Protein AF-A0AA96UI87-F1 (afdb_monomer_lite)

Structure (mmCIF, N/CA/C/O backbone):
data_AF-A0AA96UI87-F1
#
_entry.id   AF-A0AA96UI87-F1
#
loop_
_atom_site.group_PDB
_atom_site.id
_atom_site.type_symbol
_atom_site.label_atom_id
_atom_site.label_alt_id
_atom_site.label_comp_id
_atom_site.label_asym_id
_atom_site.label_entity_id
_atom_site.label_seq_id
_atom_site.pdbx_PDB_ins_code
_atom_site.Cartn_x
_atom_site.Cartn_y
_atom_site.Cartn_z
_atom_site.occupancy
_atom_site.B_iso_or_equiv
_atom_site.auth_seq_id
_atom_site.auth_comp_id
_atom_site.auth_asym_id
_atom_site.auth_atom_id
_atom_site.pdbx_PDB_model_num
ATOM 1 N N . MET A 1 1 ? 32.321 -10.790 7.203 1.00 23.91 1 MET A N 1
ATOM 2 C CA . MET A 1 1 ? 31.437 -10.685 6.022 1.00 23.91 1 MET A CA 1
ATOM 3 C C . MET A 1 1 ? 30.172 -11.480 6.293 1.00 23.91 1 MET A C 1
ATOM 5 O O . MET A 1 1 ? 30.280 -12.698 6.397 1.00 23.91 1 MET A O 1
ATOM 9 N N . PRO A 1 2 ? 29.010 -10.848 6.521 1.00 27.31 2 PRO A N 1
ATOM 10 C CA . PRO A 1 2 ? 27.795 -11.604 6.776 1.00 27.31 2 PRO A CA 1
ATOM 11 C C . PRO A 1 2 ? 27.245 -12.146 5.451 1.00 27.31 2 PRO A C 1
ATOM 13 O O . PRO A 1 2 ? 27.063 -11.407 4.487 1.00 27.31 2 PRO A O 1
ATOM 16 N N . ARG A 1 3 ? 27.039 -13.466 5.411 1.00 24.09 3 ARG A N 1
ATOM 17 C CA . ARG A 1 3 ? 26.393 -14.199 4.317 1.00 24.09 3 ARG A CA 1
ATOM 18 C C . ARG A 1 3 ? 24.946 -13.723 4.177 1.00 24.09 3 ARG A C 1
ATOM 20 O O . ARG A 1 3 ? 24.194 -13.781 5.147 1.00 24.09 3 ARG A O 1
ATOM 27 N N . ALA A 1 4 ? 24.567 -13.296 2.974 1.00 26.12 4 ALA A N 1
ATOM 28 C CA . ALA A 1 4 ? 23.176 -13.095 2.597 1.00 26.12 4 ALA A CA 1
ATOM 29 C C . ALA A 1 4 ? 22.425 -14.429 2.744 1.00 26.12 4 ALA A C 1
ATOM 31 O O . ALA A 1 4 ? 22.773 -15.420 2.102 1.00 26.12 4 ALA A O 1
ATOM 32 N N . LEU A 1 5 ? 21.436 -14.472 3.634 1.00 24.70 5 LEU A N 1
ATOM 33 C CA . LEU A 1 5 ? 20.500 -15.589 3.717 1.00 24.70 5 LEU A CA 1
ATOM 34 C C . LEU A 1 5 ? 19.452 -15.409 2.607 1.00 24.70 5 LEU A C 1
ATOM 36 O O . LEU A 1 5 ? 18.863 -14.329 2.526 1.00 24.70 5 LEU A O 1
ATOM 40 N N . PRO A 1 6 ? 19.191 -16.421 1.762 1.00 29.48 6 PRO A N 1
ATOM 41 C CA . PRO A 1 6 ? 18.153 -16.328 0.748 1.00 29.48 6 PRO A CA 1
ATOM 42 C C . PRO A 1 6 ? 16.788 -16.435 1.432 1.00 29.48 6 PRO A C 1
ATOM 44 O O . PRO A 1 6 ? 16.379 -17.504 1.888 1.00 29.48 6 PRO A O 1
ATOM 47 N N . VAL A 1 7 ? 16.080 -15.311 1.529 1.00 29.64 7 VAL A N 1
ATOM 48 C CA . VAL A 1 7 ? 14.666 -15.304 1.910 1.00 29.64 7 VAL A CA 1
ATOM 49 C C . VAL A 1 7 ? 13.889 -15.908 0.742 1.00 29.64 7 VAL A C 1
ATOM 51 O O . VAL A 1 7 ? 13.881 -15.362 -0.358 1.00 29.64 7 VAL A O 1
ATOM 54 N N . THR A 1 8 ? 13.281 -17.072 0.957 1.00 25.58 8 THR A N 1
ATOM 55 C CA . THR A 1 8 ? 12.430 -17.735 -0.036 1.00 25.58 8 THR A CA 1
ATOM 56 C C . THR A 1 8 ? 11.001 -17.212 0.088 1.00 25.58 8 THR A C 1
ATOM 58 O O . THR A 1 8 ? 10.407 -17.219 1.165 1.00 25.58 8 THR A O 1
ATOM 61 N N . PHE A 1 9 ? 10.474 -16.708 -1.027 1.00 36.41 9 PHE A N 1
ATOM 62 C CA . PHE A 1 9 ? 9.150 -16.103 -1.142 1.00 36.41 9 PHE A CA 1
ATOM 63 C C . PHE A 1 9 ? 8.089 -17.181 -1.418 1.00 36.41 9 PHE A C 1
ATOM 65 O O . PHE A 1 9 ? 8.254 -17.984 -2.334 1.00 36.41 9 PHE A O 1
ATOM 72 N N . ASP A 1 10 ? 6.997 -17.198 -0.646 1.00 28.45 10 ASP A N 1
ATOM 73 C CA . ASP A 1 10 ? 5.873 -18.121 -0.854 1.00 28.45 10 ASP A CA 1
ATOM 74 C C . ASP A 1 10 ? 4.875 -17.520 -1.867 1.00 28.45 10 ASP A C 1
ATOM 76 O O . ASP A 1 10 ? 4.228 -16.499 -1.621 1.00 28.45 10 ASP A O 1
ATOM 80 N N . VAL A 1 11 ? 4.816 -18.126 -3.055 1.00 40.47 11 VAL A N 1
ATOM 81 C CA . VAL A 1 11 ? 4.140 -17.622 -4.259 1.00 40.47 11 VAL A CA 1
ATOM 82 C C . VAL A 1 11 ? 2.703 -18.131 -4.308 1.00 40.47 11 VAL A C 1
ATOM 84 O O . VAL A 1 11 ? 2.423 -19.141 -4.950 1.00 40.47 11 VAL A O 1
ATOM 87 N N . ARG A 1 12 ? 1.766 -17.425 -3.664 1.00 33.50 12 ARG A N 1
ATOM 88 C CA . ARG A 1 12 ? 0.319 -17.558 -3.938 1.00 33.50 12 ARG A CA 1
ATOM 89 C C . ARG A 1 12 ? -0.427 -16.234 -3.750 1.00 33.50 12 ARG A C 1
ATOM 91 O O . ARG A 1 12 ? -1.179 -16.096 -2.796 1.00 33.50 12 ARG A O 1
ATOM 98 N N . VAL A 1 13 ? -0.179 -15.290 -4.662 1.00 39.56 13 VAL A N 1
ATOM 99 C CA . VAL A 1 13 ? -1.075 -14.315 -5.338 1.00 39.56 13 VAL A CA 1
ATOM 100 C C . VAL A 1 13 ? -0.132 -13.320 -6.034 1.00 39.56 13 VAL A C 1
ATOM 102 O O . VAL A 1 13 ? 0.731 -12.747 -5.378 1.00 39.56 13 VAL A O 1
ATOM 105 N N . ASP A 1 14 ? -0.254 -13.175 -7.355 1.00 44.38 14 ASP A N 1
ATOM 106 C CA . ASP A 1 14 ? 0.589 -12.335 -8.219 1.00 44.38 14 ASP A CA 1
ATOM 107 C C . ASP A 1 14 ? 0.829 -10.930 -7.654 1.00 44.38 14 ASP A C 1
ATOM 109 O O . ASP A 1 14 ? -0.074 -10.100 -7.701 1.00 44.38 14 ASP A O 1
ATOM 113 N N . LEU A 1 15 ? 2.043 -10.674 -7.156 1.00 58.41 15 LEU A N 1
ATOM 114 C CA . LEU A 1 15 ? 2.830 -9.441 -7.312 1.00 58.41 15 LEU A CA 1
ATOM 115 C C . LEU A 1 15 ? 4.145 -9.641 -6.544 1.00 58.41 15 LEU A C 1
ATOM 117 O O . LEU A 1 15 ? 4.267 -9.273 -5.379 1.00 58.41 15 LEU A O 1
ATOM 121 N N . ASP A 1 16 ? 5.137 -10.235 -7.211 1.00 76.75 16 ASP A N 1
ATOM 122 C CA . ASP A 1 16 ? 6.521 -10.123 -6.751 1.00 76.75 16 ASP A CA 1
ATOM 123 C C . ASP A 1 16 ? 6.948 -8.643 -6.701 1.00 76.75 16 ASP A C 1
ATOM 125 O O . ASP A 1 16 ? 6.297 -7.743 -7.253 1.00 76.75 16 ASP A O 1
ATOM 129 N N . LEU A 1 17 ? 8.052 -8.366 -6.012 1.00 82.69 17 LEU A N 1
ATOM 130 C CA . LEU A 1 17 ? 8.495 -6.996 -5.804 1.00 82.69 17 LEU A CA 1
ATOM 131 C C . LEU A 1 17 ? 8.812 -6.268 -7.123 1.00 82.69 17 LEU A C 1
ATOM 133 O O . LEU A 1 17 ? 8.459 -5.097 -7.287 1.00 82.69 17 LEU A O 1
ATOM 137 N N . GLY A 1 18 ? 9.364 -6.986 -8.102 1.00 85.00 18 GLY A N 1
ATOM 138 C CA . GLY A 1 18 ? 9.563 -6.483 -9.459 1.00 85.00 18 GLY A CA 1
ATOM 139 C C . GLY A 1 18 ? 8.263 -6.024 -10.134 1.00 85.00 18 GLY A C 1
ATOM 140 O O . GLY A 1 18 ? 8.229 -4.960 -10.753 1.00 85.00 18 GLY A O 1
ATOM 141 N N . SER A 1 19 ? 7.158 -6.758 -9.983 1.00 85.50 19 SER A N 1
ATOM 142 C CA . SER A 1 19 ? 5.845 -6.376 -10.526 1.00 85.50 19 SER A CA 1
ATOM 143 C C . SER A 1 19 ? 5.280 -5.130 -9.841 1.00 85.50 19 SER A C 1
ATOM 145 O O . SER A 1 19 ? 4.718 -4.249 -10.503 1.00 85.50 19 SER A O 1
ATOM 147 N N . PHE A 1 20 ? 5.472 -5.014 -8.525 1.00 87.25 20 PHE A N 1
ATOM 148 C CA . PHE A 1 20 ? 5.115 -3.817 -7.766 1.00 87.25 20 PHE A CA 1
ATOM 149 C C . PHE A 1 20 ? 5.892 -2.582 -8.252 1.00 87.25 20 PHE A C 1
ATOM 151 O O . PHE A 1 20 ? 5.288 -1.556 -8.584 1.00 87.25 20 PHE A O 1
ATOM 158 N N . LEU A 1 21 ? 7.222 -2.680 -8.348 1.00 90.00 21 LEU A N 1
ATOM 159 C CA . LEU A 1 21 ? 8.089 -1.578 -8.777 1.00 90.00 21 LEU A CA 1
ATOM 160 C C . LEU A 1 21 ? 7.835 -1.187 -10.238 1.00 90.00 21 LEU A C 1
ATOM 162 O O . LEU A 1 21 ? 7.800 0.004 -10.563 1.00 90.00 21 LEU A O 1
ATOM 166 N N . LEU A 1 22 ? 7.555 -2.158 -11.106 1.00 90.81 22 LEU A N 1
ATOM 167 C CA . LEU A 1 22 ? 7.146 -1.908 -12.484 1.00 90.81 22 LEU A CA 1
ATOM 168 C C . LEU A 1 22 ? 5.840 -1.108 -12.547 1.00 90.81 22 LEU A C 1
ATOM 170 O O . LEU A 1 22 ? 5.764 -0.106 -13.259 1.00 90.81 22 LEU A O 1
ATOM 174 N N . ARG A 1 23 ? 4.811 -1.509 -11.790 1.00 87.88 23 ARG A N 1
ATOM 175 C CA . ARG A 1 23 ? 3.525 -0.796 -11.760 1.00 87.88 23 ARG A CA 1
ATOM 176 C C . ARG A 1 23 ? 3.680 0.623 -11.224 1.00 87.88 23 ARG A C 1
ATOM 178 O O . ARG A 1 23 ? 3.113 1.558 -11.788 1.00 87.88 23 ARG A O 1
ATOM 185 N N . ARG A 1 24 ? 4.409 0.769 -10.117 1.00 87.62 24 ARG A N 1
ATOM 186 C CA . ARG A 1 24 ? 4.426 1.993 -9.311 1.00 87.62 24 ARG A CA 1
ATOM 187 C C . ARG A 1 24 ? 5.468 3.008 -9.764 1.00 87.62 24 ARG A C 1
ATOM 189 O O . ARG A 1 24 ? 5.181 4.201 -9.799 1.00 87.62 24 ARG A O 1
ATOM 196 N N . ARG A 1 25 ? 6.665 2.543 -10.124 1.00 90.19 25 ARG A N 1
ATOM 197 C CA . ARG A 1 25 ? 7.797 3.385 -10.544 1.00 90.19 25 ARG A CA 1
ATOM 198 C C . ARG A 1 25 ? 8.120 3.283 -12.027 1.00 90.19 25 ARG A C 1
ATOM 200 O O . ARG A 1 25 ? 8.968 4.042 -12.495 1.00 90.19 25 ARG A O 1
ATOM 207 N N . THR A 1 26 ? 7.481 2.374 -12.773 1.00 92.94 26 THR A N 1
ATOM 208 C CA . THR A 1 26 ? 7.909 2.026 -14.141 1.00 92.94 26 THR A CA 1
ATOM 209 C C . THR A 1 26 ? 9.401 1.692 -14.179 1.00 92.94 26 THR A C 1
ATOM 211 O O . THR A 1 26 ? 10.123 2.137 -15.066 1.00 92.94 26 THR A O 1
ATOM 214 N N . ALA A 1 27 ? 9.875 0.968 -13.162 1.00 94.19 27 ALA A N 1
ATOM 215 C CA . ALA A 1 27 ? 11.282 0.643 -12.970 1.00 94.19 27 ALA A CA 1
ATOM 216 C C . ALA A 1 27 ? 11.524 -0.864 -13.094 1.00 94.19 27 ALA A C 1
ATOM 218 O O . ALA A 1 27 ? 10.647 -1.663 -12.766 1.00 94.19 27 ALA A O 1
ATOM 219 N N . VAL A 1 28 ? 12.711 -1.227 -13.571 1.00 94.94 28 VAL A N 1
ATOM 220 C CA . VAL A 1 28 ? 13.164 -2.606 -13.763 1.00 94.94 28 VAL A CA 1
ATOM 221 C C . VAL A 1 28 ? 14.518 -2.762 -13.082 1.00 94.94 28 VAL A C 1
ATOM 223 O O . VAL A 1 28 ? 15.426 -1.967 -13.336 1.00 94.94 28 VAL A O 1
ATOM 226 N N . ALA A 1 29 ? 14.646 -3.765 -12.217 1.00 92.69 29 ALA A N 1
ATOM 227 C CA . ALA A 1 29 ? 15.921 -4.121 -11.615 1.00 92.69 29 ALA A CA 1
ATOM 228 C C . ALA A 1 29 ? 16.750 -4.978 -12.573 1.00 92.69 29 ALA A C 1
ATOM 230 O O . ALA A 1 29 ? 16.223 -5.842 -13.276 1.00 92.69 29 ALA A O 1
ATOM 231 N N . VAL A 1 30 ? 18.052 -4.721 -12.587 1.00 92.75 30 VAL A N 1
ATOM 232 C CA . VAL A 1 30 ? 19.050 -5.529 -13.285 1.00 92.75 30 VAL A CA 1
ATOM 233 C C . VAL A 1 30 ? 20.178 -5.754 -12.293 1.00 92.75 30 VAL A C 1
ATOM 235 O O . VAL A 1 30 ? 20.719 -4.778 -11.772 1.00 92.75 30 VAL A O 1
ATOM 238 N N . ASP A 1 31 ? 20.503 -7.013 -12.006 1.00 89.81 31 ASP A N 1
ATOM 239 C CA . ASP A 1 31 ? 21.565 -7.341 -11.057 1.00 89.81 31 ASP A CA 1
ATOM 240 C C . ASP A 1 31 ? 22.926 -6.924 -11.645 1.00 89.81 31 ASP A C 1
ATOM 242 O O . ASP A 1 31 ? 23.291 -7.401 -12.725 1.00 89.81 31 ASP A O 1
ATOM 246 N N . PRO A 1 32 ? 23.697 -6.044 -10.976 1.00 88.88 32 PRO A N 1
ATOM 247 C CA . PRO A 1 32 ? 25.034 -5.679 -11.428 1.00 88.88 32 PRO A CA 1
ATOM 248 C C . PRO A 1 32 ? 25.979 -6.876 -11.591 1.00 88.88 32 PRO A C 1
ATOM 250 O O . PRO A 1 32 ? 26.889 -6.803 -12.415 1.00 88.88 32 PRO A O 1
ATOM 253 N N . ALA A 1 33 ? 25.770 -7.965 -10.841 1.00 89.88 33 ALA A N 1
ATOM 254 C CA . ALA A 1 33 ? 26.562 -9.189 -10.943 1.00 89.88 33 ALA A CA 1
ATOM 255 C C . ALA A 1 33 ? 26.333 -9.947 -12.263 1.00 89.88 33 ALA A C 1
ATOM 257 O O . ALA A 1 33 ? 27.226 -10.664 -12.712 1.00 89.88 33 ALA A O 1
ATOM 258 N N . ASP A 1 34 ? 25.181 -9.746 -12.912 1.00 90.56 34 ASP A N 1
ATOM 259 C CA . ASP A 1 34 ? 24.847 -10.356 -14.206 1.00 90.56 34 ASP A CA 1
ATOM 260 C C . ASP A 1 34 ? 25.412 -9.556 -15.403 1.00 90.56 34 ASP A C 1
ATOM 262 O O . ASP A 1 34 ? 25.307 -9.994 -16.555 1.00 90.56 34 ASP A O 1
ATOM 266 N N . LEU A 1 35 ? 25.991 -8.369 -15.167 1.00 93.00 35 LEU A N 1
ATOM 267 C CA . LEU A 1 35 ? 26.463 -7.476 -16.226 1.00 93.00 35 LEU A CA 1
ATOM 268 C C . LEU A 1 35 ? 27.864 -7.852 -16.724 1.00 93.00 35 LEU A C 1
ATOM 270 O O . LEU A 1 35 ? 28.856 -7.779 -16.001 1.00 93.00 35 LEU A O 1
ATOM 274 N N . LEU A 1 36 ? 27.970 -8.112 -18.024 1.00 92.38 36 LEU A N 1
ATOM 275 C CA . LEU A 1 36 ? 29.235 -8.242 -18.737 1.00 92.38 36 LEU A CA 1
ATOM 276 C C . LEU A 1 36 ? 30.005 -6.901 -18.765 1.00 92.38 36 LEU A C 1
ATOM 278 O O . LEU A 1 36 ? 29.400 -5.820 -18.667 1.00 92.38 36 LEU A O 1
ATOM 282 N N . PRO A 1 37 ? 31.343 -6.925 -18.941 1.00 91.69 37 PRO A N 1
ATOM 283 C CA . PRO A 1 37 ? 32.154 -5.707 -19.047 1.00 91.69 37 PRO A CA 1
ATOM 284 C C . PRO A 1 37 ? 31.770 -4.817 -20.236 1.00 91.69 37 PRO A C 1
ATOM 286 O O . PRO A 1 37 ? 31.834 -3.594 -20.142 1.00 91.69 37 PRO A O 1
ATOM 289 N N . ALA A 1 38 ? 31.339 -5.429 -21.340 1.00 88.94 38 ALA A N 1
ATOM 290 C CA . ALA A 1 38 ? 30.923 -4.756 -22.564 1.00 88.94 38 ALA A CA 1
ATOM 291 C C . ALA A 1 38 ? 29.639 -5.389 -23.118 1.00 88.94 38 ALA A C 1
ATOM 293 O O . ALA A 1 38 ? 29.251 -6.485 -22.715 1.00 88.94 38 ALA A O 1
ATOM 294 N N . ALA A 1 39 ? 28.971 -4.680 -24.029 1.00 86.81 39 ALA A N 1
ATOM 295 C CA . ALA A 1 39 ? 27.780 -5.197 -24.691 1.00 86.81 39 ALA A CA 1
ATOM 296 C C . ALA A 1 39 ? 28.128 -6.365 -25.626 1.00 86.81 39 ALA A C 1
ATOM 298 O O . ALA A 1 39 ? 29.098 -6.292 -26.382 1.00 86.81 39 ALA A O 1
ATOM 299 N N . ASP A 1 40 ? 27.304 -7.410 -25.603 1.00 80.94 40 ASP A N 1
ATOM 300 C CA . ASP A 1 40 ? 27.443 -8.565 -26.488 1.00 80.94 40 ASP A CA 1
ATOM 301 C C . ASP A 1 40 ? 26.656 -8.349 -27.806 1.00 80.94 40 ASP A C 1
ATOM 303 O O . ASP A 1 40 ? 25.483 -7.958 -27.763 1.00 80.94 40 ASP A O 1
ATOM 307 N N . PRO A 1 41 ? 27.246 -8.590 -28.996 1.00 82.25 41 PRO A N 1
ATOM 308 C CA . PRO A 1 41 ? 26.561 -8.384 -30.275 1.00 82.25 41 PRO A CA 1
ATOM 309 C C . PRO A 1 41 ? 25.268 -9.193 -30.458 1.00 82.25 41 PRO A C 1
ATOM 311 O O . PRO A 1 41 ? 24.341 -8.716 -31.122 1.00 82.25 41 PRO A O 1
ATOM 314 N N . TRP A 1 42 ? 25.177 -10.399 -29.886 1.00 80.00 42 TRP A N 1
ATOM 315 C CA . TRP A 1 42 ? 23.963 -11.214 -29.948 1.00 80.00 42 TRP A CA 1
ATOM 316 C C . TRP A 1 42 ? 22.879 -10.643 -29.028 1.00 80.00 42 TRP A C 1
ATOM 318 O O . TRP A 1 42 ? 21.734 -10.461 -29.458 1.00 80.00 42 TRP A O 1
ATOM 328 N N . SER A 1 43 ? 23.257 -10.231 -27.814 1.00 84.88 43 SER A N 1
ATOM 329 C CA . SER A 1 43 ? 22.382 -9.491 -26.897 1.00 84.88 43 SER A CA 1
ATOM 330 C C . SER A 1 43 ? 21.852 -8.195 -27.511 1.00 84.88 43 SER A C 1
ATOM 332 O O . SER A 1 43 ? 20.681 -7.873 -27.326 1.00 84.88 43 SER A O 1
ATOM 334 N N . LEU A 1 44 ? 22.641 -7.473 -28.315 1.00 85.31 44 LEU A N 1
ATOM 335 C CA . LEU A 1 44 ? 22.170 -6.268 -29.012 1.00 85.31 44 LEU A CA 1
ATOM 336 C C . LEU A 1 44 ? 21.049 -6.559 -30.022 1.00 85.31 44 LEU A C 1
ATOM 338 O O . LEU A 1 44 ? 20.082 -5.795 -30.084 1.00 85.31 44 LEU A O 1
ATOM 342 N N . ARG A 1 45 ? 21.134 -7.666 -30.779 1.00 81.94 45 ARG A N 1
ATOM 343 C CA . ARG A 1 45 ? 20.052 -8.094 -31.690 1.00 81.94 45 ARG A CA 1
ATOM 344 C C . ARG A 1 45 ? 18.798 -8.480 -30.911 1.00 81.94 45 ARG A C 1
ATOM 346 O O . ARG A 1 45 ? 17.699 -8.052 -31.268 1.00 81.94 45 ARG A O 1
ATOM 353 N N . GLY A 1 46 ? 18.967 -9.237 -29.828 1.00 86.25 46 GLY A N 1
ATOM 354 C CA . GLY A 1 46 ? 17.882 -9.571 -28.908 1.00 86.25 46 GLY A CA 1
ATOM 355 C C . GLY A 1 46 ? 17.209 -8.331 -28.320 1.00 86.25 46 GLY A C 1
ATOM 356 O O . GLY A 1 46 ? 15.985 -8.214 -28.310 1.00 86.25 46 GLY A O 1
ATOM 357 N N . LEU A 1 47 ? 17.996 -7.346 -27.912 1.00 90.19 47 LEU A N 1
ATOM 358 C CA . LEU A 1 47 ? 17.483 -6.131 -27.304 1.00 90.19 47 LEU A CA 1
ATOM 359 C C . LEU A 1 47 ? 16.629 -5.305 -28.274 1.00 90.19 47 LEU A C 1
ATOM 361 O O . LEU A 1 47 ? 15.599 -4.787 -27.866 1.00 90.19 47 LEU A O 1
ATOM 365 N N . THR A 1 48 ? 16.968 -5.256 -29.566 1.00 89.12 48 THR A N 1
ATOM 366 C CA . THR A 1 48 ? 16.105 -4.626 -30.583 1.00 89.12 48 THR A CA 1
ATOM 367 C C . THR A 1 48 ? 14.750 -5.332 -30.723 1.00 89.12 48 THR A C 1
ATOM 369 O O . THR A 1 48 ? 13.725 -4.676 -30.927 1.00 89.12 48 THR A O 1
ATOM 372 N N . ALA A 1 49 ? 14.711 -6.664 -30.612 1.00 88.25 49 ALA A N 1
ATOM 373 C CA . ALA A 1 49 ? 13.452 -7.408 -30.586 1.00 88.25 49 ALA A CA 1
ATOM 374 C C . ALA A 1 49 ? 12.629 -7.078 -29.332 1.00 88.25 49 ALA A C 1
ATOM 376 O O . ALA A 1 49 ? 11.442 -6.762 -29.446 1.00 88.25 49 ALA A O 1
ATOM 377 N N . LEU A 1 50 ? 13.275 -7.051 -28.163 1.00 90.81 50 LEU A N 1
ATOM 378 C CA . LEU A 1 50 ? 12.645 -6.648 -26.907 1.00 90.81 50 LEU A CA 1
ATOM 379 C C . LEU A 1 50 ? 12.117 -5.204 -26.969 1.00 90.81 50 LEU A C 1
ATOM 381 O O . LEU A 1 50 ? 10.984 -4.955 -26.563 1.00 90.81 50 LEU A O 1
ATOM 385 N N . ASP A 1 51 ? 12.870 -4.264 -27.550 1.00 92.38 51 ASP A N 1
ATOM 386 C CA . ASP A 1 51 ? 12.440 -2.876 -27.766 1.00 92.38 51 ASP A CA 1
ATOM 387 C C . ASP A 1 51 ? 11.141 -2.815 -28.589 1.00 92.38 51 ASP A C 1
ATOM 389 O O . ASP A 1 51 ? 10.243 -2.017 -28.305 1.00 92.38 51 ASP A O 1
ATOM 393 N N . ALA A 1 52 ? 11.013 -3.655 -29.622 1.00 88.12 52 ALA A N 1
ATOM 394 C CA . ALA A 1 52 ? 9.801 -3.743 -30.434 1.00 88.12 52 ALA A CA 1
ATOM 395 C C . ALA A 1 52 ? 8.610 -4.326 -29.648 1.00 88.12 52 ALA A C 1
ATOM 397 O O . ALA A 1 52 ? 7.489 -3.820 -29.763 1.00 88.12 52 ALA A O 1
ATOM 398 N N . ASP A 1 53 ? 8.841 -5.350 -28.826 1.00 89.44 53 ASP A N 1
ATOM 399 C CA . ASP A 1 53 ? 7.812 -5.965 -27.984 1.00 89.44 53 ASP A CA 1
ATOM 400 C C . ASP A 1 53 ? 7.323 -5.034 -26.864 1.00 89.44 53 ASP A C 1
ATOM 402 O O . ASP A 1 53 ? 6.111 -4.933 -26.626 1.00 89.44 53 ASP A O 1
ATOM 406 N N . LEU A 1 54 ? 8.234 -4.299 -26.221 1.00 91.44 54 LEU A N 1
ATOM 407 C CA . LEU A 1 54 ? 7.919 -3.267 -25.229 1.00 91.44 54 LEU A CA 1
ATOM 408 C C . LEU A 1 54 ? 7.130 -2.121 -25.865 1.00 91.44 54 LEU A C 1
ATOM 410 O O . LEU A 1 54 ? 6.092 -1.704 -25.343 1.00 91.44 54 LEU A O 1
ATOM 414 N N . ALA A 1 55 ? 7.551 -1.670 -27.046 1.00 89.38 55 ALA A N 1
ATOM 415 C CA . ALA A 1 55 ? 6.832 -0.667 -27.813 1.00 89.38 55 ALA A CA 1
ATOM 416 C C . ALA A 1 55 ? 5.408 -1.109 -28.164 1.00 89.38 55 ALA A C 1
ATOM 418 O O . ALA A 1 55 ? 4.465 -0.322 -28.074 1.00 89.38 55 ALA A O 1
ATOM 419 N N . ASN A 1 56 ? 5.207 -2.370 -28.549 1.00 85.31 56 ASN A N 1
ATOM 420 C CA . ASN A 1 56 ? 3.870 -2.902 -28.815 1.00 85.31 56 ASN A CA 1
ATOM 421 C C . ASN A 1 56 ? 2.954 -2.810 -27.590 1.00 85.31 56 ASN A C 1
ATOM 423 O O . ASN A 1 56 ? 1.779 -2.470 -27.751 1.00 85.31 56 ASN A O 1
ATOM 427 N N . ARG A 1 57 ? 3.518 -2.985 -26.392 1.00 87.06 57 ARG A N 1
ATOM 428 C CA . ARG A 1 57 ? 2.847 -2.840 -25.090 1.00 87.06 57 ARG A CA 1
ATOM 429 C C . ARG A 1 57 ? 2.757 -1.395 -24.584 1.00 87.06 57 ARG A C 1
ATOM 431 O O . ARG A 1 57 ? 2.141 -1.142 -23.555 1.00 87.06 57 ARG A O 1
ATOM 438 N N . GLY A 1 58 ? 3.312 -0.430 -25.318 1.00 89.38 58 GLY A N 1
ATOM 439 C CA . GLY A 1 58 ? 3.248 0.990 -24.970 1.00 89.38 58 GLY A CA 1
ATOM 440 C C . GLY A 1 58 ? 4.343 1.454 -24.006 1.00 89.38 58 GLY A C 1
ATOM 441 O O . GLY A 1 58 ? 4.163 2.469 -23.335 1.00 89.38 58 GLY A O 1
ATOM 442 N N . TYR A 1 59 ? 5.464 0.739 -23.936 1.00 92.44 59 TYR A N 1
ATOM 443 C CA . TYR A 1 59 ? 6.608 1.061 -23.087 1.00 92.44 59 TYR A CA 1
ATOM 444 C C . TYR A 1 59 ? 7.848 1.416 -23.916 1.00 92.44 59 TYR A C 1
ATOM 446 O O . TYR A 1 59 ? 7.984 1.000 -25.065 1.00 92.44 59 TYR A O 1
ATOM 454 N N . LEU A 1 60 ? 8.742 2.213 -23.330 1.00 94.25 60 LEU A N 1
ATOM 455 C CA . LEU A 1 60 ? 9.997 2.664 -23.935 1.00 94.25 60 LEU A CA 1
ATOM 456 C C . LEU A 1 60 ? 11.124 2.531 -22.903 1.00 94.25 60 LEU A C 1
ATOM 458 O O . LEU A 1 60 ? 11.075 3.255 -21.913 1.00 94.25 60 LEU A O 1
ATOM 462 N N . PRO A 1 61 ? 12.135 1.670 -23.084 1.00 95.50 61 PRO A N 1
ATOM 463 C CA . PRO A 1 61 ? 13.274 1.641 -22.171 1.00 95.50 61 PRO A CA 1
ATOM 464 C C . PRO A 1 61 ? 14.056 2.957 -22.224 1.00 95.50 61 PRO A C 1
ATOM 466 O O . PRO A 1 61 ? 14.268 3.520 -23.302 1.00 95.50 61 PRO A O 1
ATOM 469 N N . THR A 1 62 ? 14.465 3.468 -21.060 1.00 96.00 62 THR A N 1
ATOM 470 C CA . THR A 1 62 ? 15.381 4.610 -21.006 1.00 96.00 62 THR A CA 1
ATOM 471 C C . THR A 1 62 ? 16.787 4.196 -21.415 1.00 96.00 62 THR A C 1
ATOM 473 O O . THR A 1 62 ? 17.119 3.009 -21.436 1.00 96.00 62 THR A O 1
ATOM 476 N N . VAL A 1 63 ? 17.622 5.186 -21.731 1.00 95.06 63 VAL A N 1
ATOM 477 C CA . VAL A 1 63 ? 19.026 4.973 -22.109 1.00 95.06 63 VAL A CA 1
ATOM 478 C C . VAL A 1 63 ? 19.765 4.126 -21.069 1.00 95.06 63 VAL A C 1
ATOM 480 O O . VAL A 1 63 ? 20.462 3.185 -21.434 1.00 95.06 63 VAL A O 1
ATOM 483 N N . GLU A 1 64 ? 19.571 4.407 -19.783 1.00 95.00 64 GLU A N 1
ATOM 484 C CA . GLU A 1 64 ? 20.251 3.720 -18.682 1.00 95.00 64 GLU A CA 1
ATOM 485 C C . GLU A 1 64 ? 19.812 2.256 -18.576 1.00 95.00 64 GLU A C 1
ATOM 487 O O . GLU A 1 64 ? 20.651 1.361 -18.481 1.00 95.00 64 GLU A O 1
ATOM 492 N N . LEU A 1 65 ? 18.500 1.998 -18.656 1.00 95.56 65 LEU A N 1
ATOM 493 C CA . LEU A 1 65 ? 17.973 0.633 -18.639 1.00 95.56 65 LEU A CA 1
ATOM 494 C C . LEU A 1 65 ? 18.478 -0.147 -19.845 1.00 95.56 65 LEU A C 1
ATOM 496 O O . LEU A 1 65 ? 18.955 -1.269 -19.709 1.00 95.56 65 LEU A O 1
ATOM 500 N N . ARG A 1 66 ? 18.400 0.455 -21.031 1.00 94.25 66 ARG A N 1
ATOM 501 C CA . ARG A 1 66 ? 18.817 -0.206 -22.260 1.00 94.25 66 ARG A CA 1
ATOM 502 C C . ARG A 1 66 ? 20.314 -0.520 -22.252 1.00 94.25 66 ARG A C 1
ATOM 504 O O . ARG A 1 66 ? 20.699 -1.603 -22.681 1.00 94.25 66 ARG A O 1
ATOM 511 N N . ALA A 1 67 ? 21.145 0.381 -21.730 1.00 92.81 67 ALA A N 1
ATOM 512 C CA . ALA A 1 67 ? 22.578 0.150 -21.569 1.00 92.81 67 ALA A CA 1
ATOM 513 C C . ALA A 1 67 ? 22.878 -1.010 -20.602 1.00 92.81 67 ALA A C 1
ATOM 515 O O . ALA A 1 67 ? 23.754 -1.825 -20.890 1.00 92.81 67 ALA A O 1
ATOM 516 N N . ALA A 1 68 ? 22.134 -1.126 -19.496 1.00 94.25 68 ALA A N 1
ATOM 517 C CA . ALA A 1 68 ? 22.251 -2.264 -18.584 1.00 94.25 68 ALA A CA 1
ATOM 518 C C . ALA A 1 68 ? 21.838 -3.580 -19.268 1.00 94.25 68 ALA A C 1
ATOM 520 O O . ALA A 1 68 ? 22.594 -4.547 -19.248 1.00 94.25 68 ALA A O 1
ATOM 521 N N . LEU A 1 69 ? 20.694 -3.599 -19.961 1.00 94.25 69 LEU A N 1
ATOM 522 C CA . LEU A 1 69 ? 20.212 -4.785 -20.681 1.00 94.25 69 LEU A CA 1
ATOM 523 C C . LEU A 1 69 ? 21.166 -5.233 -21.798 1.00 94.25 69 LEU A C 1
ATOM 525 O O . LEU A 1 69 ? 21.339 -6.429 -22.013 1.00 94.25 69 LEU A O 1
ATOM 529 N N . ALA A 1 70 ? 21.816 -4.292 -22.488 1.00 93.06 70 ALA A N 1
ATOM 530 C CA . ALA A 1 70 ? 22.779 -4.592 -23.551 1.00 93.06 70 ALA A CA 1
ATOM 531 C C . ALA A 1 70 ? 24.016 -5.357 -23.052 1.00 93.06 70 ALA A C 1
ATOM 533 O O . ALA A 1 70 ? 24.691 -6.012 -23.844 1.00 93.06 70 ALA A O 1
ATOM 534 N N . ARG A 1 71 ? 24.313 -5.263 -21.752 1.00 94.00 71 ARG A N 1
ATOM 535 C CA . ARG A 1 71 ? 25.443 -5.923 -21.093 1.00 94.00 71 ARG A CA 1
ATOM 536 C C . ARG A 1 71 ? 25.061 -7.253 -20.446 1.00 94.00 71 ARG A C 1
ATOM 538 O O . ARG A 1 71 ? 25.915 -7.877 -19.837 1.00 94.00 71 ARG A O 1
ATOM 545 N N . LEU A 1 72 ? 23.818 -7.713 -20.559 1.00 93.88 72 LEU A N 1
ATOM 546 C CA . LEU A 1 72 ? 23.449 -9.049 -20.093 1.00 93.88 72 LEU A CA 1
ATOM 547 C C . LEU A 1 72 ? 23.897 -10.113 -21.097 1.00 93.88 72 LEU A C 1
ATOM 549 O O . LEU A 1 72 ? 23.848 -9.901 -22.311 1.00 93.88 72 LEU A O 1
ATOM 553 N N . ALA A 1 73 ? 24.274 -11.288 -20.593 1.00 91.81 73 ALA A N 1
ATOM 554 C CA . ALA A 1 73 ? 24.454 -12.465 -21.436 1.00 91.81 73 ALA A CA 1
ATOM 555 C C . ALA A 1 73 ? 23.120 -12.855 -22.118 1.00 91.81 73 ALA A C 1
ATOM 557 O O . ALA A 1 73 ? 22.059 -12.665 -21.513 1.00 91.81 73 ALA A O 1
ATOM 558 N N . PRO A 1 74 ? 23.136 -13.447 -23.329 1.00 89.19 74 PRO A N 1
ATOM 559 C CA . PRO A 1 74 ? 21.925 -13.739 -24.103 1.00 89.19 74 PRO A CA 1
ATOM 560 C C . PRO A 1 74 ? 20.804 -14.462 -23.348 1.00 89.19 74 PRO A C 1
ATOM 562 O O . PRO A 1 74 ? 19.642 -14.066 -23.440 1.00 89.19 74 PRO A O 1
ATOM 565 N N . LEU A 1 75 ? 21.148 -15.494 -22.568 1.00 88.56 75 LEU A N 1
ATOM 566 C CA . LEU A 1 75 ? 20.178 -16.258 -21.778 1.00 88.56 75 LEU A CA 1
ATOM 567 C C . LEU A 1 75 ? 19.548 -15.400 -20.672 1.00 88.56 75 LEU A C 1
ATOM 569 O O . LEU A 1 75 ? 18.329 -15.374 -20.531 1.00 88.56 75 LEU A O 1
ATOM 573 N N . ARG A 1 76 ? 20.360 -14.620 -19.948 1.00 91.88 76 ARG A N 1
ATOM 574 C CA . ARG A 1 76 ? 19.884 -13.720 -18.883 1.00 91.88 76 ARG A CA 1
ATOM 575 C C . ARG A 1 76 ? 19.017 -12.590 -19.430 1.00 91.88 76 ARG A C 1
ATOM 577 O O . ARG A 1 76 ? 17.996 -12.258 -18.831 1.00 91.88 76 ARG A O 1
ATOM 584 N N . LEU A 1 77 ? 19.373 -12.038 -20.594 1.00 92.38 77 LEU A N 1
ATOM 585 C CA . LEU A 1 77 ? 18.543 -11.058 -21.298 1.00 92.38 77 LEU A CA 1
ATOM 586 C C . LEU A 1 77 ? 17.174 -11.647 -21.659 1.00 92.38 77 LEU A C 1
ATOM 588 O O . LEU A 1 77 ? 16.160 -10.963 -21.524 1.00 92.38 77 LEU A O 1
ATOM 592 N N . ALA A 1 78 ? 17.131 -12.900 -22.108 1.00 88.25 78 ALA A N 1
ATOM 593 C CA . ALA A 1 78 ? 15.878 -13.556 -22.449 1.00 88.25 78 ALA A CA 1
ATOM 594 C C . ALA A 1 78 ? 14.999 -13.860 -21.242 1.00 88.25 78 ALA A C 1
ATOM 596 O O . ALA A 1 78 ? 13.798 -13.608 -21.296 1.00 88.25 78 ALA A O 1
ATOM 597 N N . GLU A 1 79 ? 15.587 -14.350 -20.154 1.00 90.12 79 GLU A N 1
ATOM 598 C CA . GLU A 1 79 ? 14.876 -14.604 -18.903 1.00 90.12 79 GLU A CA 1
ATOM 599 C C . GLU A 1 79 ? 14.279 -13.312 -18.335 1.00 90.12 79 GLU A C 1
ATOM 601 O O . GLU A 1 79 ? 13.072 -13.239 -18.090 1.00 90.12 79 GLU A O 1
ATOM 606 N N . LEU A 1 80 ? 15.095 -12.261 -18.200 1.00 91.38 80 LEU A N 1
ATOM 607 C CA . LEU A 1 80 ? 14.642 -10.969 -17.686 1.00 91.38 80 LEU A CA 1
ATOM 608 C C . LEU A 1 80 ? 13.636 -10.313 -18.636 1.00 91.38 80 LEU A C 1
ATOM 610 O O . LEU A 1 80 ? 12.590 -9.840 -18.193 1.00 91.38 80 LEU A O 1
ATOM 614 N N . GLY A 1 81 ? 13.918 -10.307 -19.941 1.00 91.00 81 GLY A N 1
ATOM 615 C CA . GLY A 1 81 ? 13.030 -9.758 -20.964 1.00 91.00 81 GLY A CA 1
ATOM 616 C C . GLY A 1 81 ? 11.678 -10.472 -21.000 1.00 91.00 81 GLY A C 1
ATOM 617 O O . GLY A 1 81 ? 10.640 -9.815 -20.989 1.00 91.00 81 GLY A O 1
ATOM 618 N N . GLY A 1 82 ? 11.672 -11.806 -20.968 1.00 88.50 82 GLY A N 1
ATOM 619 C CA . GLY A 1 82 ? 10.458 -12.618 -20.913 1.00 88.50 82 GLY A CA 1
ATOM 620 C C . GLY A 1 82 ? 9.640 -12.361 -19.648 1.00 88.50 82 GLY A C 1
ATOM 621 O O . GLY A 1 82 ? 8.437 -12.112 -19.738 1.00 88.50 82 GLY A O 1
ATOM 622 N N . ALA A 1 83 ? 10.292 -12.325 -18.481 1.00 88.38 83 ALA A N 1
ATOM 623 C CA . ALA A 1 83 ? 9.640 -11.992 -17.216 1.00 88.38 83 ALA A CA 1
ATOM 624 C C . ALA A 1 83 ? 9.056 -10.570 -17.228 1.00 88.38 83 ALA A C 1
ATOM 626 O O . ALA A 1 83 ? 7.915 -10.362 -16.817 1.00 88.38 83 ALA A O 1
ATOM 627 N N . LEU A 1 84 ? 9.796 -9.586 -17.748 1.00 91.81 84 LEU A N 1
ATOM 628 C CA . LEU A 1 84 ? 9.327 -8.207 -17.885 1.00 91.81 84 LEU A CA 1
ATOM 629 C C . LEU A 1 84 ? 8.081 -8.119 -18.775 1.00 91.81 84 LEU A C 1
ATOM 631 O O . LEU A 1 84 ? 7.108 -7.470 -18.394 1.00 91.81 84 LEU A O 1
ATOM 635 N N . LEU A 1 85 ? 8.087 -8.779 -19.936 1.00 88.94 85 LEU A N 1
ATOM 636 C CA . LEU A 1 85 ? 6.932 -8.803 -20.834 1.00 88.94 85 LEU A CA 1
ATOM 637 C C . LEU A 1 85 ? 5.720 -9.461 -20.167 1.00 88.94 85 LEU A C 1
ATOM 639 O O . LEU A 1 85 ? 4.635 -8.886 -20.218 1.00 88.94 85 LEU A O 1
ATOM 643 N N . ALA A 1 86 ? 5.909 -10.587 -19.473 1.00 85.56 86 ALA A N 1
ATOM 644 C CA . ALA A 1 86 ? 4.840 -11.263 -18.739 1.00 85.56 86 ALA A CA 1
ATOM 645 C C . ALA A 1 86 ? 4.236 -10.375 -17.635 1.00 85.56 86 ALA A C 1
ATOM 647 O O . ALA A 1 86 ? 3.014 -10.276 -17.516 1.00 85.56 86 ALA A O 1
ATOM 648 N N . ARG A 1 87 ? 5.076 -9.663 -16.868 1.00 87.00 87 ARG A N 1
ATOM 649 C CA . ARG A 1 87 ? 4.618 -8.700 -15.852 1.00 87.00 87 ARG A CA 1
ATOM 650 C C . ARG A 1 87 ? 3.843 -7.541 -16.481 1.00 87.00 87 ARG A C 1
ATOM 652 O O . ARG A 1 87 ? 2.801 -7.148 -15.963 1.00 87.00 87 ARG A O 1
ATOM 659 N N . ILE A 1 88 ? 4.316 -6.996 -17.605 1.00 87.50 88 ILE A N 1
ATOM 660 C CA . ILE A 1 88 ? 3.601 -5.939 -18.337 1.00 87.50 88 ILE A CA 1
ATOM 661 C C . ILE A 1 88 ? 2.248 -6.448 -18.847 1.00 87.50 88 ILE A C 1
ATOM 663 O O . ILE A 1 88 ? 1.252 -5.741 -18.710 1.00 87.50 88 ILE A O 1
ATOM 667 N N . ASP A 1 89 ? 2.194 -7.659 -19.399 1.00 83.31 89 ASP A N 1
ATOM 668 C CA . ASP A 1 89 ? 0.958 -8.255 -19.910 1.00 83.31 89 ASP A CA 1
ATOM 669 C C . ASP A 1 89 ? -0.062 -8.460 -18.783 1.00 83.31 89 ASP A C 1
ATOM 671 O O . ASP A 1 89 ? -1.230 -8.098 -18.933 1.00 83.31 89 ASP A O 1
ATOM 675 N N . HIS A 1 90 ? 0.390 -8.911 -17.610 1.00 81.44 90 HIS A N 1
ATOM 676 C CA . HIS A 1 90 ? -0.446 -8.972 -16.412 1.00 81.44 90 HIS A CA 1
ATOM 677 C C . HIS A 1 90 ? -0.991 -7.584 -16.017 1.00 81.44 90 HIS A C 1
ATOM 679 O O . HIS A 1 90 ? -2.182 -7.442 -15.740 1.00 81.44 90 HIS A O 1
ATOM 685 N N . LEU A 1 91 ? -0.159 -6.532 -16.057 1.00 81.50 91 LEU A N 1
ATOM 686 C CA . LEU A 1 91 ? -0.578 -5.157 -15.737 1.00 81.50 91 LEU A CA 1
ATOM 687 C C . LEU A 1 91 ? -1.553 -4.547 -16.755 1.00 81.50 91 LEU A C 1
ATOM 689 O O . LEU A 1 91 ? -2.360 -3.691 -16.388 1.00 81.50 91 LEU A O 1
ATOM 693 N N . LEU A 1 92 ? -1.468 -4.934 -18.029 1.00 80.25 92 LEU A N 1
ATOM 694 C CA . LEU A 1 92 ? -2.377 -4.469 -19.082 1.00 80.25 92 LEU A CA 1
ATOM 695 C C . LEU A 1 92 ? -3.739 -5.185 -19.057 1.00 80.25 92 LEU A C 1
ATOM 697 O O . LEU A 1 92 ? -4.672 -4.715 -19.715 1.00 80.25 92 LEU A O 1
ATOM 701 N N . GLY A 1 93 ? -3.862 -6.252 -18.261 1.00 67.81 93 GLY A N 1
ATOM 702 C CA . GLY A 1 93 ? -5.047 -7.091 -18.136 1.00 67.81 93 GLY A CA 1
ATOM 703 C C . GLY A 1 93 ? -4.997 -8.289 -19.085 1.00 67.81 93 GLY A C 1
ATOM 704 O O . GLY A 1 93 ? -4.666 -8.159 -20.263 1.00 67.81 93 GLY A O 1
ATOM 705 N N . THR A 1 94 ? -5.392 -9.458 -18.576 1.00 52.41 94 THR A N 1
ATOM 706 C CA . THR A 1 94 ? -5.415 -10.750 -19.289 1.00 52.41 94 THR A CA 1
ATOM 707 C C . THR A 1 94 ? -6.389 -10.811 -20.476 1.00 52.41 94 THR A C 1
ATOM 709 O O . THR A 1 94 ? -6.453 -11.825 -21.163 1.00 52.41 94 THR A O 1
ATOM 712 N N . ASP A 1 95 ? -7.118 -9.729 -20.763 1.00 48.25 95 ASP A N 1
ATOM 713 C CA . ASP A 1 95 ? -8.081 -9.631 -21.868 1.00 48.25 95 ASP A CA 1
ATOM 714 C C . ASP A 1 95 ? -7.424 -9.427 -23.246 1.00 48.25 95 ASP A C 1
ATOM 716 O O . ASP A 1 95 ? -8.113 -9.319 -24.265 1.00 48.25 95 ASP A O 1
ATOM 720 N N . ARG A 1 96 ? -6.090 -9.339 -23.308 1.00 53.84 96 ARG A N 1
ATOM 721 C CA . ARG A 1 96 ? -5.338 -9.256 -24.563 1.00 53.84 96 ARG A CA 1
ATOM 722 C C . ARG A 1 96 ? -4.364 -10.417 -24.669 1.00 53.84 96 ARG A C 1
ATOM 724 O O . ARG A 1 96 ? -3.393 -10.500 -23.927 1.00 53.84 96 ARG A O 1
ATOM 731 N N . GLU A 1 97 ? -4.605 -11.287 -25.643 1.00 52.47 97 GLU A N 1
ATOM 732 C CA . GLU A 1 97 ? -3.652 -12.323 -26.026 1.00 52.47 97 GLU A CA 1
ATOM 733 C C . GLU A 1 97 ? -2.442 -11.652 -26.699 1.00 52.47 97 GLU A C 1
ATOM 735 O O . GLU A 1 97 ? -2.464 -11.275 -27.873 1.00 52.47 97 GLU A O 1
ATOM 740 N N . HIS A 1 98 ? -1.390 -11.418 -25.917 1.00 60.75 98 HIS A N 1
ATOM 741 C CA . HIS A 1 98 ? -0.160 -10.796 -26.384 1.00 60.75 98 HIS A CA 1
ATOM 742 C C . HIS A 1 98 ? 0.801 -11.873 -26.899 1.00 60.75 98 HIS A C 1
ATOM 744 O O . HIS A 1 98 ? 1.579 -12.453 -26.151 1.00 60.75 98 HIS A O 1
ATOM 750 N N . THR A 1 99 ? 0.761 -12.147 -28.205 1.00 59.56 99 THR A N 1
ATOM 751 C CA . THR A 1 99 ? 1.771 -13.009 -28.839 1.00 59.56 99 THR A CA 1
ATOM 752 C C . THR A 1 99 ? 3.086 -12.229 -28.976 1.00 59.56 99 THR A C 1
ATOM 754 O O . THR A 1 99 ? 3.055 -11.127 -29.536 1.00 59.56 99 THR A O 1
ATOM 757 N N . PRO A 1 100 ? 4.231 -12.748 -28.487 1.00 63.78 100 PRO A N 1
ATOM 758 C CA . PRO A 1 100 ? 5.528 -12.106 -28.688 1.00 63.78 100 PRO A CA 1
ATOM 759 C C . PRO A 1 100 ? 5.804 -11.935 -30.181 1.00 63.78 100 PRO A C 1
ATOM 761 O O . PRO A 1 100 ? 5.454 -12.800 -30.991 1.00 63.78 100 PRO A O 1
ATOM 764 N N . LEU A 1 101 ? 6.437 -10.821 -30.551 1.00 69.19 101 LEU A N 1
ATOM 765 C CA . LEU A 1 101 ? 6.670 -10.483 -31.953 1.00 69.19 101 LEU A CA 1
ATOM 766 C C . LEU A 1 101 ? 7.524 -11.547 -32.665 1.00 69.19 101 LEU A C 1
ATOM 768 O O . LEU A 1 101 ? 7.327 -11.796 -33.856 1.00 69.19 101 LEU A O 1
ATOM 772 N N . PHE A 1 102 ? 8.419 -12.219 -31.930 1.00 76.50 102 PHE A N 1
ATOM 773 C CA . PHE A 1 102 ? 9.270 -13.296 -32.439 1.00 76.50 102 PHE A CA 1
ATOM 774 C C . PHE A 1 102 ? 9.190 -14.545 -31.553 1.00 76.50 102 PHE A C 1
ATOM 776 O O . PHE A 1 102 ? 9.604 -14.536 -30.398 1.00 76.50 102 PHE A O 1
ATOM 783 N N . ARG A 1 103 ? 8.695 -15.657 -32.116 1.00 67.12 103 ARG A N 1
ATOM 784 C CA . ARG A 1 103 ? 8.421 -16.910 -31.377 1.00 67.12 103 ARG A CA 1
ATOM 785 C C . ARG A 1 103 ? 9.647 -17.603 -30.767 1.00 67.12 103 ARG A C 1
ATOM 787 O O . ARG A 1 103 ? 9.470 -18.392 -29.853 1.00 67.12 103 ARG A O 1
ATOM 794 N N . ARG A 1 104 ? 10.850 -17.373 -31.304 1.00 68.88 104 ARG A N 1
ATOM 795 C CA . ARG A 1 104 ? 12.105 -18.036 -30.891 1.00 68.88 104 ARG A CA 1
ATOM 796 C C . ARG A 1 104 ? 13.099 -17.060 -30.258 1.00 68.88 104 ARG A C 1
ATOM 798 O O . ARG A 1 104 ? 14.296 -17.250 -30.372 1.00 68.88 104 ARG A O 1
ATOM 805 N N . PHE A 1 105 ? 12.634 -15.974 -29.655 1.00 64.06 105 PHE A N 1
ATOM 806 C CA . PHE A 1 105 ? 13.515 -15.092 -28.890 1.00 64.06 105 PHE A CA 1
ATOM 807 C C . PHE A 1 105 ? 14.068 -15.837 -27.651 1.00 64.06 105 PHE A C 1
ATOM 809 O O . PHE A 1 105 ? 13.256 -16.441 -26.951 1.00 64.06 105 PHE A O 1
ATOM 816 N N . PRO A 1 106 ? 15.386 -15.815 -27.354 1.00 61.28 106 PRO A N 1
ATOM 817 C CA . PRO A 1 106 ? 16.484 -15.098 -28.021 1.00 61.28 106 PRO A CA 1
ATOM 818 C C . PRO A 1 106 ? 17.194 -15.920 -29.117 1.00 61.28 106 PRO A C 1
ATOM 820 O O . PRO A 1 106 ? 18.029 -15.378 -29.838 1.00 61.28 106 PRO A O 1
ATOM 823 N N . ASP A 1 107 ? 16.883 -17.210 -29.235 1.00 64.44 107 ASP A N 1
ATOM 824 C CA . ASP A 1 107 ? 17.604 -18.205 -30.043 1.00 64.44 107 ASP A CA 1
ATOM 825 C C . ASP A 1 107 ? 17.534 -17.955 -31.560 1.00 64.44 107 ASP A C 1
ATOM 827 O O . ASP A 1 107 ? 18.398 -18.394 -32.317 1.00 64.44 107 ASP A O 1
ATOM 831 N N . ALA A 1 108 ? 16.511 -17.240 -32.032 1.00 71.38 108 ALA A N 1
ATOM 832 C CA . ALA A 1 108 ? 16.382 -16.796 -33.413 1.00 71.38 108 ALA A CA 1
ATOM 833 C C . ALA A 1 108 ? 15.638 -15.455 -33.497 1.00 71.38 108 ALA A C 1
ATOM 835 O O . ALA A 1 108 ? 14.402 -15.400 -33.496 1.00 71.38 108 ALA A O 1
ATOM 836 N N . VAL A 1 109 ? 16.405 -14.369 -33.630 1.00 75.69 109 VAL A N 1
ATOM 837 C CA . VAL A 1 109 ? 15.897 -13.016 -33.895 1.00 75.69 109 VAL A CA 1
ATOM 838 C C . VAL A 1 109 ? 16.071 -12.681 -35.380 1.00 75.69 109 VAL A C 1
ATOM 840 O O . VAL A 1 109 ? 17.205 -12.573 -35.848 1.00 75.69 109 VAL A O 1
ATOM 843 N N . PRO A 1 110 ? 14.977 -12.510 -36.145 1.00 75.62 110 PRO A N 1
ATOM 844 C CA . PRO A 1 110 ? 15.060 -12.161 -37.560 1.00 75.62 110 PRO A CA 1
ATOM 845 C C . PRO A 1 110 ? 15.701 -10.787 -37.797 1.00 75.62 110 PRO A C 1
ATOM 847 O O . PRO A 1 110 ? 15.482 -9.850 -37.028 1.00 75.62 110 PRO A O 1
ATOM 850 N N . GLU A 1 111 ? 16.376 -10.612 -38.936 1.00 76.12 111 GLU A N 1
ATOM 851 C CA . GLU A 1 111 ? 16.967 -9.320 -39.337 1.00 76.12 111 GLU A CA 1
ATOM 852 C C . GLU A 1 111 ? 15.927 -8.192 -39.478 1.00 76.12 111 GLU A C 1
ATOM 854 O O . GLU A 1 111 ? 16.241 -7.008 -39.358 1.00 76.12 111 GLU A O 1
ATOM 859 N N . VAL A 1 112 ? 14.650 -8.548 -39.651 1.00 81.44 112 VAL A N 1
ATOM 860 C CA . VAL A 1 112 ? 13.537 -7.594 -39.740 1.00 81.44 112 VAL A CA 1
ATOM 861 C C . VAL A 1 112 ? 13.149 -6.952 -38.400 1.00 81.44 112 VAL A C 1
ATOM 863 O O . VAL A 1 112 ? 12.318 -6.042 -38.396 1.00 81.44 112 VAL A O 1
ATOM 866 N N . ALA A 1 113 ? 13.730 -7.360 -37.263 1.00 83.00 113 ALA A N 1
ATOM 867 C CA . ALA A 1 113 ? 13.416 -6.782 -35.950 1.00 83.00 113 ALA A CA 1
ATOM 868 C C . ALA A 1 113 ? 13.567 -5.251 -35.925 1.00 83.00 113 ALA A C 1
ATOM 870 O O . ALA A 1 113 ? 12.657 -4.539 -35.488 1.00 83.00 113 ALA A O 1
ATOM 871 N N . GLN A 1 114 ? 14.647 -4.735 -36.520 1.00 86.62 114 GLN A N 1
ATOM 872 C CA . GLN A 1 114 ? 14.892 -3.295 -36.636 1.00 86.62 114 GLN A CA 1
ATOM 873 C C . GLN A 1 114 ? 13.809 -2.578 -37.455 1.00 86.62 114 GLN A C 1
ATOM 875 O O . GLN A 1 114 ? 13.387 -1.468 -37.115 1.00 86.62 114 GLN A O 1
ATOM 880 N N . LEU A 1 115 ? 13.316 -3.210 -38.523 1.00 87.75 115 LEU A N 1
ATOM 881 C CA . LEU A 1 115 ? 12.243 -2.662 -39.350 1.00 87.75 115 LEU A CA 1
ATOM 882 C C . LEU A 1 115 ? 10.927 -2.576 -38.567 1.00 87.75 115 LEU A C 1
ATOM 884 O O . LEU A 1 115 ? 10.235 -1.556 -38.642 1.00 87.75 115 LEU A O 1
ATOM 888 N N . HIS A 1 116 ? 10.584 -3.615 -37.803 1.00 84.56 116 HIS A N 1
ATOM 889 C CA . HIS A 1 116 ? 9.387 -3.615 -36.960 1.00 84.56 116 HIS A CA 1
ATOM 890 C C . HIS A 1 116 ? 9.450 -2.535 -35.880 1.00 84.56 116 HIS A C 1
ATOM 892 O O . HIS A 1 116 ? 8.500 -1.755 -35.754 1.00 84.56 116 HIS A O 1
ATOM 898 N N . HIS A 1 117 ? 10.576 -2.436 -35.168 1.00 86.88 117 HIS A N 1
ATOM 899 C CA . HIS A 1 117 ? 10.808 -1.388 -34.176 1.00 86.88 117 HIS A CA 1
ATOM 900 C C . HIS A 1 117 ? 10.640 0.008 -34.798 1.00 86.88 117 HIS A C 1
ATOM 902 O O . HIS A 1 117 ? 9.829 0.815 -34.337 1.00 86.88 117 HIS A O 1
ATOM 908 N N . SER A 1 118 ? 11.308 0.253 -35.930 1.00 90.19 118 SER A N 1
ATOM 909 C CA . SER A 1 118 ? 11.273 1.539 -36.637 1.00 90.19 118 SER A CA 1
ATOM 910 C C . SER A 1 118 ? 9.864 1.923 -37.098 1.00 90.19 118 SER A C 1
ATOM 912 O O . SER A 1 118 ? 9.421 3.060 -36.906 1.00 90.19 118 SER A O 1
ATOM 914 N N . ARG A 1 119 ? 9.113 0.974 -37.678 1.00 88.94 119 ARG A N 1
ATOM 915 C CA . ARG A 1 119 ? 7.715 1.188 -38.091 1.00 88.94 119 ARG A CA 1
ATOM 916 C C . ARG A 1 119 ? 6.831 1.532 -36.896 1.00 88.94 119 ARG A C 1
ATOM 918 O O . ARG A 1 119 ? 6.009 2.446 -36.994 1.00 88.94 119 ARG A O 1
ATOM 925 N N . ARG A 1 120 ? 7.009 0.830 -35.774 1.00 88.31 120 ARG A N 1
ATOM 926 C CA . ARG A 1 120 ? 6.216 1.031 -34.560 1.00 88.31 120 ARG A CA 1
ATOM 927 C C . ARG A 1 120 ? 6.507 2.384 -33.913 1.00 88.31 120 ARG A C 1
ATOM 929 O O . ARG A 1 120 ? 5.565 3.140 -33.681 1.00 88.31 120 ARG A O 1
ATOM 936 N N . MET A 1 121 ? 7.777 2.736 -33.703 1.00 90.50 121 MET A N 1
ATOM 937 C CA . MET A 1 121 ? 8.174 4.046 -33.165 1.00 90.50 121 MET A CA 1
ATOM 938 C C . MET A 1 121 ? 7.687 5.197 -34.052 1.00 90.50 121 MET A C 1
ATOM 940 O O . MET A 1 121 ? 7.131 6.179 -33.555 1.00 90.50 121 MET A O 1
ATOM 944 N N . ARG A 1 122 ? 7.794 5.054 -35.382 1.00 89.62 122 ARG A N 1
ATOM 945 C CA . ARG A 1 122 ? 7.254 6.038 -36.330 1.00 89.62 122 ARG A CA 1
ATOM 946 C C . ARG A 1 122 ? 5.743 6.194 -36.197 1.00 89.62 122 ARG A C 1
ATOM 948 O O . ARG A 1 122 ? 5.251 7.319 -36.239 1.00 89.62 122 ARG A O 1
ATOM 955 N N . ALA A 1 123 ? 5.004 5.097 -36.035 1.00 86.88 123 ALA A N 1
ATOM 956 C CA . ALA A 1 123 ? 3.560 5.149 -35.821 1.00 86.88 123 ALA A CA 1
ATOM 957 C C . ALA A 1 123 ? 3.209 5.902 -34.528 1.00 86.88 123 ALA A C 1
ATOM 959 O O . ALA A 1 123 ? 2.363 6.795 -34.563 1.00 86.88 123 ALA A O 1
ATOM 960 N N . PHE A 1 124 ? 3.906 5.617 -33.422 1.00 88.00 124 PHE A N 1
ATOM 961 C CA . PHE A 1 124 ? 3.727 6.332 -32.157 1.00 88.00 124 PHE A CA 1
ATOM 962 C C . PHE A 1 124 ? 3.988 7.829 -32.292 1.00 88.00 124 PHE A C 1
ATOM 964 O O . PHE A 1 124 ? 3.104 8.613 -31.950 1.00 88.00 124 PHE A O 1
ATOM 971 N N . LEU A 1 125 ? 5.139 8.234 -32.841 1.00 86.56 125 LEU A N 1
ATOM 972 C CA . LEU A 1 125 ? 5.482 9.655 -32.961 1.00 86.56 125 LEU A CA 1
ATOM 973 C C . LEU A 1 125 ? 4.553 10.402 -33.931 1.00 86.56 125 LEU A C 1
ATOM 975 O O . LEU A 1 125 ? 4.239 11.567 -33.708 1.00 86.56 125 LEU A O 1
ATOM 979 N N . ARG A 1 126 ? 4.058 9.737 -34.986 1.00 85.81 126 ARG A N 1
ATOM 980 C CA . ARG A 1 126 ? 3.043 10.315 -35.888 1.00 85.81 126 ARG A CA 1
ATOM 981 C C . ARG A 1 126 ? 1.682 10.464 -35.220 1.00 85.81 126 ARG A C 1
ATOM 983 O O . ARG A 1 126 ? 1.015 11.468 -35.441 1.00 85.81 126 ARG A O 1
ATOM 990 N N . SER A 1 127 ? 1.259 9.456 -34.458 1.00 83.06 127 SER A N 1
ATOM 991 C CA . SER A 1 127 ? -0.038 9.464 -33.773 1.00 83.06 127 SER A CA 1
ATOM 992 C C . SER A 1 127 ? -0.070 10.447 -32.607 1.00 83.06 127 SER A C 1
ATOM 994 O O . SER A 1 127 ? -1.109 11.042 -32.333 1.00 83.06 127 SER A O 1
ATOM 996 N N . GLN A 1 128 ? 1.074 10.624 -31.944 1.00 84.31 128 GLN A N 1
ATOM 997 C CA . GLN A 1 128 ? 1.228 11.504 -30.808 1.00 84.31 128 GLN A CA 1
ATOM 998 C C . GLN A 1 128 ? 2.633 12.129 -30.816 1.00 84.31 128 GLN A C 1
ATOM 1000 O O . GLN A 1 128 ? 3.594 11.446 -30.466 1.00 84.31 128 GLN A O 1
ATOM 1005 N N . PRO A 1 129 ? 2.784 13.410 -31.199 1.00 81.25 129 PRO A N 1
ATOM 1006 C CA . PRO A 1 129 ? 4.096 14.029 -31.415 1.00 81.25 129 PRO A CA 1
ATOM 1007 C C . PRO A 1 129 ? 4.871 14.338 -30.124 1.00 81.25 129 PRO A C 1
ATOM 1009 O O . PRO A 1 129 ? 6.065 14.608 -30.183 1.00 81.25 129 PRO A O 1
ATOM 1012 N N . HIS A 1 130 ? 4.225 14.283 -28.957 1.00 85.38 130 HIS A N 1
ATOM 1013 C CA . HIS A 1 130 ? 4.851 14.536 -27.655 1.00 85.38 130 HIS A CA 1
ATOM 1014 C C . HIS A 1 130 ? 5.288 13.244 -26.943 1.00 85.38 130 HIS A C 1
ATOM 1016 O O . HIS A 1 130 ? 5.109 13.106 -25.734 1.00 85.38 130 HIS A O 1
ATOM 1022 N N . GLN A 1 131 ? 5.843 12.279 -27.681 1.00 91.12 131 GLN A N 1
ATOM 1023 C CA . GLN A 1 131 ? 6.449 11.095 -27.056 1.00 91.12 131 GLN A CA 1
ATOM 1024 C C . GLN A 1 131 ? 7.565 11.495 -26.074 1.00 91.12 131 GLN A C 1
ATOM 1026 O O . GLN A 1 131 ? 8.144 12.567 -26.226 1.00 91.12 131 GLN A O 1
ATOM 1031 N N . PRO A 1 132 ? 7.889 10.682 -25.058 1.00 93.19 132 PRO A N 1
ATOM 1032 C CA . PRO A 1 132 ? 8.996 10.993 -24.159 1.00 93.19 132 PRO A CA 1
ATOM 1033 C C . PRO A 1 132 ? 10.359 10.824 -24.847 1.00 93.19 132 PRO A C 1
ATOM 1035 O O . PRO A 1 132 ? 10.553 9.936 -25.677 1.00 93.19 132 PRO A O 1
ATOM 1038 N N . CYS A 1 133 ? 11.330 11.646 -24.450 1.00 93.75 133 CYS A N 1
ATOM 1039 C CA . CYS A 1 133 ? 12.743 11.426 -24.755 1.00 93.75 133 CYS A CA 1
ATOM 1040 C C . CYS A 1 133 ? 13.258 10.210 -23.969 1.00 93.75 133 CYS A C 1
ATOM 1042 O O . CYS A 1 133 ? 13.102 10.177 -22.748 1.00 93.75 133 CYS A O 1
ATOM 1044 N N . ALA A 1 134 ? 13.921 9.254 -24.629 1.00 93.88 134 ALA A N 1
ATOM 1045 C CA . ALA A 1 134 ? 14.461 8.060 -23.969 1.00 93.88 134 ALA A CA 1
ATOM 1046 C C . ALA A 1 134 ? 15.576 8.371 -22.949 1.00 93.88 134 ALA A C 1
ATOM 1048 O O . ALA A 1 134 ? 15.844 7.554 -22.076 1.00 93.88 134 ALA A O 1
ATOM 1049 N N . ARG A 1 135 ? 16.220 9.546 -23.039 1.00 93.62 135 ARG A N 1
ATOM 1050 C CA . ARG A 1 135 ? 17.288 9.974 -22.119 1.00 93.62 135 ARG A CA 1
ATOM 1051 C C . ARG A 1 135 ? 16.751 10.817 -20.961 1.00 93.62 135 ARG A C 1
ATOM 1053 O O . ARG A 1 135 ? 16.795 10.406 -19.815 1.00 93.62 135 ARG A O 1
ATOM 1060 N N . CYS A 1 136 ? 16.204 12.001 -21.244 1.00 91.88 136 CYS A N 1
ATOM 1061 C CA . CYS A 1 136 ? 15.782 12.931 -20.187 1.00 91.88 136 CYS A CA 1
ATOM 1062 C C . CYS A 1 136 ? 14.321 12.774 -19.740 1.00 91.88 136 CYS A C 1
ATOM 1064 O O . CYS A 1 136 ? 13.882 13.474 -18.830 1.00 91.88 136 CYS A O 1
ATOM 1066 N N . GLY A 1 137 ? 13.521 11.940 -20.413 1.00 90.38 137 GLY A N 1
ATOM 1067 C CA . GLY A 1 137 ? 12.098 11.760 -20.112 1.00 90.38 137 GLY A CA 1
ATOM 1068 C C . GLY A 1 137 ? 11.200 12.968 -20.415 1.00 90.38 137 GLY A C 1
ATOM 1069 O O . GLY A 1 137 ? 9.981 12.854 -20.271 1.00 90.38 137 GLY A O 1
ATOM 1070 N N . ARG A 1 138 ? 11.757 14.114 -20.848 1.00 90.00 138 ARG A N 1
ATOM 1071 C CA . ARG A 1 138 ? 10.971 15.292 -21.249 1.00 90.00 138 ARG A CA 1
ATOM 1072 C C . ARG A 1 138 ? 10.048 14.947 -22.419 1.00 90.00 138 ARG A C 1
ATOM 1074 O O . ARG A 1 138 ? 10.395 14.143 -23.284 1.00 90.00 138 ARG A O 1
ATOM 1081 N N . ARG A 1 139 ? 8.882 15.588 -22.440 1.00 88.06 139 ARG A N 1
ATOM 1082 C CA . ARG A 1 139 ? 7.832 15.457 -23.458 1.00 88.06 139 ARG A CA 1
ATOM 1083 C C . ARG A 1 139 ? 7.234 16.832 -23.740 1.00 88.06 139 ARG A C 1
ATOM 1085 O O . ARG A 1 139 ? 7.334 17.702 -22.885 1.00 88.06 139 ARG A O 1
ATOM 1092 N N . GLY A 1 140 ? 6.586 16.991 -24.887 1.00 78.88 140 GLY A N 1
ATOM 1093 C CA . GLY A 1 140 ? 5.966 18.253 -25.298 1.00 78.88 140 GLY A CA 1
ATOM 1094 C C . GLY A 1 140 ? 6.352 18.636 -26.722 1.00 78.88 140 GLY A C 1
ATOM 1095 O O . GLY A 1 140 ? 7.297 18.087 -27.292 1.00 78.88 140 GLY A O 1
ATOM 1096 N N . ALA A 1 141 ? 5.601 19.558 -27.319 1.00 76.00 141 ALA A N 1
ATOM 1097 C CA . ALA A 1 141 ? 5.871 20.027 -28.680 1.00 76.00 141 ALA A CA 1
ATOM 1098 C C . ALA A 1 141 ? 7.125 20.920 -28.738 1.00 76.00 141 ALA A C 1
ATOM 1100 O O . ALA A 1 141 ? 7.849 20.929 -29.731 1.00 76.00 141 ALA A O 1
ATOM 1101 N N . GLU A 1 142 ? 7.391 21.635 -27.651 1.00 79.12 142 GLU A N 1
ATOM 1102 C CA . GLU A 1 142 ? 8.540 22.503 -27.413 1.00 79.12 142 GLU A CA 1
ATOM 1103 C C . GLU A 1 142 ? 9.859 21.731 -27.290 1.00 79.12 142 GLU A C 1
ATOM 1105 O O . GLU A 1 142 ? 10.912 22.243 -27.660 1.00 79.12 142 GLU A O 1
ATOM 1110 N N . VAL A 1 143 ? 9.799 20.474 -26.840 1.00 86.25 143 VAL A N 1
ATOM 1111 C CA . VAL A 1 143 ? 10.977 19.606 -26.688 1.00 86.25 143 VAL A CA 1
ATOM 1112 C C . VAL A 1 143 ? 11.474 19.090 -28.046 1.00 86.25 143 VAL A C 1
ATOM 1114 O O . VAL A 1 143 ? 12.650 18.767 -28.187 1.00 86.25 143 VAL A O 1
ATOM 1117 N N . GLY A 1 144 ? 10.600 19.028 -29.059 1.00 87.50 144 GLY A N 1
ATOM 1118 C CA . GLY A 1 144 ? 10.978 18.679 -30.433 1.00 87.50 144 GLY A CA 1
ATOM 1119 C C . GLY A 1 144 ? 11.456 17.235 -30.606 1.00 87.50 144 GLY A C 1
ATOM 1120 O O . GLY A 1 144 ? 12.460 16.998 -31.263 1.00 87.50 144 GLY A O 1
ATOM 1121 N N . ILE A 1 145 ? 10.762 16.266 -30.010 1.00 92.38 145 ILE A N 1
ATOM 1122 C CA . ILE A 1 145 ? 11.166 14.850 -29.991 1.00 92.38 145 ILE A CA 1
ATOM 1123 C C . ILE A 1 145 ? 11.269 14.283 -31.412 1.00 92.38 145 ILE A C 1
ATOM 1125 O O . ILE A 1 145 ? 10.414 14.540 -32.264 1.00 92.38 145 ILE A O 1
ATOM 1129 N N . GLY A 1 146 ? 12.325 13.515 -31.677 1.00 92.50 146 GLY A N 1
ATOM 1130 C CA . GLY A 1 146 ? 12.586 12.913 -32.980 1.00 92.50 146 GLY A CA 1
ATOM 1131 C C . GLY A 1 146 ? 13.022 11.454 -32.906 1.00 92.50 146 GLY A C 1
ATOM 1132 O O . GLY A 1 146 ? 13.509 10.979 -31.885 1.00 92.50 146 GLY A O 1
ATOM 1133 N N . LEU A 1 147 ? 12.826 10.755 -34.021 1.00 93.81 147 LEU A N 1
ATOM 1134 C CA . LEU A 1 147 ? 13.295 9.399 -34.296 1.00 93.81 147 LEU A CA 1
ATOM 1135 C C . LEU A 1 147 ? 14.689 9.454 -34.906 1.00 93.81 147 LEU A C 1
ATOM 1137 O O . LEU A 1 147 ? 14.838 10.019 -35.987 1.00 93.81 147 LEU A O 1
ATOM 1141 N N . LEU A 1 148 ? 15.678 8.840 -34.268 1.00 93.94 148 LEU A N 1
ATOM 1142 C CA . LEU A 1 148 ? 17.052 8.840 -34.763 1.00 93.94 148 LEU A CA 1
ATOM 1143 C C . LEU A 1 148 ? 17.268 7.904 -35.965 1.00 93.94 148 LEU A C 1
ATOM 1145 O O . LEU A 1 148 ? 16.649 6.848 -36.064 1.00 93.94 148 LEU A O 1
ATOM 1149 N N . ALA A 1 149 ? 18.167 8.273 -36.875 1.00 90.38 149 ALA A N 1
ATOM 1150 C CA . ALA A 1 149 ? 18.581 7.485 -38.033 1.00 90.38 149 ALA A CA 1
ATOM 1151 C C . ALA A 1 149 ? 19.908 6.756 -37.755 1.00 90.38 149 ALA A C 1
ATOM 1153 O O . ALA A 1 149 ? 20.862 7.428 -37.366 1.00 90.38 149 ALA A O 1
ATOM 1154 N N . PRO A 1 150 ? 20.030 5.434 -37.994 1.00 89.50 150 PRO A N 1
ATOM 1155 C CA . PRO A 1 150 ? 19.015 4.494 -38.494 1.00 89.50 150 PRO A CA 1
ATOM 1156 C C . PRO A 1 150 ? 18.244 3.747 -37.386 1.00 89.50 150 PRO A C 1
ATOM 1158 O O . PRO A 1 150 ? 17.345 2.960 -37.679 1.00 89.50 150 PRO A O 1
ATOM 1161 N N . CYS A 1 151 ? 18.603 3.949 -36.116 1.00 91.12 151 CYS A N 1
ATOM 1162 C CA . CYS A 1 151 ? 18.168 3.089 -35.012 1.00 91.12 151 CYS A CA 1
ATOM 1163 C C . CYS A 1 151 ? 16.709 3.292 -34.561 1.00 91.12 151 CYS A C 1
ATOM 1165 O O . CYS A 1 151 ? 16.173 2.434 -33.869 1.00 91.12 151 CYS A O 1
ATOM 1167 N N . ALA A 1 152 ? 16.059 4.385 -34.965 1.00 93.00 152 ALA A N 1
ATOM 1168 C CA . ALA A 1 152 ? 14.689 4.760 -34.608 1.00 93.00 152 ALA A CA 1
ATOM 1169 C C . ALA A 1 152 ? 14.424 4.961 -33.101 1.00 93.00 152 ALA A C 1
ATOM 1171 O O . ALA A 1 152 ? 13.272 4.959 -32.670 1.00 93.00 152 ALA A O 1
ATOM 1172 N N . HIS A 1 153 ? 15.458 5.222 -32.298 1.00 94.31 153 HIS A N 1
ATOM 1173 C CA . HIS A 1 153 ? 15.277 5.633 -30.904 1.00 94.31 153 HIS A CA 1
ATOM 1174 C C . HIS A 1 153 ? 14.734 7.062 -30.793 1.00 94.31 153 HIS A C 1
ATOM 1176 O O . HIS A 1 153 ? 15.062 7.930 -31.604 1.00 94.31 153 HIS A O 1
ATOM 1182 N N . LEU A 1 154 ? 13.922 7.309 -29.761 1.00 94.62 154 LEU A N 1
ATOM 1183 C CA . LEU A 1 154 ? 13.322 8.615 -29.487 1.00 94.62 154 LEU A CA 1
ATOM 1184 C C . LEU A 1 154 ? 14.251 9.490 -28.642 1.00 94.62 154 LEU A C 1
ATOM 1186 O O . LEU A 1 154 ? 14.537 9.169 -27.488 1.00 94.62 154 LEU A O 1
ATOM 1190 N N . LEU A 1 155 ? 14.675 10.628 -29.187 1.00 94.56 155 LEU A N 1
ATOM 1191 C CA . LEU A 1 155 ? 15.553 11.574 -28.499 1.00 94.56 155 LEU A CA 1
ATOM 1192 C C . LEU A 1 155 ? 15.128 13.021 -28.781 1.00 94.56 155 LEU A C 1
ATOM 1194 O O . LEU A 1 155 ? 14.607 13.326 -29.855 1.00 94.56 155 LEU A O 1
ATOM 1198 N N . CYS A 1 156 ? 15.333 13.920 -27.816 1.00 93.50 156 CYS A N 1
ATOM 1199 C CA . CYS A 1 156 ? 15.218 15.357 -28.062 1.00 93.50 156 CYS A CA 1
ATOM 1200 C C . CYS A 1 156 ? 16.544 15.927 -28.596 1.00 93.50 156 CYS A C 1
ATOM 1202 O O . CYS A 1 156 ? 17.600 15.406 -28.229 1.00 93.50 156 CYS A O 1
ATOM 1204 N N . PRO A 1 157 ? 16.511 17.015 -29.389 1.00 91.75 157 PRO A N 1
ATOM 1205 C CA . PRO A 1 157 ? 17.711 17.692 -29.874 1.00 91.75 157 PRO A CA 1
ATOM 1206 C C . PRO A 1 157 ? 18.673 18.067 -28.746 1.00 91.75 157 PRO A C 1
ATOM 1208 O O . PRO A 1 157 ? 19.833 17.711 -28.824 1.00 91.75 157 PRO A O 1
ATOM 1211 N N . ASP A 1 158 ? 18.187 18.621 -27.625 1.00 92.00 158 ASP A N 1
ATOM 1212 C CA . ASP A 1 158 ? 19.071 18.983 -26.498 1.00 92.00 158 ASP A CA 1
ATOM 1213 C C . ASP A 1 158 ? 19.906 17.800 -25.978 1.00 92.00 158 ASP A C 1
ATOM 1215 O O . ASP A 1 158 ? 21.063 17.956 -25.612 1.00 92.00 158 ASP A O 1
ATOM 1219 N N . CYS A 1 159 ? 19.314 16.603 -25.908 1.00 92.50 159 CYS A N 1
ATOM 1220 C CA . CYS A 1 159 ? 20.016 15.411 -25.436 1.00 92.50 159 CYS A CA 1
ATOM 1221 C C . CYS A 1 159 ? 20.950 14.811 -26.488 1.00 92.50 159 CYS A C 1
ATOM 1223 O O . CYS A 1 159 ? 21.836 14.044 -26.106 1.00 92.50 159 CYS A O 1
ATOM 1225 N N . LEU A 1 160 ? 20.708 15.101 -27.770 1.00 91.06 160 LEU A N 1
ATOM 1226 C CA . LEU A 1 160 ? 21.605 14.761 -28.867 1.00 91.06 160 LEU A CA 1
ATOM 1227 C C . LEU A 1 160 ? 22.816 15.697 -28.861 1.00 91.06 160 LEU A C 1
ATOM 1229 O O . LEU A 1 160 ? 23.937 15.205 -28.889 1.00 91.06 160 LEU A O 1
ATOM 1233 N N . ASP A 1 161 ? 22.558 17.003 -28.758 1.00 89.62 161 ASP A N 1
ATOM 1234 C CA . ASP A 1 161 ? 23.539 18.092 -28.807 1.00 89.62 161 ASP A CA 1
ATOM 1235 C C . ASP A 1 161 ? 24.458 18.103 -27.575 1.00 89.62 161 ASP A C 1
ATOM 1237 O O . ASP A 1 161 ? 25.606 18.516 -27.660 1.00 89.62 161 ASP A O 1
ATOM 1241 N N . ALA A 1 162 ? 23.978 17.618 -26.425 1.00 88.31 162 ALA A N 1
ATOM 1242 C CA . ALA A 1 162 ? 24.764 17.501 -25.193 1.00 88.31 162 ALA A CA 1
ATOM 1243 C C . ALA A 1 162 ? 25.765 16.324 -25.187 1.00 88.31 162 ALA A C 1
ATOM 1245 O O . ALA A 1 162 ? 26.231 15.934 -24.118 1.00 88.31 162 ALA A O 1
ATOM 1246 N N . GLN A 1 163 ? 26.015 15.678 -26.327 1.00 83.88 163 GLN A N 1
ATOM 1247 C CA . GLN A 1 163 ? 27.000 14.600 -26.445 1.00 83.88 163 GLN A CA 1
ATOM 1248 C C . GLN A 1 163 ? 28.327 15.150 -26.963 1.00 83.88 163 GLN A C 1
ATOM 1250 O O . GLN A 1 163 ? 28.342 15.958 -27.888 1.00 83.88 163 GLN A O 1
ATOM 1255 N N . ASP A 1 164 ? 29.430 14.662 -26.402 1.00 81.56 164 ASP A N 1
ATOM 1256 C CA . ASP A 1 164 ? 30.768 14.976 -26.892 1.00 81.56 164 ASP A CA 1
ATOM 1257 C C . ASP A 1 164 ? 31.116 14.125 -28.124 1.00 81.56 164 ASP A C 1
ATOM 1259 O O . ASP A 1 164 ? 30.794 12.935 -28.199 1.00 81.56 164 ASP A O 1
ATOM 1263 N N . GLY A 1 165 ? 31.821 14.730 -29.083 1.00 84.69 165 GLY A N 1
ATOM 1264 C CA . GLY A 1 165 ? 32.324 14.046 -30.275 1.00 84.69 165 GLY A CA 1
ATOM 1265 C C . GLY A 1 165 ? 31.278 13.821 -31.380 1.00 84.69 165 GLY A C 1
ATOM 1266 O O . GLY A 1 165 ? 30.265 14.520 -31.446 1.00 84.69 165 GLY A O 1
ATOM 1267 N N . PRO A 1 166 ? 31.538 12.883 -32.312 1.00 86.38 166 PRO A N 1
ATOM 1268 C CA . PRO A 1 166 ? 30.630 12.603 -33.417 1.00 86.38 166 PRO A CA 1
ATOM 1269 C C . PRO A 1 166 ? 29.235 12.158 -32.941 1.00 86.38 166 PRO A C 1
ATOM 1271 O O . PRO A 1 166 ? 29.121 11.396 -31.970 1.00 86.38 166 PRO A O 1
ATOM 1274 N N . PRO A 1 167 ? 28.162 12.576 -33.639 1.00 87.75 167 PRO A N 1
ATOM 1275 C CA . PRO A 1 167 ? 26.797 12.291 -33.222 1.00 87.75 167 PRO A CA 1
ATOM 1276 C C . PRO A 1 167 ? 26.524 10.783 -33.254 1.00 87.75 167 PRO A C 1
ATOM 1278 O O . PRO A 1 167 ? 26.546 10.139 -34.305 1.00 87.75 167 PRO A O 1
ATOM 1281 N N . HIS A 1 168 ? 26.216 10.225 -32.088 1.00 92.56 168 HIS A N 1
ATOM 1282 C CA . HIS A 1 168 ? 25.816 8.834 -31.909 1.00 92.56 168 HIS A CA 1
ATOM 1283 C C . HIS A 1 168 ? 24.507 8.751 -31.115 1.00 92.56 168 HIS A C 1
ATOM 1285 O O . HIS A 1 168 ? 24.061 9.707 -30.473 1.00 92.56 168 HIS A O 1
ATOM 1291 N N . CYS A 1 169 ? 23.836 7.605 -31.200 1.00 91.81 169 CYS A N 1
ATOM 1292 C CA . CYS A 1 169 ? 22.650 7.340 -30.407 1.00 91.81 169 CYS A CA 1
ATOM 1293 C C . CYS A 1 169 ? 23.058 6.976 -28.970 1.00 91.81 169 CYS A C 1
ATOM 1295 O O . CYS A 1 169 ? 23.668 5.925 -28.786 1.00 91.81 169 CYS A O 1
ATOM 1297 N N . PRO A 1 170 ? 22.637 7.723 -27.935 1.00 90.94 170 PRO A N 1
ATOM 1298 C CA . PRO A 1 170 ? 22.998 7.399 -26.554 1.00 90.94 170 PRO A CA 1
ATOM 1299 C C . PRO A 1 170 ? 22.344 6.096 -26.063 1.00 90.94 170 PRO A C 1
ATOM 1301 O O . PRO A 1 170 ? 22.823 5.484 -25.122 1.00 90.94 170 PRO A O 1
ATOM 1304 N N . SER A 1 171 ? 21.262 5.647 -26.711 1.00 89.00 171 SER A N 1
ATOM 1305 C CA . SER A 1 171 ? 20.516 4.431 -26.350 1.00 89.00 171 SER A CA 1
ATOM 1306 C C . SER A 1 171 ? 21.204 3.136 -26.807 1.00 89.00 171 SER A C 1
ATOM 1308 O O . SER A 1 171 ? 21.106 2.099 -26.152 1.00 89.00 171 SER A O 1
ATOM 1310 N N . CYS A 1 172 ? 21.877 3.164 -27.962 1.00 89.44 172 CYS A N 1
ATOM 1311 C CA . CYS A 1 172 ? 22.438 1.958 -28.584 1.00 89.44 172 CYS A CA 1
ATOM 1312 C C . CYS A 1 172 ? 23.853 2.120 -29.152 1.00 89.44 172 CYS A C 1
ATOM 1314 O O . CYS A 1 172 ? 24.356 1.189 -29.770 1.00 89.44 172 CYS A O 1
ATOM 1316 N N . GLY A 1 173 ? 24.481 3.286 -29.000 1.00 89.00 173 GLY A N 1
ATOM 1317 C CA . GLY A 1 173 ? 25.836 3.577 -29.482 1.00 89.00 173 GLY A CA 1
ATOM 1318 C C . GLY A 1 173 ? 25.970 3.747 -31.000 1.00 89.00 173 GLY A C 1
ATOM 1319 O O . GLY A 1 173 ? 27.043 4.084 -31.483 1.00 89.00 173 GLY A O 1
ATOM 1320 N N . THR A 1 174 ? 24.904 3.535 -31.777 1.00 90.44 174 THR A N 1
ATOM 1321 C CA . THR A 1 174 ? 24.956 3.614 -33.245 1.00 90.44 174 THR A CA 1
ATOM 1322 C C . THR A 1 174 ? 25.323 5.022 -33.714 1.00 90.44 174 THR A C 1
ATOM 1324 O O . THR A 1 174 ? 24.638 5.982 -33.355 1.00 90.44 174 THR A O 1
ATOM 1327 N N . ALA A 1 175 ? 26.359 5.134 -34.550 1.00 92.38 175 ALA A N 1
ATOM 1328 C CA . ALA A 1 175 ? 26.703 6.372 -35.246 1.00 92.38 175 ALA A CA 1
ATOM 1329 C C . ALA A 1 175 ? 25.525 6.860 -36.105 1.00 92.38 175 ALA A C 1
ATOM 1331 O O . ALA A 1 175 ? 24.850 6.067 -36.768 1.00 92.38 175 ALA A O 1
ATOM 1332 N N . LEU A 1 176 ? 25.254 8.163 -36.061 1.00 91.25 176 LEU A N 1
ATOM 1333 C CA . LEU A 1 176 ? 24.083 8.752 -36.704 1.00 91.25 176 LEU A CA 1
ATOM 1334 C C . LEU A 1 176 ? 24.407 9.245 -38.114 1.00 91.25 176 LEU A C 1
ATOM 1336 O O . LEU A 1 176 ? 25.530 9.638 -38.423 1.00 91.25 176 LEU A O 1
ATOM 1340 N N . ALA A 1 177 ? 23.390 9.240 -38.975 1.00 83.06 177 ALA A N 1
ATOM 1341 C CA . ALA A 1 177 ? 23.492 9.828 -40.306 1.00 83.06 177 ALA A CA 1
ATOM 1342 C C . ALA A 1 177 ? 23.679 11.358 -40.240 1.00 83.06 177 ALA A C 1
ATOM 1344 O O . ALA A 1 177 ? 23.322 11.994 -39.248 1.00 83.06 177 ALA A O 1
ATOM 1345 N N . VAL A 1 178 ? 24.137 11.959 -41.348 1.00 82.81 178 VAL A N 1
ATOM 1346 C CA . VAL A 1 178 ? 24.303 13.423 -41.516 1.00 82.81 178 VAL A CA 1
ATOM 1347 C C . VAL A 1 178 ? 23.039 14.203 -41.138 1.00 82.81 178 VAL A C 1
ATOM 1349 O O . VAL A 1 178 ? 23.114 15.308 -40.609 1.00 82.81 178 VAL A O 1
ATOM 1352 N N . HIS A 1 179 ? 21.868 13.609 -41.379 1.00 86.31 179 HIS A N 1
ATOM 1353 C CA . HIS A 1 179 ? 20.592 14.072 -40.850 1.00 86.31 179 HIS A CA 1
ATOM 1354 C C . HIS A 1 179 ? 20.136 13.114 -39.745 1.00 86.31 179 HIS A C 1
ATOM 1356 O O . HIS A 1 179 ? 19.546 12.072 -40.048 1.00 86.31 179 HIS A O 1
ATOM 1362 N N . PRO A 1 180 ? 20.393 13.446 -38.465 1.00 88.38 180 PRO A N 1
ATOM 1363 C CA . PRO A 1 180 ? 20.242 12.490 -37.375 1.00 88.38 180 PRO A CA 1
ATOM 1364 C C . PRO A 1 180 ? 18.806 12.044 -37.133 1.00 88.38 180 PRO A C 1
ATOM 1366 O O . PRO A 1 180 ? 18.604 10.985 -36.553 1.00 88.38 180 PRO A O 1
ATOM 1369 N N . PHE A 1 181 ? 17.806 12.821 -37.559 1.00 90.31 181 PHE A N 1
ATOM 1370 C CA . PHE A 1 181 ? 16.395 12.519 -37.337 1.00 90.31 181 PHE A CA 1
ATOM 1371 C C . PHE A 1 181 ? 15.702 12.028 -38.617 1.00 90.31 181 PHE A C 1
ATOM 1373 O O . PHE A 1 181 ? 15.537 12.784 -39.571 1.00 90.31 181 PHE A O 1
ATOM 1380 N N . LEU A 1 182 ? 15.204 10.787 -38.602 1.00 84.94 182 LEU A N 1
ATOM 1381 C CA . LEU A 1 182 ? 14.329 10.219 -39.641 1.00 84.94 182 LEU A CA 1
ATOM 1382 C C . LEU A 1 182 ? 12.968 10.925 -39.698 1.00 84.94 182 LEU A C 1
ATOM 1384 O O . LEU A 1 182 ? 12.335 11.012 -40.750 1.00 84.94 182 LEU A O 1
ATOM 1388 N N . PHE A 1 183 ? 12.464 11.347 -38.539 1.00 83.31 183 PHE A N 1
ATOM 1389 C CA . PHE A 1 183 ? 11.165 11.995 -38.388 1.00 83.31 183 PHE A CA 1
ATOM 1390 C C . PHE A 1 183 ? 11.119 12.763 -37.060 1.00 83.31 183 PHE A C 1
ATOM 1392 O O . PHE A 1 183 ? 11.669 12.299 -36.065 1.00 83.31 183 PHE A O 1
ATOM 1399 N N . GLY A 1 184 ? 10.432 13.906 -37.015 1.00 84.50 184 GLY A N 1
ATOM 1400 C CA . GLY A 1 184 ? 10.428 14.775 -35.832 1.00 84.50 184 GLY A CA 1
ATOM 1401 C C . GLY A 1 184 ? 11.733 15.566 -35.693 1.00 84.50 184 GLY A C 1
ATOM 1402 O O . GLY A 1 184 ? 12.306 15.974 -36.701 1.00 84.50 184 GLY A O 1
ATOM 1403 N N . GLY A 1 185 ? 12.170 15.839 -34.462 1.00 76.88 185 GLY A N 1
ATOM 1404 C CA . GLY A 1 185 ? 13.444 16.531 -34.200 1.00 76.88 185 GLY A CA 1
ATOM 1405 C C . GLY A 1 185 ? 13.408 18.052 -34.401 1.00 76.88 185 GLY A C 1
ATOM 1406 O O . GLY A 1 185 ? 14.402 18.733 -34.166 1.00 76.88 185 GLY A O 1
ATOM 1407 N N . LYS A 1 186 ? 12.271 18.611 -34.835 1.00 77.25 186 LYS A N 1
ATOM 1408 C CA . LYS A 1 186 ? 12.089 20.056 -35.030 1.00 77.25 186 LYS A CA 1
ATOM 1409 C C . LYS A 1 186 ? 11.454 20.674 -33.791 1.00 77.25 186 LYS A C 1
ATOM 1411 O O . LYS A 1 186 ? 10.362 20.269 -33.389 1.00 77.25 186 LYS A O 1
ATOM 1416 N N . ARG A 1 187 ? 12.111 21.684 -33.217 1.00 69.06 187 ARG A N 1
ATOM 1417 C CA . ARG A 1 187 ? 11.520 22.527 -32.169 1.00 69.06 187 ARG A CA 1
ATOM 1418 C C . ARG A 1 187 ? 10.446 23.400 -32.814 1.00 69.06 187 ARG A C 1
ATOM 1420 O O . ARG A 1 187 ? 10.746 24.107 -33.773 1.00 69.06 187 ARG A O 1
ATOM 1427 N N . LYS A 1 188 ? 9.216 23.387 -32.296 1.00 63.44 188 LYS A N 1
ATOM 1428 C CA . LYS A 1 188 ? 8.260 24.448 -32.642 1.00 63.44 188 LYS A CA 1
ATOM 1429 C C . LYS A 1 188 ? 8.638 25.700 -31.866 1.00 63.44 188 LYS A C 1
ATOM 1431 O O . LYS A 1 188 ? 8.673 25.671 -30.637 1.00 63.44 188 LYS A O 1
ATOM 1436 N N . THR A 1 189 ? 8.932 26.787 -32.572 1.00 52.12 189 THR A N 1
ATOM 1437 C CA . THR A 1 189 ? 9.190 28.077 -31.917 1.00 52.12 189 THR A CA 1
ATOM 1438 C C . THR A 1 189 ? 7.896 28.605 -31.289 1.00 52.12 189 THR A C 1
ATOM 1440 O O . THR A 1 189 ? 6.803 28.337 -31.789 1.00 52.12 189 THR A O 1
ATOM 1443 N N . VAL A 1 190 ? 7.997 29.392 -30.211 1.00 50.84 190 VAL A N 1
ATOM 1444 C CA . VAL A 1 190 ? 6.839 30.047 -29.558 1.00 50.84 190 VAL A CA 1
ATOM 1445 C C . VAL A 1 190 ? 5.994 30.846 -30.568 1.00 50.84 190 VAL A C 1
ATOM 1447 O O . VAL A 1 190 ? 4.786 30.964 -30.415 1.00 50.84 190 VAL A O 1
ATOM 1450 N N . ARG A 1 191 ? 6.605 31.332 -31.658 1.00 47.00 191 ARG A N 1
ATOM 1451 C CA . ARG A 1 191 ? 5.953 32.118 -32.716 1.00 47.00 191 ARG A CA 1
ATOM 1452 C C . ARG A 1 191 ? 5.055 31.294 -33.651 1.00 47.00 191 ARG A C 1
ATOM 1454 O O . ARG A 1 191 ? 4.128 31.846 -34.232 1.00 47.00 191 ARG A O 1
ATOM 1461 N N . GLU A 1 192 ? 5.293 29.987 -33.772 1.00 49.03 192 GLU A N 1
ATOM 1462 C CA . GLU A 1 192 ? 4.426 29.048 -34.510 1.00 49.03 192 GLU A CA 1
ATOM 1463 C C . GLU A 1 192 ? 3.273 28.503 -33.652 1.00 49.03 192 GLU A C 1
ATOM 1465 O O . GLU A 1 192 ? 2.394 27.795 -34.150 1.00 49.03 192 GLU A O 1
ATOM 1470 N N . GLN A 1 193 ? 3.252 28.837 -32.360 1.00 52.22 193 GLN A N 1
ATOM 1471 C CA . GLN A 1 193 ? 2.108 28.612 -31.490 1.00 52.22 193 GLN A CA 1
ATOM 1472 C C . GLN A 1 193 ? 1.189 29.830 -31.613 1.00 52.22 193 GLN A C 1
ATOM 1474 O O . GLN A 1 193 ? 1.262 30.763 -30.817 1.00 52.22 193 GLN A O 1
ATOM 1479 N N . ALA A 1 194 ? 0.343 29.862 -32.648 1.00 48.19 194 ALA A N 1
ATOM 1480 C CA . ALA A 1 194 ? -0.725 30.856 -32.693 1.00 48.19 194 ALA A CA 1
ATOM 1481 C C . ALA A 1 194 ? -1.511 30.771 -31.367 1.00 48.19 194 ALA A C 1
ATOM 1483 O O . ALA A 1 194 ? -1.921 29.663 -31.000 1.00 48.19 194 ALA A O 1
ATOM 1484 N N . PRO A 1 195 ? -1.692 31.881 -30.620 1.00 49.00 195 PRO A N 1
ATOM 1485 C CA . PRO A 1 195 ? -2.471 31.845 -29.392 1.00 49.00 195 PRO A CA 1
ATOM 1486 C C . PRO A 1 195 ? -3.864 31.297 -29.723 1.00 49.00 195 PRO A C 1
ATOM 1488 O O . PRO A 1 195 ? -4.418 31.680 -30.762 1.00 49.00 195 PRO A O 1
ATOM 1491 N N . PRO A 1 196 ? -4.425 30.397 -28.891 1.00 54.75 196 PRO A N 1
ATOM 1492 C CA . PRO A 1 196 ? -5.738 29.828 -29.156 1.00 54.75 196 PRO A CA 1
ATOM 1493 C C . PRO A 1 196 ? -6.730 30.978 -29.334 1.00 54.75 196 PRO A C 1
ATOM 1495 O O . PRO A 1 196 ? -6.856 31.853 -28.471 1.00 54.75 196 PRO A O 1
ATOM 1498 N N . ARG A 1 197 ? -7.404 31.023 -30.486 1.00 52.94 197 ARG A N 1
ATOM 1499 C CA . ARG A 1 197 ? -8.444 32.018 -30.734 1.00 52.94 197 ARG A CA 1
ATOM 1500 C C . ARG A 1 197 ? -9.558 31.758 -29.730 1.00 52.94 197 ARG A C 1
ATOM 1502 O O . ARG A 1 197 ? -9.872 30.619 -29.396 1.00 52.94 197 ARG A O 1
ATOM 1509 N N . LYS A 1 198 ? -10.166 32.822 -29.213 1.00 39.62 198 LYS A N 1
ATOM 1510 C CA . LYS A 1 198 ? -11.256 32.736 -28.235 1.00 39.62 198 LYS A CA 1
ATOM 1511 C C . LYS A 1 198 ? -12.429 31.953 -28.854 1.00 39.62 198 LYS A C 1
ATOM 1513 O O . LYS A 1 198 ? -13.165 32.504 -29.663 1.00 39.62 198 LYS A O 1
ATOM 1518 N N . GLY A 1 199 ? -12.570 30.674 -28.504 1.00 53.41 199 GLY A N 1
ATOM 1519 C CA . GLY A 1 199 ? -13.530 29.745 -29.122 1.00 53.41 199 GLY A CA 1
ATOM 1520 C C . GLY A 1 199 ? -12.908 28.437 -29.624 1.00 53.41 199 GLY A C 1
ATOM 1521 O O . GLY A 1 199 ? -13.632 27.457 -29.806 1.00 53.41 199 GLY A O 1
ATOM 1522 N N . ASP A 1 200 ? -11.582 28.388 -29.766 1.00 48.56 200 ASP A N 1
ATOM 1523 C CA . ASP A 1 200 ? -10.849 27.144 -29.955 1.00 48.56 200 ASP A CA 1
ATOM 1524 C C . ASP A 1 200 ? -11.042 26.309 -28.688 1.00 48.56 200 ASP A C 1
ATOM 1526 O O . ASP A 1 200 ? -10.680 26.717 -27.581 1.00 48.56 200 ASP A O 1
ATOM 1530 N N . LYS A 1 201 ? -11.675 25.141 -28.828 1.00 47.72 201 LYS A N 1
ATOM 1531 C CA . LYS A 1 201 ? -11.655 24.139 -27.760 1.00 47.72 201 LYS A CA 1
ATOM 1532 C C . LYS A 1 201 ? -10.181 23.871 -27.461 1.00 47.72 201 LYS A C 1
ATOM 1534 O O . LYS A 1 201 ? -9.425 23.704 -28.420 1.00 47.72 201 LYS A O 1
ATOM 1539 N N . GLU A 1 202 ? -9.793 23.837 -26.178 1.00 45.84 202 GLU A N 1
ATOM 1540 C CA . GLU A 1 202 ? -8.455 23.381 -25.771 1.00 45.84 202 GLU A CA 1
ATOM 1541 C C . GLU A 1 202 ? -8.054 22.203 -26.663 1.00 45.84 202 GLU A C 1
ATOM 1543 O O . GLU A 1 202 ? -8.916 21.337 -26.882 1.00 45.84 202 GLU A O 1
ATOM 1548 N N . PRO A 1 203 ? -6.826 22.176 -27.225 1.00 43.00 203 PRO A N 1
ATOM 1549 C CA . PRO A 1 203 ? -6.385 21.077 -28.063 1.00 43.00 203 PRO A CA 1
ATOM 1550 C C . PRO A 1 203 ? -6.632 19.788 -27.298 1.00 43.00 203 PRO A C 1
ATOM 1552 O O . PRO A 1 203 ? -5.929 19.462 -26.345 1.00 43.00 203 PRO A O 1
ATOM 1555 N N . ARG A 1 204 ? -7.700 19.084 -27.669 1.00 43.38 204 ARG A N 1
ATOM 1556 C CA . ARG A 1 204 ? -8.022 17.804 -27.069 1.00 43.38 204 ARG A CA 1
ATOM 1557 C C . ARG A 1 204 ? -6.823 16.939 -27.399 1.00 43.38 204 ARG A C 1
ATOM 1559 O O . ARG A 1 204 ? -6.554 16.763 -28.588 1.00 43.38 204 ARG A O 1
ATOM 1566 N N . GLU A 1 205 ? -6.098 16.483 -26.376 1.00 47.03 205 GLU A N 1
ATOM 1567 C CA . GLU A 1 205 ? -4.917 15.644 -26.573 1.00 47.03 205 GLU A CA 1
ATOM 1568 C C . GLU A 1 205 ? -5.243 14.598 -27.651 1.00 47.03 205 GLU A C 1
ATOM 1570 O O . GLU A 1 205 ? -6.288 13.930 -27.552 1.00 47.03 205 GLU A O 1
ATOM 1575 N N . PRO A 1 206 ? -4.443 14.510 -28.733 1.00 43.72 206 PRO A N 1
ATOM 1576 C CA . PRO A 1 206 ? -4.705 13.559 -29.797 1.00 43.72 206 PRO A CA 1
ATOM 1577 C C . PRO A 1 206 ? -4.860 12.164 -29.199 1.00 43.72 206 PRO A C 1
ATOM 1579 O O . PRO A 1 206 ? -4.116 11.775 -28.298 1.00 43.72 206 PRO A O 1
ATOM 1582 N N . ARG A 1 207 ? -5.855 11.414 -29.679 1.00 44.72 207 ARG A N 1
ATOM 1583 C CA . ARG A 1 207 ? -6.099 10.035 -29.247 1.00 44.72 207 ARG A CA 1
ATOM 1584 C C . ARG A 1 207 ? -4.973 9.143 -29.781 1.00 44.72 207 ARG A C 1
ATOM 1586 O O . ARG A 1 207 ? -5.093 8.574 -30.859 1.00 44.72 207 ARG A O 1
ATOM 1593 N N . GLY A 1 208 ? -3.889 9.040 -29.022 1.00 54.47 208 GLY A N 1
ATOM 1594 C CA . GLY A 1 208 ? -2.759 8.149 -29.257 1.00 54.47 208 GLY A CA 1
ATOM 1595 C C . GLY A 1 208 ? -2.092 7.808 -27.926 1.00 54.47 208 GLY A C 1
ATOM 1596 O O . GLY A 1 208 ? -1.994 8.655 -27.041 1.00 54.47 208 GLY A O 1
ATOM 1597 N N . SER A 1 209 ? -1.675 6.556 -27.744 1.00 73.50 209 SER A N 1
ATOM 1598 C CA . SER A 1 209 ? -0.993 6.125 -26.520 1.00 73.50 209 SER A CA 1
ATOM 1599 C C . SER A 1 209 ? 0.422 6.703 -26.475 1.00 73.50 209 SER A C 1
ATOM 1601 O O . SER A 1 209 ? 1.242 6.407 -27.345 1.00 73.50 209 SER A O 1
ATOM 1603 N N . VAL A 1 210 ? 0.700 7.526 -25.465 1.00 86.38 210 VAL A N 1
ATOM 1604 C CA . VAL A 1 210 ? 2.056 7.970 -25.120 1.00 86.38 210 VAL A CA 1
ATOM 1605 C C . VAL A 1 210 ? 2.820 6.779 -24.549 1.00 86.38 210 VAL A C 1
ATOM 1607 O O . VAL A 1 210 ? 2.286 6.064 -23.696 1.00 86.38 210 VAL A O 1
ATOM 1610 N N . LEU A 1 211 ? 4.052 6.567 -25.012 1.00 90.31 211 LEU A N 1
ATOM 1611 C CA . LEU A 1 211 ? 4.917 5.526 -24.465 1.00 90.31 211 LEU A CA 1
ATOM 1612 C C . LEU A 1 211 ? 5.272 5.832 -23.005 1.00 90.31 211 LEU A C 1
ATOM 1614 O O . LEU A 1 211 ? 5.536 6.979 -22.645 1.00 90.31 211 LEU A O 1
ATOM 1618 N N . ARG A 1 212 ? 5.295 4.801 -22.160 1.00 91.75 212 ARG A N 1
ATOM 1619 C CA . ARG A 1 212 ? 5.710 4.897 -20.756 1.00 91.75 212 ARG A CA 1
ATOM 1620 C C . ARG A 1 212 ? 7.204 4.575 -20.635 1.00 91.75 212 ARG A C 1
ATOM 1622 O O . ARG A 1 212 ? 7.584 3.457 -20.984 1.00 91.75 212 ARG A O 1
ATOM 1629 N N . PRO A 1 213 ? 8.051 5.509 -20.162 1.00 93.62 213 PRO A N 1
ATOM 1630 C CA . PRO A 1 213 ? 9.469 5.231 -19.963 1.00 93.62 213 PRO A CA 1
ATOM 1631 C C . PRO A 1 213 ? 9.687 4.138 -18.909 1.00 93.62 213 PRO A C 1
ATOM 1633 O O . PRO A 1 213 ? 9.188 4.279 -17.797 1.00 93.62 213 PRO A O 1
ATOM 1636 N N . LEU A 1 214 ? 10.436 3.088 -19.243 1.00 95.75 214 LEU A N 1
ATOM 1637 C CA . LEU A 1 214 ? 10.917 2.068 -18.312 1.00 95.75 214 LEU A CA 1
ATOM 1638 C C . LEU A 1 214 ? 12.325 2.424 -17.864 1.00 95.75 214 LEU A C 1
ATOM 1640 O O . LEU A 1 214 ? 13.228 2.539 -18.689 1.00 95.75 214 LEU A O 1
ATOM 1644 N N . ARG A 1 215 ? 12.497 2.609 -16.563 1.00 95.31 215 ARG A N 1
ATOM 1645 C CA . ARG A 1 215 ? 13.733 3.104 -15.961 1.00 95.31 215 ARG A CA 1
ATOM 1646 C C . ARG A 1 215 ? 14.530 1.965 -15.349 1.00 95.31 215 ARG A C 1
ATOM 1648 O O . ARG A 1 215 ? 13.950 0.999 -14.859 1.00 95.31 215 ARG A O 1
ATOM 1655 N N . LEU A 1 216 ? 15.848 2.120 -15.324 1.00 95.19 216 LEU A N 1
ATOM 1656 C CA . LEU A 1 216 ? 16.703 1.268 -14.510 1.00 95.19 216 LEU A CA 1
ATOM 1657 C C . LEU A 1 216 ? 16.458 1.594 -13.038 1.00 95.19 216 LEU A C 1
ATOM 1659 O O . LEU A 1 216 ? 16.404 2.767 -12.657 1.00 95.19 216 LEU A O 1
ATOM 1663 N N . LEU A 1 217 ? 16.293 0.564 -12.218 1.00 93.56 217 LEU A N 1
ATOM 1664 C CA . LEU A 1 217 ? 16.334 0.724 -10.777 1.00 93.56 217 LEU A CA 1
ATOM 1665 C C . LEU A 1 217 ? 17.800 0.844 -10.340 1.00 93.56 217 LEU A C 1
ATOM 1667 O O . LEU A 1 217 ? 18.587 -0.069 -10.556 1.00 93.56 217 LEU A O 1
ATOM 1671 N N . ASN A 1 218 ? 18.161 1.981 -9.746 1.00 85.81 218 ASN A N 1
ATOM 1672 C CA . ASN A 1 218 ? 19.542 2.273 -9.329 1.00 85.81 218 ASN A CA 1
ATOM 1673 C C . ASN A 1 218 ? 19.902 1.692 -7.950 1.00 85.81 218 ASN A C 1
ATOM 1675 O O . ASN A 1 218 ? 21.009 1.896 -7.462 1.00 85.81 218 ASN A O 1
ATOM 1679 N N . GLU A 1 219 ? 18.948 1.041 -7.295 1.00 84.75 219 GLU A N 1
ATOM 1680 C CA . GLU A 1 219 ? 19.042 0.511 -5.938 1.00 84.75 219 GLU A CA 1
ATOM 1681 C C . GLU A 1 219 ? 18.495 -0.922 -5.916 1.00 84.75 219 GLU A C 1
ATOM 1683 O O . GLU A 1 219 ? 17.828 -1.346 -6.859 1.00 84.75 219 GLU A O 1
ATOM 1688 N N . ASP A 1 220 ? 18.774 -1.670 -4.849 1.00 85.69 220 ASP A N 1
ATOM 1689 C CA . ASP A 1 220 ? 18.185 -2.997 -4.657 1.00 85.69 220 ASP A CA 1
ATOM 1690 C C . ASP A 1 220 ? 16.649 -2.915 -4.579 1.00 85.69 220 ASP A C 1
ATOM 1692 O O . ASP A 1 220 ? 16.094 -1.963 -4.015 1.00 85.69 220 ASP A O 1
ATOM 1696 N N . GLU A 1 221 ? 15.958 -3.932 -5.104 1.00 86.44 221 GLU A N 1
ATOM 1697 C CA . GLU A 1 221 ? 14.493 -3.970 -5.123 1.00 86.44 221 GLU A CA 1
ATOM 1698 C C . GLU A 1 221 ? 13.910 -3.789 -3.718 1.00 86.44 221 GLU A C 1
ATOM 1700 O O . GLU A 1 221 ? 12.979 -3.000 -3.538 1.00 86.44 221 GLU A O 1
ATOM 1705 N N . THR A 1 222 ? 14.487 -4.451 -2.709 1.00 85.19 222 THR A N 1
ATOM 1706 C CA . THR A 1 222 ? 14.037 -4.375 -1.310 1.00 85.19 222 THR A CA 1
ATOM 1707 C C . THR A 1 222 ? 14.163 -2.959 -0.774 1.00 85.19 222 THR A C 1
ATOM 1709 O O . THR A 1 222 ? 13.260 -2.457 -0.106 1.00 85.19 222 THR A O 1
ATOM 1712 N N . THR A 1 223 ? 15.262 -2.279 -1.100 1.00 86.62 223 THR A N 1
ATOM 1713 C CA . THR A 1 223 ? 15.498 -0.894 -0.674 1.00 86.62 223 THR A CA 1
ATOM 1714 C C . THR A 1 223 ? 14.463 0.046 -1.293 1.00 86.62 223 THR A C 1
ATOM 1716 O O . THR A 1 223 ? 13.833 0.833 -0.580 1.00 86.62 223 THR A O 1
ATOM 1719 N N . ALA A 1 224 ? 14.192 -0.103 -2.593 1.00 89.69 224 ALA A N 1
ATOM 1720 C CA . ALA A 1 224 ? 13.141 0.648 -3.277 1.00 89.69 224 ALA A CA 1
ATOM 1721 C C . ALA A 1 224 ? 11.748 0.381 -2.681 1.00 89.69 224 ALA A C 1
ATOM 1723 O O . ALA A 1 224 ? 10.953 1.309 -2.500 1.00 89.69 224 ALA A O 1
ATOM 1724 N N . ALA A 1 225 ? 11.454 -0.878 -2.349 1.00 88.94 225 ALA A N 1
ATOM 1725 C CA . ALA A 1 225 ? 10.206 -1.295 -1.716 1.00 88.94 225 ALA A CA 1
ATOM 1726 C C . ALA A 1 225 ? 10.003 -0.633 -0.356 1.00 88.94 225 ALA A C 1
ATOM 1728 O O . ALA A 1 225 ? 8.934 -0.094 -0.075 1.00 88.94 225 ALA A O 1
ATOM 1729 N N . LEU A 1 226 ? 11.039 -0.661 0.486 1.00 88.00 226 LEU A N 1
ATOM 1730 C CA . LEU A 1 226 ? 11.018 -0.079 1.824 1.00 88.00 226 LEU A CA 1
ATOM 1731 C C . LEU A 1 226 ? 10.858 1.442 1.766 1.00 88.00 226 LEU A C 1
ATOM 1733 O O . LEU A 1 226 ? 10.132 2.017 2.583 1.00 88.00 226 LEU A O 1
ATOM 1737 N N . ALA A 1 227 ? 11.460 2.096 0.770 1.00 90.00 227 ALA A N 1
ATOM 1738 C CA . ALA A 1 227 ? 11.244 3.515 0.518 1.00 90.00 227 ALA A CA 1
ATOM 1739 C C . ALA A 1 227 ? 9.774 3.814 0.162 1.00 90.00 227 ALA A C 1
ATOM 1741 O O . ALA A 1 227 ? 9.182 4.743 0.717 1.00 90.00 227 ALA A O 1
ATOM 1742 N N . GLU A 1 228 ? 9.146 3.008 -0.702 1.00 92.69 228 GLU A N 1
ATOM 1743 C CA . GLU A 1 228 ? 7.718 3.151 -1.029 1.00 92.69 228 GLU A CA 1
ATOM 1744 C C . GLU A 1 228 ? 6.801 2.848 0.159 1.00 92.69 228 GLU A C 1
ATOM 1746 O O . GLU A 1 228 ? 5.847 3.590 0.401 1.00 92.69 228 GLU A O 1
ATOM 1751 N N . LEU A 1 229 ? 7.110 1.809 0.938 1.00 93.19 229 LEU A N 1
ATOM 1752 C CA . LEU A 1 229 ? 6.394 1.479 2.169 1.00 93.19 229 LEU A CA 1
ATOM 1753 C C . LEU A 1 229 ? 6.419 2.666 3.133 1.00 93.19 229 LEU A C 1
ATOM 1755 O O . LEU A 1 229 ? 5.371 3.114 3.599 1.00 93.19 229 LEU A O 1
ATOM 1759 N N . THR A 1 230 ? 7.600 3.236 3.366 1.00 94.12 230 THR A N 1
ATOM 1760 C CA . THR A 1 230 ? 7.768 4.415 4.223 1.00 94.12 230 THR A CA 1
ATOM 1761 C C . THR A 1 230 ? 6.983 5.611 3.683 1.00 94.12 230 THR A C 1
ATOM 1763 O O . THR A 1 230 ? 6.293 6.300 4.440 1.00 94.12 230 THR A O 1
ATOM 1766 N N . GLY A 1 231 ? 7.018 5.843 2.368 1.00 94.69 231 GLY A N 1
ATOM 1767 C CA . GLY A 1 231 ? 6.258 6.907 1.710 1.00 94.69 231 GLY A CA 1
ATOM 1768 C C . GLY A 1 231 ? 4.740 6.755 1.863 1.00 94.69 231 GLY A C 1
ATOM 1769 O O . GLY A 1 231 ? 4.038 7.738 2.111 1.00 94.69 231 GLY A O 1
ATOM 1770 N N . LEU A 1 232 ? 4.218 5.529 1.775 1.00 95.38 232 LEU A N 1
ATOM 1771 C CA . LEU A 1 232 ? 2.798 5.231 1.987 1.00 95.38 232 LEU A CA 1
ATOM 1772 C C . LEU A 1 232 ? 2.388 5.377 3.459 1.00 95.38 232 LEU A C 1
ATOM 1774 O O . LEU A 1 232 ? 1.333 5.949 3.741 1.00 95.38 232 LEU A O 1
ATOM 1778 N N . LEU A 1 233 ? 3.224 4.913 4.395 1.00 96.62 233 LEU A N 1
ATOM 1779 C CA . LEU A 1 233 ? 2.968 4.996 5.838 1.00 96.62 233 LEU A CA 1
ATOM 1780 C C . LEU A 1 233 ? 3.000 6.439 6.364 1.00 96.62 233 LEU A C 1
ATOM 1782 O O . LEU A 1 233 ? 2.193 6.807 7.215 1.00 96.62 233 LEU A O 1
ATOM 1786 N N . THR A 1 234 ? 3.899 7.278 5.850 1.00 96.69 234 THR A N 1
ATOM 1787 C CA . THR A 1 234 ? 4.069 8.672 6.307 1.00 96.69 234 THR A CA 1
ATOM 1788 C C . THR A 1 234 ? 3.131 9.666 5.615 1.00 96.69 234 THR A C 1
ATOM 1790 O O . THR A 1 234 ? 3.088 10.853 5.964 1.00 96.69 234 THR A O 1
ATOM 1793 N N . ARG A 1 235 ? 2.335 9.205 4.643 1.00 95.94 235 ARG A N 1
ATOM 1794 C CA . ARG A 1 235 ? 1.409 10.053 3.891 1.00 95.94 235 ARG A CA 1
ATOM 1795 C C . ARG A 1 235 ? 0.340 10.659 4.803 1.00 95.94 235 ARG A C 1
ATOM 1797 O O . ARG A 1 235 ? -0.285 9.987 5.617 1.00 95.94 235 ARG A O 1
ATOM 1804 N N . ARG A 1 236 ? 0.089 11.961 4.624 1.00 96.25 236 ARG A N 1
ATOM 1805 C CA . ARG A 1 236 ? -0.885 12.740 5.421 1.00 96.25 236 ARG A CA 1
ATOM 1806 C C . ARG A 1 236 ? -2.301 12.760 4.841 1.00 96.25 236 ARG A C 1
ATOM 1808 O O . ARG A 1 236 ? -3.195 13.365 5.425 1.00 96.25 236 ARG A O 1
ATOM 1815 N N . THR A 1 237 ? -2.505 12.139 3.685 1.00 94.31 237 THR A N 1
ATOM 1816 C CA . THR A 1 237 ? -3.809 12.025 3.026 1.00 94.31 237 THR A CA 1
ATOM 1817 C C . THR A 1 237 ? -4.234 10.569 2.954 1.00 94.31 237 THR A C 1
ATOM 1819 O O . THR A 1 237 ? -3.390 9.679 2.868 1.00 94.31 237 THR A O 1
ATOM 1822 N N . ALA A 1 238 ? -5.547 10.331 2.987 1.00 91.38 238 ALA A N 1
ATOM 1823 C CA . ALA A 1 238 ? -6.087 8.989 2.827 1.00 91.38 238 ALA A CA 1
ATOM 1824 C C . ALA A 1 238 ? -5.579 8.360 1.520 1.00 91.38 238 ALA A C 1
ATOM 1826 O O . ALA A 1 238 ? -5.561 9.012 0.470 1.00 91.38 238 ALA A O 1
ATOM 1827 N N . LEU A 1 239 ? -5.155 7.102 1.609 1.00 92.38 239 LEU A N 1
ATOM 1828 C CA . LEU A 1 239 ? -4.682 6.339 0.463 1.00 92.38 239 LEU A CA 1
ATOM 1829 C C . LEU A 1 239 ? -5.854 6.031 -0.476 1.00 92.38 239 LEU A C 1
ATOM 1831 O O . LEU A 1 239 ? -6.956 5.705 -0.027 1.00 92.38 239 LEU A O 1
ATOM 1835 N N . ASN A 1 240 ? -5.616 6.145 -1.783 1.00 89.44 240 ASN A N 1
ATOM 1836 C CA . ASN A 1 240 ? -6.573 5.667 -2.781 1.00 89.44 240 ASN A CA 1
ATOM 1837 C C . ASN A 1 240 ? -6.599 4.117 -2.782 1.00 89.44 240 ASN A C 1
ATOM 1839 O O . ASN A 1 240 ? -5.730 3.503 -2.164 1.00 89.44 240 ASN A O 1
ATOM 1843 N N . PRO A 1 241 ? -7.571 3.461 -3.445 1.00 84.81 241 PRO A N 1
ATOM 1844 C CA . PRO A 1 241 ? -7.657 1.999 -3.457 1.00 84.81 241 PRO A CA 1
ATOM 1845 C C . PRO A 1 241 ? -6.355 1.304 -3.876 1.00 84.81 241 PRO A C 1
ATOM 1847 O O . PRO A 1 241 ? -5.878 0.451 -3.141 1.00 84.81 241 PRO A O 1
ATOM 1850 N N . GLN A 1 242 ? -5.727 1.762 -4.961 1.00 83.44 242 GLN A N 1
ATOM 1851 C CA . GLN A 1 242 ? -4.474 1.192 -5.460 1.00 83.44 242 GLN A CA 1
ATOM 1852 C C . GLN A 1 242 ? -3.328 1.320 -4.448 1.00 83.44 242 GLN A C 1
ATOM 1854 O O . GLN A 1 242 ? -2.635 0.350 -4.181 1.00 83.44 242 GLN A O 1
ATOM 1859 N N . ASP A 1 243 ? -3.150 2.498 -3.848 1.00 90.56 243 ASP A N 1
ATOM 1860 C CA . ASP A 1 243 ? -2.114 2.748 -2.841 1.00 90.56 243 ASP A CA 1
ATOM 1861 C C . ASP A 1 243 ? -2.322 1.904 -1.570 1.00 90.56 243 ASP A C 1
ATOM 1863 O O . ASP A 1 243 ? -1.368 1.639 -0.840 1.00 90.56 243 ASP A O 1
ATOM 1867 N N . ARG A 1 244 ? -3.561 1.492 -1.276 1.00 89.00 244 ARG A N 1
ATOM 1868 C CA . ARG A 1 244 ? -3.856 0.587 -0.154 1.00 89.00 244 ARG A CA 1
ATOM 1869 C C . ARG A 1 244 ? -3.510 -0.856 -0.488 1.00 89.00 244 ARG A C 1
ATOM 1871 O O . ARG A 1 244 ? -2.918 -1.517 0.358 1.00 89.00 244 ARG A O 1
ATOM 1878 N N . ASP A 1 245 ? -3.825 -1.313 -1.696 1.00 85.25 245 ASP A N 1
ATOM 1879 C CA . ASP A 1 245 ? -3.440 -2.648 -2.168 1.00 85.25 245 ASP A CA 1
ATOM 1880 C C . ASP A 1 245 ? -1.908 -2.771 -2.243 1.00 85.25 245 ASP A C 1
ATOM 1882 O O . ASP A 1 245 ? -1.319 -3.757 -1.795 1.00 85.25 245 ASP A O 1
ATOM 1886 N N . ASP A 1 246 ? -1.253 -1.713 -2.727 1.00 88.38 246 ASP A N 1
ATOM 1887 C CA . ASP A 1 246 ? 0.197 -1.517 -2.706 1.00 88.38 246 ASP A CA 1
ATOM 1888 C C . ASP A 1 246 ? 0.754 -1.622 -1.279 1.00 88.38 246 ASP A C 1
ATOM 1890 O O . ASP A 1 246 ? 1.687 -2.385 -1.031 1.00 88.38 246 ASP A O 1
ATOM 1894 N N . LEU A 1 247 ? 0.164 -0.888 -0.328 1.00 91.81 247 LEU A N 1
ATOM 1895 C CA . LEU A 1 247 ? 0.572 -0.928 1.073 1.00 91.81 247 LEU A CA 1
ATOM 1896 C C . LEU A 1 247 ? 0.417 -2.331 1.667 1.00 91.81 247 LEU A C 1
ATOM 1898 O O . LEU A 1 247 ? 1.324 -2.791 2.349 1.00 91.81 247 LEU A O 1
ATOM 1902 N N . ALA A 1 248 ? -0.707 -3.008 1.424 1.00 87.12 248 ALA A N 1
ATOM 1903 C CA . ALA A 1 248 ? -0.945 -4.360 1.922 1.00 87.12 248 ALA A CA 1
ATOM 1904 C C . ALA A 1 248 ? 0.084 -5.357 1.366 1.00 87.12 248 ALA A C 1
ATOM 1906 O O . ALA A 1 248 ? 0.620 -6.168 2.119 1.00 87.12 248 ALA A O 1
ATOM 1907 N N . THR A 1 249 ? 0.411 -5.243 0.075 1.00 85.50 249 THR A N 1
ATOM 1908 C CA . THR A 1 249 ? 1.440 -6.058 -0.588 1.00 85.50 249 THR A CA 1
ATOM 1909 C C . THR A 1 249 ? 2.812 -5.814 0.044 1.00 85.50 249 THR A C 1
ATOM 1911 O O . THR A 1 249 ? 3.474 -6.747 0.488 1.00 85.50 249 THR A O 1
ATOM 1914 N N . LEU A 1 250 ? 3.223 -4.550 0.174 1.00 90.56 250 LEU A N 1
ATOM 1915 C CA . LEU A 1 250 ? 4.505 -4.189 0.783 1.00 90.56 250 LEU A CA 1
ATOM 1916 C C . LEU A 1 250 ? 4.607 -4.623 2.245 1.00 90.56 250 LEU A C 1
ATOM 1918 O O . LEU A 1 250 ? 5.639 -5.132 2.670 1.00 90.56 250 LEU A O 1
ATOM 1922 N N . LEU A 1 251 ? 3.529 -4.453 3.010 1.00 89.94 251 LEU A N 1
ATOM 1923 C CA . LEU A 1 251 ? 3.439 -4.912 4.390 1.00 89.94 251 LEU A CA 1
ATOM 1924 C C . LEU A 1 251 ? 3.570 -6.431 4.485 1.00 89.94 251 LEU A C 1
ATOM 1926 O O . LEU A 1 251 ? 4.242 -6.891 5.396 1.00 89.94 251 LEU A O 1
ATOM 1930 N N . ALA A 1 252 ? 3.002 -7.201 3.551 1.00 83.50 252 ALA A N 1
ATOM 1931 C CA . ALA A 1 252 ? 3.145 -8.658 3.494 1.00 83.50 252 ALA A CA 1
ATOM 1932 C C . ALA A 1 252 ? 4.578 -9.114 3.156 1.00 83.50 252 ALA A C 1
ATOM 1934 O O . ALA A 1 252 ? 5.004 -10.172 3.619 1.00 83.50 252 ALA A O 1
ATOM 1935 N N . HIS A 1 253 ? 5.346 -8.296 2.434 1.00 78.12 253 HIS A N 1
ATOM 1936 C CA . HIS A 1 253 ? 6.747 -8.566 2.081 1.00 78.12 253 HIS A CA 1
ATOM 1937 C C . HIS A 1 253 ? 7.774 -7.885 2.990 1.00 78.12 253 HIS A C 1
ATOM 1939 O O . HIS A 1 253 ? 8.975 -8.067 2.800 1.00 78.12 253 HIS A O 1
ATOM 1945 N N . ALA A 1 254 ? 7.330 -7.115 3.984 1.00 84.19 254 ALA A N 1
ATOM 1946 C CA . ALA A 1 254 ? 8.236 -6.439 4.899 1.00 84.19 254 ALA A CA 1
ATOM 1947 C C . ALA A 1 254 ? 9.120 -7.447 5.671 1.00 84.19 254 ALA A C 1
ATOM 1949 O O . ALA A 1 254 ? 8.676 -8.577 5.918 1.00 84.19 254 ALA A O 1
ATOM 1950 N N . PRO A 1 255 ? 10.335 -7.046 6.097 1.00 82.56 255 PRO A N 1
ATOM 1951 C CA . PRO A 1 255 ? 11.217 -7.835 6.958 1.00 82.56 255 PRO A CA 1
ATOM 1952 C C . PRO A 1 255 ? 10.533 -8.381 8.217 1.00 82.56 255 PRO A C 1
ATOM 1954 O O . PRO A 1 255 ? 9.473 -7.905 8.628 1.00 82.56 255 PRO A O 1
ATOM 1957 N N . ALA A 1 256 ? 11.165 -9.375 8.850 1.00 80.44 256 ALA A N 1
ATOM 1958 C CA . ALA A 1 256 ? 10.641 -10.005 10.064 1.00 80.44 256 ALA A CA 1
ATOM 1959 C C . ALA A 1 256 ? 10.407 -8.987 11.195 1.00 80.44 256 ALA A C 1
ATOM 1961 O O . ALA A 1 256 ? 9.358 -9.022 11.831 1.00 80.44 256 ALA A O 1
ATOM 1962 N N . ASP A 1 257 ? 11.336 -8.047 11.383 1.00 84.56 257 ASP A N 1
ATOM 1963 C CA . ASP A 1 257 ? 11.210 -6.951 12.347 1.00 84.56 257 ASP A CA 1
ATOM 1964 C C . ASP A 1 257 ? 10.416 -5.774 11.753 1.00 84.56 257 ASP A C 1
ATOM 1966 O O . ASP A 1 257 ? 10.943 -4.699 11.459 1.00 84.56 257 ASP A O 1
ATOM 1970 N N . LEU A 1 258 ? 9.122 -6.000 11.508 1.00 86.38 258 LEU A N 1
ATOM 1971 C CA . LEU A 1 258 ? 8.227 -4.960 10.996 1.00 86.38 258 LEU A CA 1
ATOM 1972 C C . LEU A 1 258 ? 8.080 -3.813 12.005 1.00 86.38 258 LEU A C 1
ATOM 1974 O O . LEU A 1 258 ? 7.988 -2.658 11.594 1.00 86.38 258 LEU A O 1
ATOM 1978 N N . ALA A 1 259 ? 8.068 -4.114 13.307 1.00 87.88 259 ALA A N 1
ATOM 1979 C CA . ALA A 1 259 ? 7.902 -3.122 14.364 1.00 87.88 259 ALA A CA 1
ATOM 1980 C C . ALA A 1 259 ? 8.963 -2.012 14.296 1.00 87.88 259 ALA A C 1
ATOM 1982 O O . ALA A 1 259 ? 8.598 -0.834 14.367 1.00 87.88 259 ALA A O 1
ATOM 1983 N N . ALA A 1 260 ? 10.237 -2.370 14.096 1.00 88.31 260 ALA A N 1
ATOM 1984 C CA . ALA A 1 260 ? 11.332 -1.407 13.981 1.00 88.31 260 ALA A CA 1
ATOM 1985 C C . ALA A 1 260 ? 11.256 -0.530 12.718 1.00 88.31 260 ALA A C 1
ATOM 1987 O O . ALA A 1 260 ? 11.785 0.581 12.703 1.00 88.31 260 ALA A O 1
ATOM 1988 N N . LEU A 1 261 ? 10.582 -0.999 11.664 1.00 87.12 261 LEU A N 1
ATOM 1989 C CA . LEU A 1 261 ? 10.436 -0.269 10.399 1.00 87.12 261 LEU A CA 1
ATOM 1990 C C . LEU A 1 261 ? 9.266 0.716 10.400 1.00 87.12 261 LEU A C 1
ATOM 1992 O O . LEU A 1 261 ? 9.195 1.594 9.537 1.00 87.12 261 LEU A O 1
ATOM 1996 N N . LEU A 1 262 ? 8.319 0.575 11.331 1.00 92.25 262 LEU A N 1
ATOM 1997 C CA . LEU A 1 262 ? 7.172 1.472 11.391 1.00 92.25 262 LEU A CA 1
ATOM 1998 C C . LEU A 1 262 ? 7.626 2.879 11.812 1.00 92.25 262 LEU A C 1
ATOM 2000 O O . LEU A 1 262 ? 8.199 3.035 12.894 1.00 92.25 262 LEU A O 1
ATOM 2004 N N . PRO A 1 263 ? 7.287 3.936 11.047 1.00 93.50 263 PRO A N 1
ATOM 2005 C CA . PRO A 1 263 ? 7.646 5.298 11.421 1.00 93.50 263 PRO A CA 1
ATOM 2006 C C . PRO A 1 263 ? 7.030 5.661 12.777 1.00 93.50 263 PRO A C 1
ATOM 2008 O O . PRO A 1 263 ? 5.981 5.128 13.159 1.00 93.50 263 PRO A O 1
ATOM 2011 N N . ALA A 1 264 ? 7.658 6.592 13.500 1.00 90.12 264 ALA A N 1
ATOM 2012 C CA . ALA A 1 264 ? 7.181 7.036 14.813 1.00 90.12 264 ALA A CA 1
ATOM 2013 C C . ALA A 1 264 ? 5.711 7.499 14.767 1.00 90.12 264 ALA A C 1
ATOM 2015 O O . ALA A 1 264 ? 4.914 7.153 15.636 1.00 90.12 264 ALA A O 1
ATOM 2016 N N . GLU A 1 265 ? 5.320 8.194 13.695 1.00 91.19 265 GLU A N 1
ATOM 2017 C CA . GLU A 1 265 ? 3.943 8.617 13.454 1.00 91.19 265 GLU A CA 1
ATOM 2018 C C . GLU A 1 265 ? 3.416 8.082 12.113 1.00 91.19 265 GLU A C 1
ATOM 2020 O O . GLU A 1 265 ? 4.056 8.225 11.072 1.00 91.19 265 GLU A O 1
ATOM 2025 N N . ILE A 1 266 ? 2.204 7.516 12.141 1.00 96.25 266 ILE A N 1
ATOM 2026 C CA . ILE A 1 266 ? 1.397 7.201 10.954 1.00 96.25 266 ILE A CA 1
ATOM 2027 C C . ILE A 1 266 ? 0.170 8.129 10.993 1.00 96.25 266 ILE A C 1
ATOM 2029 O O . ILE A 1 266 ? -0.761 7.860 11.765 1.00 96.25 266 ILE A O 1
ATOM 2033 N N . PRO A 1 267 ? 0.152 9.233 10.216 1.00 95.56 267 PRO A N 1
ATOM 2034 C CA . PRO A 1 267 ? -0.840 10.302 10.384 1.00 95.56 267 PRO A CA 1
ATOM 2035 C C . PRO A 1 267 ? -2.286 9.861 10.119 1.00 95.56 267 PRO A C 1
ATOM 2037 O O . PRO A 1 267 ? -3.228 10.316 10.772 1.00 95.56 267 PRO A O 1
ATOM 2040 N N . VAL A 1 268 ? -2.477 8.974 9.140 1.00 96.75 268 VAL A N 1
ATOM 2041 C CA . VAL A 1 268 ? -3.797 8.498 8.711 1.00 96.75 268 VAL A CA 1
ATOM 2042 C C . VAL A 1 268 ? -4.191 7.261 9.517 1.00 96.75 268 VAL A C 1
ATOM 2044 O O . VAL A 1 268 ? -3.477 6.259 9.534 1.00 96.75 268 VAL A O 1
ATOM 2047 N N . ARG A 1 269 ? -5.356 7.307 10.178 1.00 95.88 269 ARG A N 1
ATOM 2048 C CA . ARG A 1 269 ? -5.815 6.249 11.100 1.00 95.88 269 ARG A CA 1
ATOM 2049 C C . ARG A 1 269 ? -6.112 4.931 10.385 1.00 95.88 269 ARG A C 1
ATOM 2051 O O . ARG A 1 269 ? -5.855 3.869 10.941 1.00 95.88 269 ARG A O 1
ATOM 2058 N N . GLU A 1 270 ? -6.626 5.003 9.163 1.00 95.25 270 GLU A N 1
ATOM 2059 C CA . GLU A 1 270 ? -6.883 3.859 8.288 1.00 95.25 270 GLU A CA 1
ATOM 2060 C C . GLU A 1 270 ? -5.570 3.153 7.911 1.00 95.25 270 GLU A C 1
ATOM 2062 O O . GLU A 1 270 ? -5.433 1.952 8.125 1.00 95.25 270 GLU A O 1
ATOM 2067 N N . THR A 1 271 ? -4.571 3.911 7.451 1.00 96.94 271 THR A N 1
ATOM 2068 C CA . THR A 1 271 ? -3.219 3.414 7.147 1.00 96.94 271 THR A CA 1
ATOM 2069 C C . THR A 1 271 ? -2.559 2.794 8.378 1.00 96.94 271 THR A C 1
ATOM 2071 O O . THR A 1 271 ? -2.014 1.695 8.302 1.00 96.94 271 THR A O 1
ATOM 2074 N N . LYS A 1 272 ? -2.667 3.459 9.539 1.00 97.31 272 LYS A N 1
ATOM 2075 C CA . LYS A 1 272 ? -2.161 2.939 10.817 1.00 97.31 272 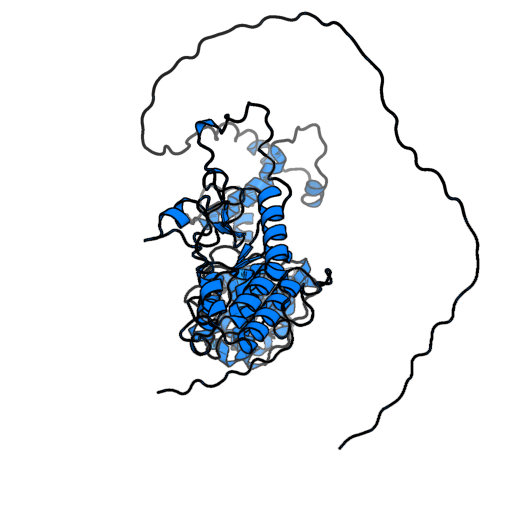LYS A CA 1
ATOM 2076 C C . LYS A 1 272 ? -2.784 1.586 11.149 1.00 97.31 272 LYS A C 1
ATOM 2078 O O . LYS A 1 272 ? -2.075 0.669 11.542 1.00 97.31 272 LYS A O 1
ATOM 2083 N N . ALA A 1 273 ? -4.095 1.448 10.973 1.00 97.19 273 ALA A N 1
ATOM 2084 C CA . ALA A 1 273 ? -4.793 0.202 11.259 1.00 97.19 273 ALA A CA 1
ATOM 2085 C C . ALA A 1 273 ? -4.342 -0.954 10.354 1.00 97.19 273 ALA A C 1
ATOM 2087 O O . ALA A 1 273 ? -4.193 -2.061 10.860 1.00 97.19 273 ALA A O 1
ATOM 2088 N N . LEU A 1 274 ? -4.078 -0.704 9.065 1.00 96.00 274 LEU A N 1
ATOM 2089 C CA . LEU A 1 274 ? -3.533 -1.720 8.152 1.00 96.00 274 LEU A CA 1
ATOM 2090 C C . LEU A 1 274 ? -2.145 -2.198 8.604 1.00 96.00 274 LEU A C 1
ATOM 2092 O O . LEU A 1 274 ? -1.922 -3.400 8.727 1.00 96.00 274 LEU A O 1
ATOM 2096 N N . ALA A 1 275 ? -1.244 -1.265 8.929 1.00 96.50 275 ALA A N 1
ATOM 2097 C CA . ALA A 1 275 ? 0.104 -1.588 9.400 1.00 96.50 275 ALA A CA 1
ATOM 2098 C C . ALA A 1 275 ? 0.093 -2.383 10.718 1.00 96.50 275 ALA A C 1
ATOM 2100 O O . ALA A 1 275 ? 0.764 -3.405 10.844 1.00 96.50 275 ALA A O 1
ATOM 2101 N N . LEU A 1 276 ? -0.715 -1.951 11.691 1.00 96.88 276 LEU A N 1
ATOM 2102 C CA . LEU A 1 276 ? -0.837 -2.637 12.979 1.00 96.88 276 LEU A CA 1
ATOM 2103 C C . LEU A 1 276 ? -1.557 -3.990 12.867 1.00 96.88 276 LEU A C 1
ATOM 2105 O O . LEU A 1 276 ? -1.265 -4.901 13.640 1.00 96.88 276 LEU A O 1
ATOM 2109 N N . ALA A 1 277 ? -2.486 -4.145 11.920 1.00 96.00 277 ALA A N 1
ATOM 2110 C CA . ALA A 1 277 ? -3.145 -5.423 11.666 1.00 96.00 277 ALA A CA 1
ATOM 2111 C C . ALA A 1 277 ? -2.182 -6.457 11.081 1.00 96.00 277 ALA A C 1
ATOM 2113 O O . ALA A 1 277 ? -2.250 -7.623 11.473 1.00 96.00 277 ALA A O 1
ATOM 2114 N N . GLU A 1 278 ? -1.282 -6.031 10.190 1.00 95.00 278 GLU A N 1
ATOM 2115 C CA . GLU A 1 278 ? -0.217 -6.886 9.670 1.00 95.00 278 GLU A CA 1
ATOM 2116 C C . GLU A 1 278 ? 0.756 -7.300 10.779 1.00 95.00 278 GLU A C 1
ATOM 2118 O O . GLU A 1 278 ? 1.049 -8.486 10.924 1.00 95.00 278 GLU A O 1
ATOM 2123 N N . LEU A 1 279 ? 1.194 -6.348 11.610 1.00 95.19 279 LEU A N 1
ATOM 2124 C CA . LEU A 1 279 ? 2.044 -6.630 12.768 1.00 95.19 279 LEU A CA 1
ATOM 2125 C C . LEU A 1 279 ? 1.400 -7.683 13.682 1.00 95.19 279 LEU A C 1
ATOM 2127 O O . LEU A 1 279 ? 1.998 -8.708 14.004 1.00 95.19 279 LEU A O 1
ATOM 2131 N N . LEU A 1 280 ? 0.123 -7.481 14.014 1.00 94.81 280 LEU A N 1
ATOM 2132 C CA . LEU A 1 280 ? -0.657 -8.415 14.818 1.00 94.81 280 LEU A CA 1
ATOM 2133 C C . LEU A 1 280 ? -0.802 -9.795 14.154 1.00 94.81 280 LEU A C 1
ATOM 2135 O O . LEU A 1 280 ? -0.825 -10.814 14.842 1.00 94.81 280 LEU A O 1
ATOM 2139 N N . ARG A 1 281 ? -0.917 -9.853 12.823 1.00 92.50 281 ARG A N 1
ATOM 2140 C CA . ARG A 1 281 ? -1.013 -11.115 12.079 1.00 92.50 281 ARG A CA 1
ATOM 2141 C C . ARG A 1 281 ? 0.286 -11.922 12.162 1.00 92.50 281 ARG A C 1
ATOM 2143 O O . ARG A 1 281 ? 0.207 -13.146 12.232 1.00 92.50 281 ARG A O 1
ATOM 2150 N N . ARG A 1 282 ? 1.440 -11.250 12.146 1.00 90.81 282 ARG A N 1
ATOM 2151 C CA . ARG A 1 282 ? 2.775 -11.866 12.194 1.00 90.81 282 ARG A CA 1
ATOM 2152 C C . ARG A 1 282 ? 3.167 -12.306 13.599 1.00 90.81 282 ARG A C 1
ATOM 2154 O O . ARG A 1 282 ? 3.600 -13.435 13.791 1.00 90.81 282 ARG A O 1
ATOM 2161 N N . GLU A 1 283 ? 2.993 -11.420 14.572 1.00 91.88 283 GLU A N 1
ATOM 2162 C CA . GLU A 1 283 ? 3.559 -11.578 15.918 1.00 91.88 283 GLU A CA 1
ATOM 2163 C C . GLU A 1 283 ? 2.528 -12.022 16.965 1.00 91.88 283 GLU A C 1
ATOM 2165 O O . GLU A 1 283 ? 2.874 -12.402 18.086 1.00 91.88 283 GLU A O 1
ATOM 2170 N N . GLY A 1 284 ? 1.235 -11.976 16.631 1.00 92.62 284 GLY A N 1
ATOM 2171 C CA . GLY A 1 284 ? 0.166 -12.337 17.552 1.00 92.62 284 GLY A CA 1
ATOM 2172 C C . GLY A 1 284 ? 0.201 -11.497 18.831 1.00 92.62 284 GLY A C 1
ATOM 2173 O O . GLY A 1 284 ? 0.225 -10.268 18.794 1.00 92.62 284 GLY A O 1
ATOM 2174 N N . ALA A 1 285 ? 0.179 -12.160 19.990 1.00 93.44 285 ALA A N 1
ATOM 2175 C CA . ALA A 1 285 ? 0.170 -11.472 21.281 1.00 93.44 285 ALA A CA 1
ATOM 2176 C C . ALA A 1 285 ? 1.469 -10.696 21.572 1.00 93.44 285 ALA A C 1
ATOM 2178 O O . ALA A 1 285 ? 1.426 -9.755 22.361 1.00 93.44 285 ALA A O 1
ATOM 2179 N N . SER A 1 286 ? 2.589 -11.037 20.926 1.00 93.38 286 SER A N 1
ATOM 2180 C CA . SER A 1 286 ? 3.863 -10.329 21.107 1.00 93.38 286 SER A CA 1
ATOM 2181 C C . SER A 1 286 ? 3.823 -8.893 20.576 1.00 93.38 286 SER A C 1
ATOM 2183 O O . SER A 1 286 ? 4.551 -8.051 21.087 1.00 93.38 286 SER A O 1
ATOM 2185 N N . ALA A 1 287 ? 2.898 -8.572 19.661 1.00 94.75 287 ALA A N 1
ATOM 2186 C CA . ALA A 1 287 ? 2.684 -7.207 19.173 1.00 94.75 287 ALA A CA 1
ATOM 2187 C C . ALA A 1 287 ? 2.025 -6.276 20.213 1.00 94.75 287 ALA A C 1
ATOM 2189 O O . ALA A 1 287 ? 1.969 -5.064 20.007 1.00 94.75 287 ALA A O 1
ATOM 2190 N N . LEU A 1 288 ? 1.478 -6.808 21.317 1.00 95.62 288 LEU A N 1
ATOM 2191 C CA . LEU A 1 288 ? 0.683 -6.037 22.282 1.00 95.62 288 LEU A CA 1
ATOM 2192 C C . LEU A 1 288 ? 1.373 -4.779 22.840 1.00 95.62 288 LEU A C 1
ATOM 2194 O O . LEU A 1 288 ? 0.677 -3.768 22.930 1.00 95.62 288 LEU A O 1
ATOM 2198 N N . PRO A 1 289 ? 2.676 -4.775 23.187 1.00 95.12 289 PRO A N 1
ATOM 2199 C CA . PRO A 1 289 ? 3.351 -3.564 23.655 1.00 95.12 289 PRO A CA 1
ATOM 2200 C C . PRO A 1 289 ? 3.326 -2.441 22.609 1.00 95.12 289 PRO A C 1
ATOM 2202 O O . PRO A 1 289 ? 2.914 -1.323 22.909 1.00 95.12 289 PRO A O 1
ATOM 2205 N N . VAL A 1 290 ? 3.652 -2.767 21.353 1.00 95.12 290 VAL A N 1
ATOM 2206 C CA . VAL A 1 290 ? 3.636 -1.814 20.230 1.00 95.12 290 VAL A CA 1
ATOM 2207 C C . VAL A 1 290 ? 2.212 -1.333 19.938 1.00 95.12 290 VAL A C 1
ATOM 2209 O O . VAL A 1 290 ? 1.977 -0.154 19.668 1.00 95.12 290 VAL A O 1
ATOM 2212 N N . LEU A 1 291 ? 1.229 -2.236 20.012 1.00 96.12 291 LEU A N 1
ATOM 2213 C CA . LEU A 1 291 ? -0.182 -1.887 19.862 1.00 96.12 291 LEU A CA 1
ATOM 2214 C C . LEU A 1 291 ? -0.641 -0.930 20.970 1.00 96.12 291 LEU A C 1
ATOM 2216 O O . LEU A 1 291 ? -1.296 0.064 20.669 1.00 96.12 291 LEU A O 1
ATOM 2220 N N . ALA A 1 292 ? -0.294 -1.199 22.228 1.00 95.56 292 ALA A N 1
ATOM 2221 C CA . ALA A 1 292 ? -0.683 -0.366 23.361 1.00 95.56 292 ALA A CA 1
ATOM 2222 C C . ALA A 1 292 ? -0.125 1.058 23.255 1.00 95.56 292 ALA A C 1
ATOM 2224 O O . ALA A 1 292 ? -0.843 2.014 23.537 1.00 95.56 292 ALA A O 1
ATOM 2225 N N . GLU A 1 293 ? 1.108 1.207 22.771 1.00 95.12 293 GLU A N 1
ATOM 2226 C CA . GLU A 1 293 ? 1.720 2.513 22.518 1.00 95.12 293 GLU A CA 1
ATOM 2227 C C . GLU A 1 293 ? 1.013 3.280 21.383 1.00 95.12 293 GLU A C 1
ATOM 2229 O O . GLU A 1 293 ? 0.785 4.489 21.467 1.00 95.12 293 GLU A O 1
ATOM 2234 N N . ARG A 1 294 ? 0.629 2.585 20.303 1.00 95.44 294 ARG A N 1
ATOM 2235 C CA . ARG A 1 294 ? 0.153 3.226 19.061 1.00 95.44 294 ARG A CA 1
ATOM 2236 C C . ARG A 1 294 ? -1.369 3.392 18.968 1.00 95.44 294 ARG A C 1
ATOM 2238 O O . ARG A 1 294 ? -1.854 4.187 18.146 1.00 95.44 294 ARG A O 1
ATOM 2245 N N . LEU A 1 295 ? -2.150 2.664 19.764 1.00 96.44 295 LEU A N 1
ATOM 2246 C CA . LEU A 1 295 ? -3.617 2.724 19.793 1.00 96.44 295 LEU A CA 1
ATOM 2247 C C . LEU A 1 295 ? -4.095 3.802 20.776 1.00 96.44 295 LEU A C 1
ATOM 2249 O O . LEU A 1 295 ? -4.403 3.538 21.931 1.00 96.44 295 LEU A O 1
ATOM 2253 N N . THR A 1 296 ? -4.203 5.039 20.289 1.00 94.75 296 THR A N 1
ATOM 2254 C CA . THR A 1 296 ? -4.481 6.217 21.130 1.00 94.75 296 THR A CA 1
ATOM 2255 C C . THR A 1 296 ? -5.965 6.522 21.322 1.00 94.75 296 THR A C 1
ATOM 2257 O O . THR A 1 296 ? -6.324 7.402 22.102 1.00 94.75 296 THR A O 1
ATOM 2260 N N . THR A 1 297 ? -6.851 5.839 20.593 1.00 95.75 297 THR A N 1
ATOM 2261 C CA . THR A 1 297 ? -8.308 6.010 20.696 1.00 95.75 297 THR A CA 1
ATOM 2262 C C . THR A 1 297 ? -9.015 4.668 20.601 1.00 95.75 297 THR A C 1
ATOM 2264 O O . THR A 1 297 ? -8.514 3.738 19.966 1.00 95.75 297 THR A O 1
ATOM 2267 N N . ALA A 1 298 ? -10.229 4.574 21.147 1.00 97.06 298 ALA A N 1
ATOM 2268 C CA . ALA A 1 298 ? -11.030 3.363 21.008 1.00 97.06 298 ALA A CA 1
ATOM 2269 C C . ALA A 1 298 ? -11.318 3.089 19.524 1.00 97.06 298 ALA A C 1
ATOM 2271 O O . ALA A 1 298 ? -11.245 1.952 19.063 1.00 97.06 298 ALA A O 1
ATOM 2272 N N . THR A 1 299 ? -11.561 4.139 18.737 1.00 96.25 299 THR A N 1
ATOM 2273 C CA . THR A 1 299 ? -11.772 3.999 17.292 1.00 96.25 299 THR A CA 1
ATOM 2274 C C . THR A 1 299 ? -10.558 3.387 16.572 1.00 96.25 299 THR A C 1
ATOM 2276 O O . THR A 1 299 ? -10.750 2.658 15.602 1.00 96.25 299 THR A O 1
ATOM 2279 N N . ASP A 1 300 ? -9.321 3.604 17.037 1.00 97.25 300 ASP A N 1
ATOM 2280 C CA . ASP A 1 300 ? -8.150 2.903 16.483 1.00 97.25 300 ASP A CA 1
ATOM 2281 C C . ASP A 1 300 ? -8.220 1.393 16.740 1.00 97.25 300 ASP A C 1
ATOM 2283 O O . ASP A 1 300 ? -7.960 0.614 15.826 1.00 97.25 300 ASP A O 1
ATOM 2287 N N . VAL A 1 301 ? -8.620 0.976 17.949 1.00 97.88 301 VAL A N 1
ATOM 2288 C CA . VAL A 1 301 ? -8.827 -0.444 18.290 1.00 97.88 301 VAL A CA 1
ATOM 2289 C C . VAL A 1 301 ? -9.895 -1.052 17.380 1.00 97.88 301 VAL A C 1
ATOM 2291 O O . VAL A 1 301 ? -9.719 -2.146 16.848 1.00 97.88 301 VAL A O 1
ATOM 2294 N N . LEU A 1 302 ? -10.985 -0.320 17.136 1.00 96.69 302 LEU A N 1
ATOM 2295 C CA . LEU A 1 302 ? -12.040 -0.768 16.230 1.00 96.69 302 LEU A CA 1
ATOM 2296 C C . LEU A 1 302 ? -11.527 -0.942 14.792 1.00 96.69 302 LEU A C 1
ATOM 2298 O O . LEU A 1 302 ? -11.790 -1.967 14.166 1.00 96.69 302 LEU A O 1
ATOM 2302 N N . ARG A 1 303 ? -10.769 0.034 14.277 1.00 97.00 303 ARG A N 1
ATOM 2303 C CA . ARG A 1 303 ? -10.161 -0.040 12.939 1.00 97.00 303 ARG A CA 1
ATOM 2304 C C . ARG A 1 303 ? -9.162 -1.189 12.820 1.00 97.00 303 ARG A C 1
ATOM 2306 O O . ARG A 1 303 ? -9.176 -1.881 11.807 1.00 97.00 303 ARG A O 1
ATOM 2313 N N . LEU A 1 304 ? -8.342 -1.417 13.848 1.00 97.62 304 LEU A N 1
ATOM 2314 C CA . LEU A 1 304 ? -7.418 -2.551 13.918 1.00 97.62 304 LEU A CA 1
ATOM 2315 C C . LEU A 1 304 ? -8.170 -3.878 13.790 1.00 97.62 304 LEU A C 1
ATOM 2317 O O . LEU A 1 304 ? -7.792 -4.717 12.980 1.00 97.62 304 LEU A O 1
ATOM 2321 N N . LEU A 1 305 ? -9.252 -4.066 14.552 1.00 96.44 305 LEU A N 1
ATOM 2322 C CA . LEU A 1 305 ? -10.048 -5.296 14.501 1.00 96.44 305 LEU A CA 1
ATOM 2323 C C . LEU A 1 305 ? -10.713 -5.509 13.135 1.00 96.44 305 LEU A C 1
ATOM 2325 O O . LEU A 1 305 ? -10.860 -6.653 12.702 1.00 96.44 305 LEU A O 1
ATOM 2329 N N . TRP A 1 306 ? -11.086 -4.427 12.446 1.00 94.38 306 TRP A N 1
ATOM 2330 C CA . TRP A 1 306 ? -11.610 -4.478 11.079 1.00 94.38 306 TRP A CA 1
ATOM 2331 C C . TRP A 1 306 ? -10.540 -4.964 10.105 1.00 94.38 306 TRP A C 1
ATOM 2333 O O . TRP A 1 306 ? -10.748 -5.977 9.437 1.00 94.38 306 TRP A O 1
ATOM 2343 N N . ALA A 1 307 ? -9.384 -4.298 10.102 1.00 94.25 307 ALA A N 1
ATOM 2344 C CA . ALA A 1 307 ? -8.248 -4.648 9.256 1.00 94.25 307 ALA A CA 1
ATOM 2345 C C . ALA A 1 307 ? -7.757 -6.081 9.523 1.00 94.25 307 ALA A C 1
ATOM 2347 O O . ALA A 1 307 ? -7.592 -6.864 8.592 1.00 94.25 307 ALA A O 1
ATOM 2348 N N . HIS A 1 308 ? -7.642 -6.485 10.791 1.00 94.75 308 HIS A N 1
ATOM 2349 C CA . HIS A 1 308 ? -7.257 -7.847 11.176 1.00 94.75 308 HIS A CA 1
ATOM 2350 C C . HIS A 1 308 ? -8.285 -8.915 10.757 1.00 94.75 308 HIS A C 1
ATOM 2352 O O . HIS A 1 308 ? -7.948 -10.088 10.600 1.00 94.75 308 HIS A O 1
ATOM 2358 N N . SER A 1 309 ? -9.543 -8.516 10.557 1.00 91.81 309 SER A N 1
ATOM 2359 C CA . SER A 1 309 ? -10.611 -9.384 10.047 1.00 91.81 309 SER A CA 1
ATOM 2360 C C . SER A 1 309 ? -10.742 -9.341 8.516 1.00 91.81 309 SER A C 1
ATOM 2362 O O . SER A 1 309 ? -11.706 -9.882 7.979 1.00 91.81 309 SER A O 1
ATOM 2364 N N . GLY A 1 310 ? -9.800 -8.704 7.810 1.00 87.94 310 GLY A N 1
ATOM 2365 C CA . GLY A 1 310 ? -9.781 -8.612 6.348 1.00 87.94 310 GLY A CA 1
ATOM 2366 C C . GLY A 1 310 ? -10.738 -7.570 5.762 1.00 87.94 310 GLY A C 1
ATOM 2367 O O . GLY A 1 310 ? -11.056 -7.637 4.578 1.00 87.94 310 GLY A O 1
ATOM 2368 N N . ALA A 1 311 ? -11.232 -6.628 6.573 1.00 88.44 311 ALA A N 1
ATOM 2369 C CA . ALA A 1 311 ? -12.047 -5.513 6.101 1.00 88.44 311 ALA A CA 1
ATOM 2370 C C . ALA A 1 311 ? -11.274 -4.199 6.074 1.00 88.44 311 ALA A C 1
ATOM 2372 O O . ALA A 1 311 ? -10.372 -3.951 6.869 1.00 88.44 311 ALA A O 1
ATOM 2373 N N . GLU A 1 312 ? -11.729 -3.305 5.206 1.00 87.00 312 GLU A N 1
ATOM 2374 C CA . GLU A 1 312 ? -11.237 -1.938 5.142 1.00 87.00 312 GLU A CA 1
ATOM 2375 C C . GLU A 1 312 ? -11.482 -1.192 6.469 1.00 87.00 312 GLU A C 1
ATOM 2377 O O . GLU A 1 312 ? -12.607 -1.205 6.987 1.00 87.00 312 GLU A O 1
ATOM 2382 N N . PRO A 1 313 ? -10.476 -0.491 7.026 1.00 91.44 313 PRO A N 1
ATOM 2383 C CA . PRO A 1 313 ? -10.602 0.245 8.286 1.00 91.44 313 PRO A CA 1
ATOM 2384 C C . PRO A 1 313 ? -11.359 1.584 8.145 1.00 91.44 313 PRO A C 1
ATOM 2386 O O . PRO A 1 313 ? -11.178 2.496 8.952 1.00 91.44 313 PRO A O 1
ATOM 2389 N N . ASP A 1 314 ? -12.226 1.712 7.136 1.00 87.44 314 ASP A N 1
ATOM 2390 C CA . ASP A 1 314 ? -13.043 2.899 6.848 1.00 87.44 314 ASP A CA 1
ATOM 2391 C C . ASP A 1 314 ? -14.267 3.043 7.775 1.00 87.44 314 ASP A C 1
ATOM 2393 O O . ASP A 1 314 ? -14.877 4.111 7.864 1.00 87.44 314 ASP A O 1
ATOM 2397 N N . LEU A 1 315 ? -14.619 1.960 8.480 1.00 88.88 315 LEU A N 1
ATOM 2398 C CA . LEU A 1 315 ? -15.790 1.836 9.350 1.00 88.88 315 LEU A CA 1
ATOM 2399 C C . LEU A 1 315 ? -17.123 2.177 8.655 1.00 88.88 315 LEU A C 1
ATOM 2401 O O . LEU A 1 315 ? -18.110 2.510 9.323 1.00 88.88 315 LEU A O 1
ATOM 2405 N N . LEU A 1 316 ? -17.190 2.075 7.324 1.00 86.31 316 LEU A N 1
ATOM 2406 C CA . LEU A 1 316 ? -18.397 2.383 6.568 1.00 86.31 316 LEU A CA 1
ATOM 2407 C C . LEU A 1 316 ? -19.501 1.352 6.866 1.00 86.31 316 LEU A C 1
ATOM 2409 O O . LEU A 1 316 ? -19.234 0.146 6.911 1.00 86.31 316 LEU A O 1
ATOM 2413 N N . PRO A 1 317 ? -20.777 1.773 7.006 1.00 77.62 317 PRO A N 1
ATOM 2414 C CA . PRO A 1 317 ? -21.875 0.858 7.334 1.00 77.62 317 PRO A CA 1
ATOM 2415 C C . PRO A 1 317 ? -22.042 -0.308 6.348 1.00 77.62 317 PRO A C 1
ATOM 2417 O O . PRO A 1 317 ? -22.420 -1.408 6.749 1.00 77.62 317 PRO A O 1
ATOM 2420 N N . ALA A 1 318 ? -21.756 -0.080 5.061 1.00 76.81 318 ALA A N 1
ATOM 2421 C CA . ALA A 1 318 ? -21.852 -1.102 4.019 1.00 76.81 318 ALA A CA 1
ATOM 2422 C C . ALA A 1 318 ? -20.837 -2.240 4.224 1.00 76.81 318 ALA A C 1
ATOM 2424 O O . ALA A 1 318 ? -21.194 -3.410 4.080 1.00 76.81 318 ALA A O 1
ATOM 2425 N N . THR A 1 319 ? -19.607 -1.895 4.609 1.00 72.94 319 THR A N 1
ATOM 2426 C CA . THR A 1 319 ? -18.527 -2.836 4.930 1.00 72.94 319 THR A CA 1
ATOM 2427 C C . THR A 1 319 ? -18.804 -3.518 6.268 1.00 72.94 319 THR A C 1
ATOM 2429 O O . THR A 1 319 ? -18.777 -4.744 6.382 1.00 72.94 319 THR A O 1
ATOM 2432 N N . ALA A 1 320 ? -19.190 -2.730 7.276 1.00 75.56 320 ALA A N 1
ATOM 2433 C CA . ALA A 1 320 ? -19.399 -3.205 8.636 1.00 75.56 320 ALA A CA 1
ATOM 2434 C C . ALA A 1 320 ? -20.496 -4.276 8.751 1.00 75.56 320 ALA A C 1
ATOM 2436 O O . ALA A 1 320 ? -20.362 -5.164 9.587 1.00 75.56 320 ALA A O 1
ATOM 2437 N N . ARG A 1 321 ? -21.574 -4.223 7.955 1.00 75.06 321 ARG A N 1
ATOM 2438 C CA . ARG A 1 321 ? -22.702 -5.175 8.063 1.00 75.06 321 ARG A CA 1
ATOM 2439 C C . ARG A 1 321 ? -22.359 -6.609 7.659 1.00 75.06 321 ARG A C 1
ATOM 2441 O O . ARG A 1 321 ? -22.944 -7.532 8.209 1.00 75.06 321 ARG A O 1
ATOM 2448 N N . ARG A 1 322 ? -21.449 -6.794 6.700 1.00 79.38 322 ARG A N 1
ATOM 2449 C CA . ARG A 1 322 ? -21.065 -8.123 6.184 1.00 79.38 322 ARG A CA 1
ATOM 2450 C C . ARG A 1 322 ? -19.812 -8.691 6.844 1.00 79.38 322 ARG A C 1
ATOM 2452 O O . ARG A 1 322 ? -19.528 -9.873 6.676 1.00 79.38 322 ARG A O 1
ATOM 2459 N N . LEU A 1 323 ? -19.080 -7.863 7.586 1.00 85.88 323 LEU A N 1
ATOM 2460 C CA . LEU A 1 323 ? -17.847 -8.269 8.242 1.00 85.88 323 LEU A CA 1
ATOM 2461 C C . LEU A 1 323 ? -18.105 -9.329 9.317 1.00 85.88 323 LEU A C 1
ATOM 2463 O O . LEU A 1 323 ? -18.868 -9.101 10.260 1.00 85.88 323 LEU A O 1
ATOM 2467 N N . ARG A 1 324 ? -17.403 -10.457 9.190 1.00 90.50 324 ARG A N 1
ATOM 2468 C CA . ARG A 1 324 ? -17.250 -11.458 10.247 1.00 90.50 324 ARG A CA 1
ATOM 2469 C C . ARG A 1 324 ? -15.940 -11.187 10.971 1.00 90.50 324 ARG A C 1
ATOM 2471 O O . ARG A 1 324 ? -14.886 -11.214 10.346 1.00 90.50 324 ARG A O 1
ATOM 2478 N N . LEU A 1 325 ? -16.017 -10.901 12.267 1.00 91.88 325 LEU A N 1
ATOM 2479 C CA . LEU A 1 325 ? -14.821 -10.641 13.061 1.00 91.88 325 LEU A CA 1
ATOM 2480 C C . LEU A 1 325 ? -14.025 -11.929 13.258 1.00 91.88 325 LEU A C 1
ATOM 2482 O O . LEU A 1 325 ? -14.598 -12.986 13.529 1.00 91.88 325 LEU A O 1
ATOM 2486 N N . ARG A 1 326 ? -12.703 -11.829 13.126 1.00 93.81 326 ARG A N 1
ATOM 2487 C CA . ARG A 1 326 ? -11.796 -12.943 13.397 1.00 93.81 326 ARG A CA 1
ATOM 2488 C C . ARG A 1 326 ? -11.754 -13.217 14.900 1.00 93.81 326 ARG A C 1
ATOM 2490 O O . ARG A 1 326 ? -11.733 -12.286 15.705 1.00 93.81 326 ARG A O 1
ATOM 2497 N N . ASN A 1 327 ? -11.718 -14.494 15.277 1.00 92.69 327 ASN A N 1
ATOM 2498 C CA . ASN A 1 327 ? -11.563 -14.875 16.679 1.00 92.69 327 ASN A CA 1
ATOM 2499 C C . ASN A 1 327 ? -10.231 -14.363 17.238 1.00 92.69 327 ASN A C 1
ATOM 2501 O O . ASN A 1 327 ? -9.199 -14.431 16.570 1.00 92.69 327 ASN A O 1
ATOM 2505 N N . LEU A 1 328 ? -10.261 -13.902 18.489 1.00 93.81 328 LEU A N 1
ATOM 2506 C CA . LEU A 1 328 ? -9.085 -13.411 19.203 1.00 93.81 328 LEU A CA 1
ATOM 2507 C C . LEU A 1 328 ? -8.683 -14.405 20.301 1.00 93.81 328 LEU A C 1
ATOM 2509 O O . LEU A 1 328 ? -9.523 -14.743 21.151 1.00 93.81 328 LEU A O 1
ATOM 2513 N N . PRO A 1 329 ? -7.408 -14.834 20.342 1.00 93.88 329 PRO A N 1
ATOM 2514 C CA . PRO A 1 329 ? -6.865 -15.580 21.469 1.00 93.88 329 PRO A CA 1
ATOM 2515 C C . PRO A 1 329 ? -7.043 -14.817 22.785 1.00 93.88 329 PRO A C 1
ATOM 2517 O O . PRO A 1 329 ? -7.011 -13.585 22.822 1.00 93.88 329 PRO A O 1
ATOM 2520 N N . ARG A 1 330 ? -7.186 -15.548 23.895 1.00 95.06 330 ARG A N 1
ATOM 2521 C CA . ARG A 1 330 ? -7.404 -14.960 25.228 1.00 95.06 330 ARG A CA 1
ATOM 2522 C C . ARG A 1 330 ? -6.367 -13.887 25.619 1.00 95.06 330 ARG A C 1
ATOM 2524 O O . ARG A 1 330 ? -6.804 -12.857 26.133 1.00 95.06 330 ARG A O 1
ATOM 2531 N N . PRO A 1 331 ? -5.047 -14.054 25.375 1.00 95.50 331 PRO A N 1
ATOM 2532 C CA . PRO A 1 331 ? -4.064 -13.011 25.686 1.00 95.50 331 PRO A CA 1
ATOM 2533 C C . PRO A 1 331 ? -4.330 -11.705 24.934 1.00 95.50 331 PRO A C 1
ATOM 2535 O O . PRO A 1 331 ? -4.283 -10.632 25.524 1.00 95.50 331 PRO A O 1
ATOM 2538 N N . LEU A 1 332 ? -4.701 -11.802 23.656 1.00 95.88 332 LEU A N 1
ATOM 2539 C CA . LEU A 1 332 ? -4.993 -10.650 22.810 1.00 95.88 332 LEU A CA 1
ATOM 2540 C C . LEU A 1 332 ? -6.276 -9.932 23.244 1.00 95.88 332 LEU A C 1
ATOM 2542 O O . LEU A 1 332 ? -6.287 -8.708 23.318 1.00 95.88 332 LEU A O 1
ATOM 2546 N N . ARG A 1 333 ? -7.333 -10.675 23.611 1.00 96.88 333 ARG A N 1
ATOM 2547 C CA . ARG A 1 333 ? -8.555 -10.077 24.186 1.00 96.88 333 ARG A CA 1
ATOM 2548 C C . ARG A 1 333 ? -8.243 -9.262 25.437 1.00 96.88 333 ARG A C 1
ATOM 2550 O O . ARG A 1 333 ? -8.653 -8.111 25.535 1.00 96.88 333 ARG A O 1
ATOM 2557 N N . ARG A 1 334 ? -7.490 -9.855 26.370 1.00 97.44 334 ARG A N 1
ATOM 2558 C CA . ARG A 1 334 ? -7.079 -9.197 27.618 1.00 97.44 334 ARG A CA 1
ATOM 2559 C C . ARG A 1 334 ? -6.206 -7.975 27.353 1.00 97.44 334 ARG A C 1
ATOM 2561 O O . ARG A 1 334 ? -6.453 -6.935 27.944 1.00 97.44 334 ARG A O 1
ATOM 2568 N N . GLY A 1 335 ? -5.236 -8.087 26.447 1.00 97.38 335 GLY A N 1
ATOM 2569 C CA . GLY A 1 335 ? -4.369 -6.974 26.068 1.00 97.38 335 GLY A CA 1
ATOM 2570 C C . GLY A 1 335 ? -5.151 -5.804 25.474 1.00 97.38 335 GLY A C 1
ATOM 2571 O O . GLY A 1 335 ? -5.001 -4.678 25.933 1.00 97.38 335 GLY A O 1
ATOM 2572 N N . LEU A 1 336 ? -6.057 -6.064 24.524 1.00 97.81 336 LEU A N 1
ATOM 2573 C CA . LEU A 1 336 ? -6.899 -5.019 23.930 1.00 97.81 336 LEU A CA 1
ATOM 2574 C C . LEU A 1 336 ? -7.888 -4.407 24.932 1.00 97.81 336 LEU A C 1
ATOM 2576 O O . LEU A 1 336 ? -8.155 -3.210 24.857 1.00 97.81 336 LEU A O 1
ATOM 2580 N N . LEU A 1 337 ? -8.415 -5.191 25.880 1.00 98.19 337 LEU A N 1
ATOM 2581 C CA . LEU A 1 337 ? -9.199 -4.644 26.991 1.00 98.19 337 LEU A CA 1
ATOM 2582 C C . LEU A 1 337 ? -8.352 -3.727 27.878 1.00 98.19 337 LEU A C 1
ATOM 2584 O O . LEU A 1 337 ? -8.829 -2.653 28.220 1.00 98.19 337 LEU A O 1
ATOM 2588 N N . GLY A 1 338 ? -7.105 -4.098 28.178 1.00 97.88 338 GLY A N 1
ATOM 2589 C CA . GLY A 1 338 ? -6.165 -3.236 28.898 1.00 97.88 338 GLY A CA 1
ATOM 2590 C C . GLY A 1 338 ? -5.877 -1.926 28.163 1.00 97.88 338 GLY A C 1
ATOM 2591 O O . GLY A 1 338 ? -5.904 -0.865 28.779 1.00 97.88 338 GLY A O 1
ATOM 2592 N N . VAL A 1 339 ? -5.700 -1.975 26.836 1.00 97.94 339 VAL A N 1
ATOM 2593 C CA . VAL A 1 339 ? -5.558 -0.766 26.003 1.00 97.94 339 VAL A CA 1
ATOM 2594 C C . VAL A 1 339 ? -6.792 0.127 26.117 1.00 97.94 339 VAL A C 1
ATOM 2596 O O . VAL A 1 339 ? -6.657 1.327 26.324 1.00 97.94 339 VAL A O 1
ATOM 2599 N N . LEU A 1 340 ? -7.997 -0.440 26.002 1.00 98.19 340 LEU A N 1
ATOM 2600 C CA . LEU A 1 340 ? -9.237 0.331 26.134 1.00 98.19 340 LEU A CA 1
ATOM 2601 C C . LEU A 1 340 ? -9.403 0.924 27.535 1.00 98.19 340 LEU A C 1
ATOM 2603 O O . LEU A 1 340 ? -9.878 2.049 27.654 1.00 98.19 340 LEU A O 1
ATOM 2607 N N . ASP A 1 341 ? -9.023 0.181 28.572 1.00 97.62 341 ASP A N 1
ATOM 2608 C CA . ASP A 1 341 ? -9.152 0.594 29.969 1.00 97.62 341 ASP A CA 1
ATOM 2609 C C . ASP A 1 341 ? -8.230 1.761 30.338 1.00 97.62 341 ASP A C 1
ATOM 2611 O O . ASP A 1 341 ? -8.620 2.628 31.116 1.00 97.62 341 ASP A O 1
ATOM 2615 N N . ALA A 1 342 ? -7.045 1.820 29.722 1.00 96.69 342 ALA A N 1
ATOM 2616 C CA . ALA A 1 342 ? -6.079 2.900 29.900 1.00 96.69 342 ALA A CA 1
ATOM 2617 C C . ALA A 1 342 ? -6.497 4.223 29.224 1.00 96.69 342 ALA A C 1
ATOM 2619 O O . ALA A 1 342 ? -5.907 5.273 29.492 1.00 96.69 342 ALA A O 1
ATOM 2620 N N . LEU A 1 343 ? -7.502 4.207 28.338 1.00 96.62 343 LEU A N 1
ATOM 2621 C CA . LEU A 1 343 ? -8.005 5.422 27.699 1.00 96.62 343 LEU A CA 1
ATOM 2622 C C . LEU A 1 343 ? -8.834 6.268 28.680 1.00 96.62 343 LEU A C 1
ATOM 2624 O O . LEU A 1 343 ? -9.542 5.725 29.530 1.00 96.62 343 LEU A O 1
ATOM 2628 N N . PRO A 1 344 ? -8.874 7.606 28.514 1.00 93.94 344 PRO A N 1
ATOM 2629 C CA . PRO A 1 344 ? -9.755 8.450 29.313 1.00 93.94 344 PRO A CA 1
ATOM 2630 C C . PRO A 1 344 ? -11.220 8.002 29.197 1.00 93.94 344 PRO A C 1
ATOM 2632 O O . PRO A 1 344 ? -11.788 7.999 28.100 1.00 93.94 344 PRO A O 1
ATOM 2635 N N . ALA A 1 345 ? -11.852 7.680 30.331 1.00 91.56 345 ALA A N 1
ATOM 2636 C CA . ALA A 1 345 ? -13.191 7.082 30.382 1.00 91.56 345 ALA A CA 1
ATOM 2637 C C . ALA A 1 345 ? -14.262 7.894 29.626 1.00 91.56 345 ALA A C 1
ATOM 2639 O O . ALA A 1 345 ? -15.156 7.324 29.001 1.00 91.56 345 ALA A O 1
ATOM 2640 N N . ALA A 1 346 ? -14.147 9.228 29.627 1.00 89.56 346 ALA A N 1
ATOM 2641 C CA . ALA A 1 346 ? -15.024 10.116 28.861 1.00 89.56 346 ALA A CA 1
ATOM 2642 C C . ALA A 1 346 ? -14.926 9.864 27.345 1.00 89.56 346 ALA A C 1
ATOM 2644 O O . ALA A 1 346 ? -15.938 9.635 26.682 1.00 89.56 346 ALA A O 1
ATOM 2645 N N . SER A 1 347 ? -13.704 9.870 26.806 1.00 90.88 347 SER A N 1
ATOM 2646 C CA . SER A 1 347 ? -13.438 9.650 25.381 1.00 90.88 347 SER A CA 1
ATOM 2647 C C . SER A 1 347 ? -13.813 8.229 24.961 1.00 90.88 347 SER A C 1
ATOM 2649 O O . SER A 1 347 ? -14.430 8.041 23.916 1.00 90.88 347 SER A O 1
ATOM 2651 N N . LEU A 1 348 ? -13.510 7.238 25.807 1.00 95.31 348 LEU A N 1
ATOM 2652 C CA . LEU A 1 348 ? -13.894 5.844 25.595 1.00 95.31 348 LEU A CA 1
ATOM 2653 C C . LEU A 1 348 ? -15.421 5.695 25.478 1.00 95.31 348 LEU A C 1
ATOM 2655 O O . LEU A 1 348 ? -15.919 5.126 24.506 1.00 95.31 348 LEU A O 1
ATOM 2659 N N . ALA A 1 349 ? -16.176 6.254 26.429 1.00 93.31 349 ALA A N 1
ATOM 2660 C CA . ALA A 1 349 ? -17.637 6.216 26.422 1.00 93.31 349 ALA A CA 1
ATOM 2661 C C . ALA A 1 349 ? -18.247 6.910 25.188 1.00 93.31 349 ALA A C 1
ATOM 2663 O O . ALA A 1 349 ? -19.247 6.438 24.634 1.00 93.31 349 ALA A O 1
ATOM 2664 N N . GLU A 1 350 ? -17.669 8.029 24.744 1.00 91.62 350 GLU A N 1
ATOM 2665 C CA . GLU A 1 350 ? -18.114 8.743 23.544 1.00 91.62 350 GLU A CA 1
ATOM 2666 C C . GLU A 1 350 ? -17.848 7.951 22.256 1.00 91.62 350 GLU A C 1
ATOM 2668 O O . GLU A 1 350 ? -18.763 7.791 21.439 1.00 91.62 350 GLU A O 1
ATOM 2673 N N . ASP A 1 351 ? -16.640 7.413 22.086 1.00 93.12 351 ASP A N 1
ATOM 2674 C CA . ASP A 1 351 ? -16.248 6.653 20.895 1.00 93.12 351 ASP A CA 1
ATOM 2675 C C . ASP A 1 351 ? -17.039 5.346 20.753 1.00 93.12 351 ASP A C 1
ATOM 2677 O O . ASP A 1 351 ? -17.507 5.019 19.654 1.00 93.12 351 ASP A O 1
ATOM 2681 N N . LEU A 1 352 ? -17.272 4.629 21.862 1.00 94.94 352 LEU A N 1
ATOM 2682 C CA . LEU A 1 352 ? -18.101 3.420 21.854 1.00 94.94 352 LEU A CA 1
ATOM 2683 C C . LEU A 1 352 ? -19.521 3.721 21.363 1.00 94.94 352 LEU A C 1
ATOM 2685 O O . LEU A 1 352 ? -20.088 2.984 20.553 1.00 94.94 352 LEU A O 1
ATOM 2689 N N . ARG A 1 353 ? -20.099 4.842 21.808 1.00 91.56 353 ARG A N 1
ATOM 2690 C CA . ARG A 1 353 ? -21.444 5.268 21.395 1.00 91.56 353 ARG A CA 1
ATOM 2691 C C . ARG A 1 353 ? -21.493 5.783 19.958 1.00 91.56 353 ARG A C 1
ATOM 2693 O O . AR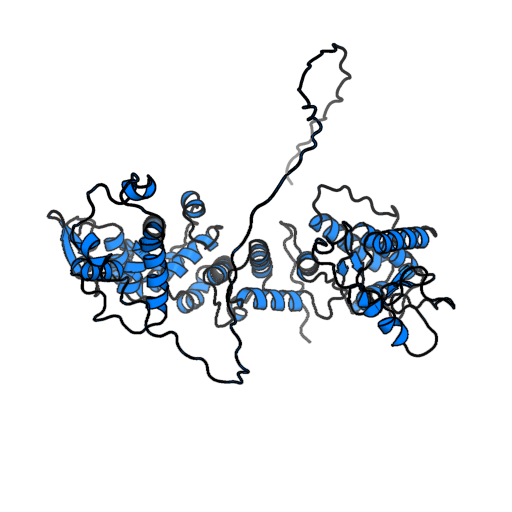G A 1 353 ? -22.514 5.582 19.300 1.00 91.56 353 ARG A O 1
ATOM 2700 N N . ARG A 1 354 ? -20.421 6.413 19.459 1.00 89.62 354 ARG A N 1
ATOM 2701 C CA . ARG A 1 354 ? -20.308 6.878 18.064 1.00 89.62 354 ARG A CA 1
ATOM 2702 C C . ARG A 1 354 ? -20.443 5.721 17.073 1.00 89.62 354 ARG A C 1
ATOM 2704 O O . ARG A 1 354 ? -21.121 5.868 16.060 1.00 89.62 354 ARG A O 1
ATOM 2711 N N . HIS A 1 355 ? -19.853 4.570 17.394 1.00 89.62 355 HIS A N 1
ATOM 2712 C CA . HIS A 1 355 ? -19.880 3.361 16.567 1.00 89.62 355 HIS A CA 1
ATOM 2713 C C . HIS A 1 355 ? -20.615 2.208 17.270 1.00 89.62 355 HIS A C 1
ATOM 2715 O O . HIS A 1 355 ? -20.102 1.094 17.354 1.00 89.62 355 HIS A O 1
ATOM 2721 N N . ARG A 1 356 ? -21.831 2.474 17.776 1.00 92.00 356 ARG A N 1
ATOM 2722 C CA . ARG A 1 356 ? -22.571 1.560 18.666 1.00 92.00 356 ARG A CA 1
ATOM 2723 C C . ARG A 1 356 ? -22.660 0.117 18.164 1.00 92.00 356 ARG A C 1
ATOM 2725 O O . ARG A 1 356 ? -22.279 -0.797 18.883 1.00 92.00 356 ARG A O 1
ATOM 2732 N N . GLU A 1 357 ? -23.196 -0.096 16.965 1.00 91.38 357 GLU A N 1
ATOM 2733 C CA . GLU A 1 357 ? -23.408 -1.444 16.411 1.00 91.38 357 GLU A CA 1
ATOM 2734 C C . GLU A 1 357 ? -22.092 -2.224 16.204 1.00 91.38 357 GLU A C 1
ATOM 2736 O O . GLU A 1 357 ? -22.013 -3.371 16.649 1.00 91.38 357 GLU A O 1
ATOM 2741 N N . PRO A 1 358 ? -21.038 -1.646 15.585 1.00 92.25 358 PRO A N 1
ATOM 2742 C CA . PRO A 1 358 ? -19.703 -2.243 15.584 1.00 92.25 358 PRO A CA 1
ATOM 2743 C C . PRO A 1 358 ? -19.211 -2.656 16.975 1.00 92.25 358 PRO A C 1
ATOM 2745 O O . PRO A 1 358 ? -18.768 -3.789 17.153 1.00 92.25 358 PRO A O 1
ATOM 2748 N N . TRP A 1 359 ? -19.346 -1.778 17.969 1.00 95.12 359 TRP A N 1
ATOM 2749 C CA . TRP A 1 359 ? -18.855 -2.050 19.315 1.00 95.12 359 TRP A CA 1
ATOM 2750 C C . TRP A 1 359 ? -19.653 -3.100 20.077 1.00 95.12 359 TRP A C 1
ATOM 2752 O O . TRP A 1 359 ? -19.062 -3.826 20.867 1.00 95.12 359 TRP A O 1
ATOM 2762 N N . LEU A 1 360 ? -20.960 -3.240 19.842 1.00 94.00 360 LEU A N 1
ATOM 2763 C CA . LEU A 1 360 ? -21.730 -4.331 20.450 1.00 94.00 360 LEU A CA 1
ATOM 2764 C C . LEU A 1 360 ? -21.167 -5.699 20.037 1.00 94.00 360 LEU A C 1
ATOM 2766 O O . LEU A 1 360 ? -20.923 -6.533 20.908 1.00 94.00 360 LEU A O 1
ATOM 2770 N N . ARG A 1 361 ? -20.847 -5.867 18.746 1.00 93.31 361 ARG A N 1
ATOM 2771 C CA . ARG A 1 361 ? -20.216 -7.083 18.201 1.00 93.31 361 ARG A CA 1
ATOM 2772 C C . ARG A 1 361 ? -18.793 -7.286 18.711 1.00 93.31 361 ARG A C 1
ATOM 2774 O O . ARG A 1 361 ? -18.423 -8.385 19.103 1.00 93.31 361 ARG A O 1
ATOM 2781 N N . VAL A 1 362 ? -17.992 -6.223 18.768 1.00 95.38 362 VAL A N 1
ATOM 2782 C CA . VAL A 1 3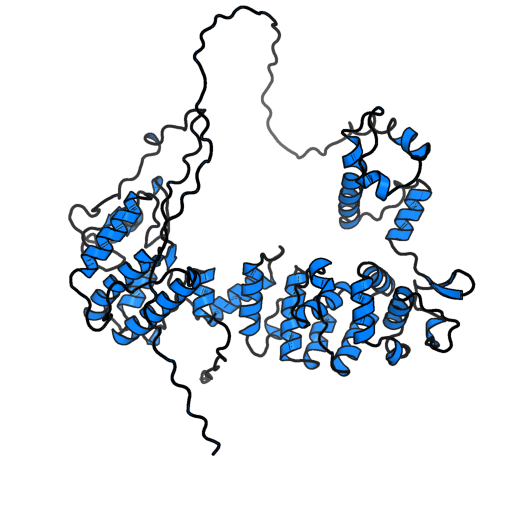62 ? -16.650 -6.300 19.371 1.00 95.38 362 VAL A CA 1
ATOM 2783 C C . VAL A 1 362 ? -16.729 -6.656 20.858 1.00 95.38 362 VAL A C 1
ATOM 2785 O O . VAL A 1 362 ? -15.888 -7.393 21.353 1.00 95.38 362 VAL A O 1
ATOM 2788 N N . GLY A 1 363 ? -17.751 -6.191 21.576 1.00 95.44 363 GLY A N 1
ATOM 2789 C CA . GLY A 1 363 ? -17.967 -6.544 22.977 1.00 95.44 363 GLY A CA 1
ATOM 2790 C C . GLY A 1 363 ? -18.313 -8.022 23.181 1.00 95.44 363 GLY A C 1
ATOM 2791 O O . GLY A 1 363 ? -17.946 -8.583 24.208 1.00 95.44 363 GLY A O 1
ATOM 2792 N N . GLU A 1 364 ? -18.997 -8.660 22.227 1.00 94.50 364 GLU A N 1
ATOM 2793 C CA . GLU A 1 364 ? -19.178 -10.122 22.219 1.00 94.50 364 GLU A CA 1
ATOM 2794 C C . GLU A 1 364 ? -17.836 -10.837 22.041 1.00 94.50 364 GLU A C 1
ATOM 2796 O O . GLU A 1 364 ? -17.569 -11.796 22.748 1.00 94.50 364 GLU A O 1
ATOM 2801 N N . LEU A 1 365 ? -16.960 -10.322 21.175 1.00 95.00 365 LEU A N 1
ATOM 2802 C CA . LEU A 1 365 ? -15.632 -10.885 20.928 1.00 95.00 365 LEU A CA 1
ATOM 2803 C C . LEU A 1 365 ? -14.642 -10.672 22.086 1.00 95.00 365 LEU A C 1
ATOM 2805 O O . LEU A 1 365 ? -13.814 -11.541 22.339 1.00 95.00 365 LEU A O 1
ATOM 2809 N N . LEU A 1 366 ? -14.670 -9.515 22.755 1.00 96.50 366 LEU A N 1
ATOM 2810 C CA . LEU A 1 366 ? -13.703 -9.153 23.801 1.00 96.50 366 LEU A CA 1
ATOM 2811 C C . LEU A 1 366 ? -14.069 -9.689 25.186 1.00 96.50 366 LEU A C 1
ATOM 2813 O O . LEU A 1 366 ? -13.172 -9.838 26.011 1.00 96.50 366 LEU A O 1
ATOM 2817 N N . HIS A 1 367 ? -15.347 -9.978 25.442 1.00 94.25 367 HIS A N 1
ATOM 2818 C CA . HIS A 1 367 ? -15.844 -10.413 26.752 1.00 94.25 367 HIS A CA 1
ATOM 2819 C C . HIS A 1 367 ? -15.454 -9.466 27.916 1.00 94.25 367 HIS A C 1
ATOM 2821 O O . HIS A 1 367 ? -14.866 -9.898 28.909 1.00 94.25 367 HIS A O 1
ATOM 2827 N N . PRO A 1 368 ? -15.794 -8.161 27.855 1.00 95.00 368 PRO A N 1
ATOM 2828 C CA . PRO A 1 368 ? -15.317 -7.160 28.820 1.00 95.00 368 PRO A CA 1
ATOM 2829 C C . PRO A 1 368 ? -15.715 -7.457 30.275 1.00 95.00 368 PRO A C 1
ATOM 2831 O O . PRO A 1 368 ? -14.985 -7.109 31.200 1.00 95.00 368 PRO A O 1
ATOM 2834 N N . PHE A 1 369 ? -16.854 -8.119 30.499 1.00 93.00 369 PHE A N 1
ATOM 2835 C CA . PHE A 1 369 ? -17.356 -8.393 31.847 1.00 93.00 369 PHE A CA 1
ATOM 2836 C C . PHE A 1 369 ? -16.619 -9.532 32.564 1.00 93.00 369 PHE A C 1
ATOM 2838 O O . PHE A 1 369 ? -16.562 -9.516 33.790 1.00 93.00 369 PHE A O 1
ATOM 2845 N N . GLU A 1 370 ? -15.985 -10.459 31.834 1.00 92.88 370 GLU A N 1
ATOM 2846 C CA . GLU A 1 370 ? -15.145 -11.516 32.431 1.00 92.88 370 GLU A CA 1
ATOM 2847 C C . GLU A 1 370 ? -13.927 -10.932 33.159 1.00 92.88 370 GLU A C 1
ATOM 2849 O O . GLU A 1 370 ? -13.402 -11.520 34.102 1.00 92.88 370 GLU A O 1
ATOM 2854 N N . HIS A 1 371 ? -13.495 -9.744 32.736 1.00 91.19 371 HIS A N 1
ATOM 2855 C CA . HIS A 1 371 ? -12.324 -9.055 33.257 1.00 91.19 371 HIS A CA 1
ATOM 2856 C C . HIS A 1 371 ? -12.672 -7.733 33.953 1.00 91.19 371 HIS A C 1
ATOM 2858 O O . HIS A 1 371 ? -11.788 -6.907 34.152 1.00 91.19 371 HIS A O 1
ATOM 2864 N N . ALA A 1 372 ? -13.924 -7.535 34.383 1.00 91.69 372 ALA A N 1
ATOM 2865 C CA . ALA A 1 372 ? -14.389 -6.261 34.944 1.00 91.69 372 ALA A CA 1
ATOM 2866 C C . ALA A 1 372 ? -13.597 -5.779 36.174 1.00 91.69 372 ALA A C 1
ATOM 2868 O O . ALA A 1 372 ? -13.484 -4.579 36.389 1.00 91.69 372 ALA A O 1
ATOM 2869 N N . ARG A 1 373 ? -13.025 -6.698 36.968 1.00 90.94 373 ARG A N 1
ATOM 2870 C CA . ARG A 1 373 ? -12.145 -6.342 38.098 1.00 90.94 373 ARG A CA 1
ATOM 2871 C C . ARG A 1 373 ? -10.775 -5.819 37.655 1.00 90.94 373 ARG A C 1
ATOM 2873 O O . ARG A 1 373 ? -10.186 -5.020 38.364 1.00 90.94 373 ARG A O 1
ATOM 2880 N N . GLN A 1 374 ? -10.261 -6.306 36.525 1.00 93.62 374 GLN A N 1
ATOM 2881 C CA . GLN A 1 374 ? -8.957 -5.908 35.978 1.00 93.62 374 GLN A CA 1
ATOM 2882 C C . GLN A 1 374 ? -9.079 -4.669 35.085 1.00 93.62 374 GLN A C 1
ATOM 2884 O O . GLN A 1 374 ? -8.159 -3.865 35.052 1.00 93.62 374 GLN A O 1
ATOM 2889 N N . PHE A 1 375 ? -10.205 -4.533 34.378 1.00 95.62 375 PHE A N 1
ATOM 2890 C CA . PHE A 1 375 ? -10.464 -3.476 33.399 1.00 95.62 375 PHE A CA 1
ATOM 2891 C C . PHE A 1 375 ? -11.818 -2.783 33.677 1.00 95.62 375 PHE A C 1
ATOM 2893 O O . PHE A 1 375 ? -12.791 -2.979 32.930 1.00 95.62 375 PHE A O 1
ATOM 2900 N N . PRO A 1 376 ? -11.934 -2.035 34.793 1.00 94.06 376 PRO A N 1
ATOM 2901 C CA . PRO A 1 376 ? -13.196 -1.451 35.244 1.00 94.06 376 PRO A CA 1
ATOM 2902 C C . PRO A 1 376 ? -13.732 -0.341 34.325 1.00 94.06 376 PRO A C 1
ATOM 2904 O O . PRO A 1 376 ? -14.945 -0.262 34.113 1.00 94.06 376 PRO A O 1
ATOM 2907 N N . SER A 1 377 ? -12.869 0.487 33.735 1.00 94.50 377 SER A N 1
ATOM 2908 C CA . SER A 1 377 ? -13.258 1.567 32.815 1.00 94.50 377 SER A CA 1
ATOM 2909 C C . SER A 1 377 ? -13.817 1.012 31.508 1.00 94.50 377 SER A C 1
ATOM 2911 O O . SER A 1 377 ? -14.874 1.450 31.043 1.00 94.50 377 SER A O 1
ATOM 2913 N N . ALA A 1 378 ? -13.165 -0.006 30.942 1.00 96.25 378 ALA A N 1
ATOM 2914 C CA . ALA A 1 378 ? -13.644 -0.705 29.758 1.00 96.25 378 ALA A CA 1
ATOM 2915 C C . ALA A 1 378 ? -14.989 -1.391 30.033 1.00 96.25 378 ALA A C 1
ATOM 2917 O O . ALA A 1 378 ? -15.950 -1.200 29.280 1.00 96.25 378 ALA A O 1
ATOM 2918 N N . ALA A 1 379 ? -15.100 -2.134 31.139 1.00 96.12 379 ALA A N 1
ATOM 2919 C CA . ALA A 1 379 ? -16.346 -2.790 31.526 1.00 96.12 379 ALA A CA 1
ATOM 2920 C C . ALA A 1 379 ? -17.496 -1.786 31.723 1.00 96.12 379 ALA A C 1
ATOM 2922 O O . ALA A 1 379 ? -18.594 -2.005 31.202 1.00 96.12 379 ALA A O 1
ATOM 2923 N N . ALA A 1 380 ? -17.248 -0.657 32.395 1.00 95.19 380 ALA A N 1
ATOM 2924 C CA . ALA A 1 380 ? -18.240 0.398 32.586 1.00 95.19 380 ALA A CA 1
ATOM 2925 C C . ALA A 1 380 ? -18.668 1.046 31.259 1.00 95.19 380 ALA A C 1
ATOM 2927 O O . ALA A 1 380 ? -19.863 1.248 31.023 1.00 95.19 380 ALA A O 1
ATOM 2928 N N . ALA A 1 381 ? -17.732 1.306 30.343 1.00 96.19 381 ALA A N 1
ATOM 2929 C CA . ALA A 1 381 ? -18.053 1.856 29.028 1.00 96.19 381 ALA A CA 1
ATOM 2930 C C . ALA A 1 381 ? -18.901 0.886 28.179 1.00 96.19 381 ALA A C 1
ATOM 2932 O O . ALA A 1 381 ? -19.868 1.309 27.536 1.00 96.19 381 ALA A O 1
ATOM 2933 N N . PHE A 1 382 ? -18.618 -0.421 28.224 1.00 96.62 382 PHE A N 1
ATOM 2934 C CA . PHE A 1 382 ? -19.451 -1.437 27.569 1.00 96.62 382 PHE A CA 1
ATOM 2935 C C . PHE A 1 382 ? -20.817 -1.622 28.247 1.00 96.62 382 PHE A C 1
ATOM 2937 O O . PHE A 1 382 ? -21.810 -1.847 27.550 1.00 96.62 382 PHE A O 1
ATOM 2944 N N . ALA A 1 383 ? -20.909 -1.486 29.572 1.00 94.94 383 ALA A N 1
ATOM 2945 C CA . ALA A 1 383 ? -22.184 -1.491 30.288 1.00 94.94 383 ALA A CA 1
ATOM 2946 C C . ALA A 1 383 ? -23.051 -0.275 29.923 1.00 94.94 383 ALA A C 1
ATOM 2948 O O . ALA A 1 383 ? -24.242 -0.432 29.642 1.00 94.94 383 ALA A O 1
ATOM 2949 N N . LEU A 1 384 ? -22.460 0.922 29.821 1.00 94.31 384 LEU A N 1
ATOM 2950 C CA . LEU A 1 384 ? -23.132 2.106 29.276 1.00 94.31 384 LEU A CA 1
ATOM 2951 C C . LEU A 1 384 ? -23.598 1.852 27.836 1.00 94.31 384 LEU A C 1
ATOM 2953 O O . LEU A 1 384 ? -24.738 2.161 27.485 1.00 94.31 384 LEU A O 1
ATOM 2957 N N . LEU A 1 385 ? -22.730 1.278 26.996 1.00 95.19 385 LEU A N 1
ATOM 2958 C CA . LEU A 1 385 ? -23.051 0.985 25.604 1.00 95.19 385 LEU A CA 1
ATOM 2959 C C . LEU A 1 385 ? -24.241 0.029 25.494 1.00 95.19 385 LEU A C 1
ATOM 2961 O O . LEU A 1 385 ? -25.182 0.309 24.756 1.00 95.19 385 LEU A O 1
ATOM 2965 N N . ARG A 1 386 ? -24.244 -1.082 26.231 1.00 93.44 386 ARG A N 1
ATOM 2966 C CA . ARG A 1 386 ? -25.355 -2.046 26.217 1.00 93.44 386 ARG A CA 1
ATOM 2967 C C . ARG A 1 386 ? -26.618 -1.487 26.867 1.00 93.44 386 ARG A C 1
ATOM 2969 O O . ARG A 1 386 ? -27.709 -1.943 26.543 1.00 93.44 386 ARG A O 1
ATOM 2976 N N . GLY A 1 387 ? -26.478 -0.470 27.718 1.00 91.31 387 GLY A N 1
ATOM 2977 C CA . GLY A 1 387 ? -27.527 -0.088 28.645 1.00 91.31 387 GLY A CA 1
ATOM 2978 C C . GLY A 1 387 ? -27.773 -1.260 29.582 1.00 91.31 387 GLY A C 1
ATOM 2979 O O . GLY A 1 387 ? -28.870 -1.800 29.604 1.00 91.31 387 GLY A O 1
ATOM 2980 N N . THR A 1 388 ? -26.747 -1.722 30.287 1.00 90.88 388 THR A N 1
ATOM 2981 C CA . THR A 1 388 ? -26.891 -2.815 31.253 1.00 90.88 388 THR A CA 1
ATOM 2982 C C . THR A 1 388 ? -27.772 -2.364 32.416 1.00 90.88 388 THR A C 1
ATOM 2984 O O . THR A 1 388 ? -27.705 -1.212 32.848 1.00 90.88 388 THR A O 1
ATOM 2987 N N . ASP A 1 389 ? -28.636 -3.264 32.876 1.00 90.00 389 ASP A N 1
ATOM 2988 C CA . ASP A 1 389 ? -29.419 -3.092 34.096 1.00 90.00 389 ASP A CA 1
ATOM 2989 C C . ASP A 1 389 ? -28.544 -3.481 35.291 1.00 90.00 389 ASP A C 1
ATOM 2991 O O . ASP A 1 389 ? -28.111 -4.629 35.380 1.00 90.00 389 ASP A O 1
ATOM 2995 N N . LEU A 1 390 ? -28.222 -2.519 36.156 1.00 88.19 390 LEU A N 1
ATOM 2996 C CA . LEU A 1 390 ? -27.328 -2.732 37.299 1.00 88.19 390 LEU A CA 1
ATOM 2997 C C . LEU A 1 390 ? -28.004 -3.503 38.436 1.00 88.19 390 LEU A C 1
ATOM 2999 O O . LEU A 1 390 ? -27.317 -3.973 39.336 1.00 88.19 390 LEU A O 1
ATOM 3003 N N . ASP A 1 391 ? -29.331 -3.629 38.393 1.00 84.62 391 ASP A N 1
ATOM 3004 C CA . ASP A 1 391 ? -30.110 -4.381 39.377 1.00 84.62 391 ASP A CA 1
ATOM 3005 C C . ASP A 1 391 ? -30.282 -5.858 38.968 1.00 84.62 391 ASP A C 1
ATOM 3007 O O . ASP A 1 391 ? -30.820 -6.663 39.724 1.00 84.62 391 ASP A O 1
ATOM 3011 N N . ALA A 1 392 ? -29.815 -6.242 37.773 1.00 83.06 392 ALA A N 1
ATOM 3012 C CA . ALA A 1 392 ? -29.838 -7.628 37.321 1.00 83.06 392 ALA A CA 1
ATOM 3013 C C . ALA A 1 392 ? -28.749 -8.464 38.014 1.00 83.06 392 ALA A C 1
ATOM 3015 O O . ALA A 1 392 ? -27.610 -8.023 38.145 1.00 83.06 392 ALA A O 1
ATOM 3016 N N . ALA A 1 393 ? -29.059 -9.723 38.344 1.00 69.06 393 ALA A N 1
ATOM 3017 C CA . ALA A 1 393 ? -28.120 -10.652 38.989 1.00 69.06 393 ALA A CA 1
ATOM 3018 C C . ALA A 1 393 ? -26.820 -10.887 38.189 1.00 69.06 393 ALA A C 1
ATOM 3020 O O . ALA A 1 393 ? -25.793 -11.255 38.750 1.00 69.06 393 ALA A O 1
ATOM 3021 N N . THR A 1 394 ? -26.849 -10.658 36.874 1.00 72.81 394 THR A N 1
ATOM 3022 C CA . THR A 1 394 ? -25.692 -10.795 35.978 1.00 72.81 394 THR A CA 1
ATOM 3023 C C . THR A 1 394 ? -24.807 -9.545 35.917 1.00 72.81 394 THR A C 1
ATOM 3025 O O . THR A 1 394 ? -23.828 -9.530 35.171 1.00 72.81 394 THR A O 1
ATOM 3028 N N . ALA A 1 395 ? -25.163 -8.459 36.610 1.00 75.31 395 ALA A N 1
ATOM 3029 C CA . ALA A 1 395 ? -24.375 -7.233 36.613 1.00 75.31 395 ALA A CA 1
ATOM 3030 C C . ALA A 1 395 ? -23.087 -7.419 37.429 1.00 75.31 395 ALA A C 1
ATOM 3032 O O . ALA A 1 395 ? -23.105 -7.923 38.550 1.00 75.31 395 ALA A O 1
ATOM 3033 N N . ALA A 1 396 ? -21.950 -6.992 36.873 1.00 76.75 396 ALA A N 1
ATOM 3034 C CA . ALA A 1 396 ? -20.686 -7.041 37.598 1.00 76.75 396 ALA A CA 1
ATOM 3035 C C . ALA A 1 396 ? -20.739 -6.084 38.815 1.00 76.75 396 ALA A C 1
ATOM 3037 O O . ALA A 1 396 ? -21.060 -4.909 38.619 1.00 76.75 396 ALA A O 1
ATOM 3038 N N . PRO A 1 397 ? -20.383 -6.530 40.040 1.00 73.00 397 PRO A N 1
ATOM 3039 C CA . PRO A 1 397 ? -20.564 -5.741 41.266 1.00 73.00 397 PRO A CA 1
ATOM 3040 C C . PRO A 1 397 ? -19.916 -4.348 41.233 1.00 73.00 397 PRO A C 1
ATOM 3042 O O . PRO A 1 397 ? -20.497 -3.381 41.712 1.00 73.00 397 PRO A O 1
ATOM 3045 N N . GLY A 1 398 ? -18.747 -4.219 40.593 1.00 75.88 398 GLY A N 1
ATOM 3046 C CA . GLY A 1 398 ? -18.019 -2.948 40.472 1.00 75.88 398 GLY A CA 1
ATOM 3047 C C . GLY A 1 398 ? -18.669 -1.903 39.554 1.00 75.88 398 GLY A C 1
ATOM 3048 O O . GLY A 1 398 ? -18.182 -0.784 39.473 1.00 75.88 398 GLY A O 1
ATOM 3049 N N . LEU A 1 399 ? -19.764 -2.226 38.856 1.00 83.31 399 LEU A N 1
ATOM 3050 C CA . LEU A 1 399 ? -20.478 -1.265 38.002 1.00 83.31 399 LEU A CA 1
ATOM 3051 C C . LEU A 1 399 ? -21.396 -0.317 38.790 1.00 83.31 399 LEU A C 1
ATOM 3053 O O . LEU A 1 399 ? -21.885 0.656 38.216 1.00 83.31 399 LEU A O 1
ATOM 3057 N N . ALA A 1 400 ? -21.652 -0.599 40.072 1.00 82.19 400 ALA A N 1
ATOM 3058 C CA . ALA A 1 400 ? -22.440 0.275 40.940 1.00 82.19 400 ALA A CA 1
ATOM 3059 C C . ALA A 1 400 ? -21.718 1.600 41.252 1.00 82.19 400 ALA A C 1
ATOM 3061 O O . ALA A 1 400 ? -22.376 2.620 41.448 1.00 82.19 400 ALA A O 1
ATOM 3062 N N . GLU A 1 401 ? -20.385 1.592 41.222 1.00 85.75 401 GLU A N 1
ATOM 3063 C CA . GLU A 1 401 ? -19.518 2.753 41.435 1.00 85.75 401 GLU A CA 1
ATOM 3064 C C . GLU A 1 401 ? -18.600 2.926 40.215 1.00 85.75 401 GLU A C 1
ATOM 3066 O O . GLU A 1 401 ? -17.440 2.512 40.223 1.00 85.75 401 GLU A O 1
ATOM 3071 N N . PRO A 1 402 ? -19.127 3.461 39.098 1.00 87.12 402 PRO A N 1
ATOM 3072 C CA . PRO A 1 402 ? -18.378 3.536 37.853 1.00 87.12 402 PRO A CA 1
ATOM 3073 C C . PRO A 1 402 ? -17.286 4.623 37.906 1.00 87.12 402 PRO A C 1
ATOM 3075 O O . PRO A 1 402 ? -17.469 5.649 38.568 1.00 87.12 402 PRO A O 1
ATOM 3078 N N . PRO A 1 403 ? -16.192 4.480 37.134 1.00 86.88 403 PRO A N 1
ATOM 3079 C CA . PRO A 1 403 ? -15.176 5.522 37.018 1.00 86.88 403 PRO A CA 1
ATOM 3080 C C . PRO A 1 403 ? -15.750 6.837 36.476 1.00 86.88 403 PRO A C 1
ATOM 3082 O O . PRO A 1 403 ? -16.530 6.850 35.517 1.00 86.88 403 PRO A O 1
ATOM 3085 N N . ALA A 1 404 ? -15.322 7.969 37.037 1.00 85.69 404 ALA A N 1
ATOM 3086 C CA . ALA A 1 404 ? -15.705 9.280 36.522 1.00 85.69 404 ALA A CA 1
ATOM 3087 C C . ALA A 1 404 ? -15.298 9.430 35.035 1.00 85.69 404 ALA A C 1
ATOM 3089 O O . ALA A 1 404 ? -14.228 8.967 34.640 1.00 85.69 404 ALA A O 1
ATOM 3090 N N . PRO A 1 405 ? -16.105 10.091 34.180 1.00 89.19 405 PRO A N 1
ATOM 3091 C CA . PRO A 1 405 ? -17.339 10.830 34.472 1.00 89.19 405 PRO A CA 1
ATOM 3092 C C . PRO A 1 405 ? -18.628 10.017 34.227 1.00 89.19 405 PRO A C 1
ATOM 3094 O O . PRO A 1 405 ? -19.676 10.597 33.914 1.00 89.19 405 PRO A O 1
ATOM 3097 N N . LEU A 1 406 ? -18.561 8.684 34.258 1.00 90.25 406 LEU A N 1
ATOM 3098 C CA . LEU A 1 406 ? -19.762 7.849 34.239 1.00 90.25 406 LEU A CA 1
ATOM 3099 C C . LEU A 1 406 ? -20.458 7.959 35.598 1.00 90.25 406 LEU A C 1
ATOM 3101 O O . LEU A 1 406 ? -19.817 8.155 36.625 1.00 90.25 406 LEU A O 1
ATOM 3105 N N . ARG A 1 407 ? -21.784 7.856 35.601 1.00 91.56 407 ARG A N 1
ATOM 3106 C CA . ARG A 1 407 ? -22.595 7.911 36.822 1.00 91.56 407 ARG A CA 1
ATOM 3107 C C . ARG A 1 407 ? -23.766 6.956 36.724 1.00 91.56 407 ARG A C 1
ATOM 3109 O O . ARG A 1 407 ? -24.174 6.589 35.624 1.00 91.56 407 ARG A O 1
ATOM 3116 N N . VAL A 1 408 ? -24.325 6.584 37.864 1.00 91.94 408 VAL A N 1
ATOM 3117 C CA . VAL A 1 408 ? -25.547 5.785 37.917 1.00 91.94 408 VAL A CA 1
ATOM 3118 C C . VAL A 1 408 ? -26.756 6.715 37.891 1.00 91.94 408 VAL A C 1
ATOM 3120 O O . VAL A 1 408 ? -26.847 7.651 38.679 1.00 91.94 408 VAL A O 1
ATOM 3123 N N . GLU A 1 409 ? -27.702 6.447 36.997 1.00 91.75 409 GLU A N 1
ATOM 3124 C CA . GLU A 1 409 ? -29.002 7.115 36.944 1.00 91.75 409 GLU A CA 1
ATOM 3125 C C . GLU A 1 409 ? -30.127 6.076 36.945 1.00 91.75 409 GLU A C 1
ATOM 3127 O O . GLU A 1 409 ? -29.977 4.955 36.448 1.00 91.75 409 GLU A O 1
ATOM 3132 N N . ARG A 1 410 ? -31.292 6.450 37.484 1.00 90.12 410 ARG A N 1
ATOM 3133 C CA . ARG A 1 410 ? -32.514 5.652 37.341 1.00 90.12 410 ARG A CA 1
ATOM 3134 C C . ARG A 1 410 ? -33.218 6.030 36.046 1.00 90.12 410 ARG A C 1
ATOM 3136 O O . ARG A 1 410 ? -33.732 7.135 35.909 1.00 90.12 410 ARG A O 1
ATOM 3143 N N . VAL A 1 411 ? -33.301 5.084 35.116 1.00 85.56 411 VAL A N 1
ATOM 3144 C CA . VAL A 1 411 ? -34.019 5.253 33.847 1.00 85.56 411 VAL A CA 1
ATOM 3145 C C . VAL A 1 411 ? -35.133 4.219 33.784 1.00 85.56 411 VAL A C 1
ATOM 3147 O O . VAL A 1 411 ? -34.870 3.018 33.716 1.00 85.56 411 VAL A O 1
ATOM 3150 N N . ARG A 1 412 ? -36.388 4.692 33.791 1.00 85.25 412 ARG A N 1
ATOM 3151 C CA . ARG A 1 412 ? -37.595 3.841 33.813 1.00 85.25 412 ARG A CA 1
ATOM 3152 C C . ARG A 1 412 ? -37.576 2.822 34.966 1.00 85.25 412 ARG A C 1
ATOM 3154 O O . ARG A 1 412 ? -37.812 1.638 34.757 1.00 85.25 412 ARG A O 1
ATOM 3161 N N . GLY A 1 413 ? -37.224 3.284 36.166 1.00 86.31 413 GLY A N 1
ATOM 3162 C CA . GLY A 1 413 ? -37.215 2.472 37.390 1.00 86.31 413 GLY A CA 1
ATOM 3163 C C . GLY A 1 413 ? -36.001 1.555 37.586 1.00 86.31 413 GLY A C 1
ATOM 3164 O O . GLY A 1 413 ? -35.861 0.998 38.664 1.00 86.31 413 GLY A O 1
ATOM 3165 N N . ARG A 1 414 ? -35.102 1.432 36.602 1.00 89.19 414 ARG A N 1
ATOM 3166 C CA . ARG A 1 414 ? -33.901 0.575 36.675 1.00 89.19 414 ARG A CA 1
ATOM 3167 C C . ARG A 1 414 ? -32.635 1.410 36.801 1.00 89.19 414 ARG A C 1
ATOM 3169 O O . ARG A 1 414 ? -32.529 2.439 36.120 1.00 89.19 414 ARG A O 1
ATOM 3176 N N . ARG A 1 415 ? -31.672 0.982 37.624 1.00 92.31 415 ARG A N 1
ATOM 3177 C CA . ARG A 1 415 ? -30.358 1.639 37.701 1.00 92.31 415 ARG A CA 1
ATOM 3178 C C . ARG A 1 415 ? -29.526 1.295 36.469 1.00 92.31 415 ARG A C 1
ATOM 3180 O O . ARG A 1 415 ? -29.346 0.132 36.122 1.00 92.31 415 ARG A O 1
ATOM 3187 N N . ARG A 1 416 ? -29.029 2.320 35.779 1.00 92.69 416 ARG A N 1
ATOM 3188 C CA . ARG A 1 416 ? -28.213 2.193 34.566 1.00 92.69 416 ARG A CA 1
ATOM 3189 C C . ARG A 1 416 ? -27.074 3.196 34.605 1.00 92.69 416 ARG A C 1
ATOM 3191 O O . ARG A 1 416 ? -27.172 4.233 35.257 1.00 92.69 416 ARG A O 1
ATOM 3198 N N . LEU A 1 417 ? -26.011 2.909 33.863 1.00 92.12 417 LEU A N 1
ATOM 3199 C CA . LEU A 1 417 ? -24.950 3.885 33.653 1.00 92.12 417 LEU A CA 1
ATOM 3200 C C . LEU A 1 417 ? -25.408 4.989 32.701 1.00 92.12 417 LEU A C 1
ATOM 3202 O O . LEU A 1 417 ? -26.075 4.733 31.697 1.00 92.12 417 LEU A O 1
ATOM 3206 N N . ALA A 1 418 ? -24.998 6.212 33.010 1.00 89.75 418 ALA A N 1
ATOM 3207 C CA . ALA A 1 418 ? -25.246 7.415 32.242 1.00 89.75 418 ALA A CA 1
ATOM 3208 C C . ALA A 1 418 ? -23.952 8.217 32.070 1.00 89.75 418 ALA A C 1
ATOM 3210 O O . ALA A 1 418 ? -23.050 8.199 32.908 1.00 89.75 418 ALA A O 1
ATOM 3211 N N . HIS A 1 419 ? -23.873 8.943 30.957 1.00 89.50 419 HIS A N 1
ATOM 3212 C CA . HIS A 1 419 ? -22.763 9.834 30.653 1.00 89.50 419 HIS A CA 1
ATOM 3213 C C . HIS A 1 419 ? -23.256 11.038 29.844 1.00 89.50 419 HIS A C 1
ATOM 3215 O O . HIS A 1 419 ? -23.915 10.892 28.811 1.00 89.50 419 HIS A O 1
ATOM 3221 N N . THR A 1 420 ? -22.907 12.242 30.291 1.00 85.44 420 THR A N 1
ATOM 3222 C CA . THR A 1 420 ? -23.168 13.501 29.579 1.00 85.44 420 THR A CA 1
ATOM 3223 C C . THR A 1 420 ? -21.981 13.850 28.697 1.00 85.44 420 THR A C 1
ATOM 3225 O O . THR A 1 420 ? -21.135 14.657 29.070 1.00 85.44 420 THR A O 1
ATOM 3228 N N . GLY A 1 421 ? -21.927 13.236 27.515 1.00 82.62 421 GLY A N 1
ATOM 3229 C CA . GLY A 1 421 ? -20.884 13.505 26.521 1.00 82.62 421 GLY A CA 1
ATOM 3230 C C . GLY A 1 421 ? -21.033 14.858 25.821 1.00 82.62 421 GLY A C 1
ATOM 3231 O O . GLY A 1 421 ? -22.022 15.573 25.997 1.00 82.62 421 GLY A O 1
ATOM 3232 N N . PHE A 1 422 ? -20.068 15.194 24.970 1.00 81.44 422 PHE A N 1
ATOM 3233 C CA . PHE A 1 422 ? -20.004 16.433 24.198 1.00 81.44 422 PHE A CA 1
ATOM 3234 C C . PHE A 1 422 ? -21.294 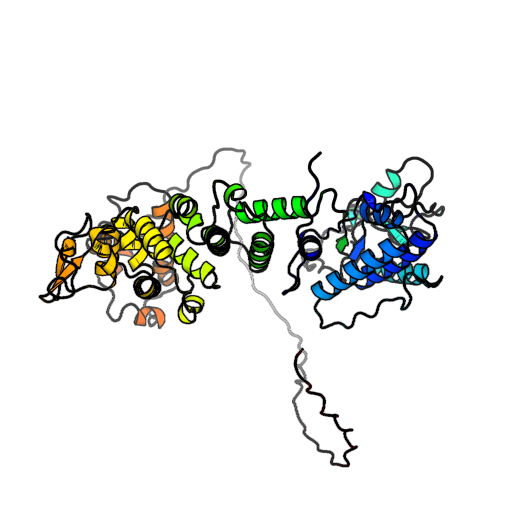16.717 23.432 1.00 81.44 422 PHE A C 1
ATOM 3236 O O . PHE A 1 422 ? -21.844 17.806 23.554 1.00 81.44 422 PHE A O 1
ATOM 3243 N N . ALA A 1 423 ? -21.822 15.727 22.704 1.00 76.19 423 ALA A N 1
ATOM 3244 C CA . ALA A 1 423 ? -23.064 15.890 21.952 1.00 76.19 423 ALA A CA 1
ATOM 3245 C C . ALA A 1 423 ? -24.238 16.278 22.865 1.00 76.19 423 ALA A C 1
ATOM 3247 O O . ALA A 1 423 ? -24.967 17.206 22.548 1.00 76.19 423 ALA A O 1
ATOM 3248 N N . ALA A 1 424 ? -24.379 15.633 24.028 1.00 79.56 424 ALA A N 1
ATOM 3249 C CA . ALA A 1 424 ? -25.437 15.968 24.980 1.00 79.56 424 ALA A CA 1
ATOM 3250 C C . ALA A 1 424 ? -25.260 17.385 25.546 1.00 79.56 424 ALA A C 1
ATOM 3252 O O . ALA A 1 424 ? -26.229 18.129 25.616 1.00 79.56 424 ALA A O 1
ATOM 3253 N N . ARG A 1 425 ? -24.023 17.791 25.873 1.00 80.81 425 ARG A N 1
ATOM 3254 C CA . ARG A 1 425 ? -23.727 19.163 26.320 1.00 80.81 425 ARG A CA 1
ATOM 3255 C C . ARG A 1 425 ? -24.064 20.196 25.244 1.00 80.81 425 ARG A C 1
ATOM 3257 O O . ARG A 1 425 ? -24.668 21.215 25.555 1.00 80.81 425 ARG A O 1
ATOM 3264 N N . VAL A 1 426 ? -23.716 19.923 23.986 1.00 79.00 426 VAL A N 1
ATOM 3265 C CA . VAL A 1 426 ? -24.054 20.791 22.849 1.00 79.00 426 VAL A CA 1
ATOM 3266 C C . VAL A 1 426 ? -25.568 20.895 22.676 1.00 79.00 426 VAL A C 1
ATOM 3268 O O . VAL A 1 426 ? -26.072 22.006 22.561 1.00 79.00 426 VAL A O 1
ATOM 3271 N N . GLU A 1 427 ? -26.301 19.780 22.711 1.00 78.56 427 GLU A N 1
ATOM 3272 C CA . GLU A 1 427 ? -27.768 19.791 22.622 1.00 78.56 427 GLU A CA 1
ATOM 3273 C C . GLU A 1 427 ? -28.407 20.559 23.791 1.00 78.56 427 GLU A C 1
ATOM 3275 O O . GLU A 1 427 ? -29.302 21.370 23.566 1.00 78.56 427 GLU A O 1
ATOM 3280 N N . SER A 1 428 ? -27.914 20.391 25.025 1.00 77.50 428 SER A N 1
ATOM 3281 C CA . SER A 1 428 ? -28.380 21.165 26.185 1.00 77.50 428 SER A CA 1
ATOM 3282 C C . SER A 1 428 ? -28.129 22.667 26.017 1.00 77.50 428 SER A C 1
ATOM 3284 O O . SER A 1 428 ? -29.034 23.464 26.251 1.00 77.50 428 SER A O 1
ATOM 3286 N N . LEU A 1 429 ? -26.942 23.069 25.553 1.00 76.94 429 LEU A N 1
ATOM 3287 C CA . LEU A 1 429 ? -26.618 24.479 25.296 1.00 76.94 429 LEU A CA 1
ATOM 3288 C C . LEU A 1 429 ? -27.472 25.068 24.161 1.00 76.94 429 LEU A C 1
ATOM 3290 O O . LEU A 1 429 ? -27.952 26.199 24.257 1.00 76.94 429 LEU A O 1
ATOM 3294 N N . LEU A 1 430 ? -27.713 24.294 23.099 1.00 77.25 430 LEU A N 1
ATOM 3295 C CA . LEU A 1 430 ? -28.599 24.689 22.002 1.00 77.25 430 LEU A CA 1
ATOM 3296 C C . LEU A 1 430 ? -30.057 24.825 22.460 1.00 77.25 430 LEU A C 1
ATOM 3298 O O . LEU A 1 430 ? -30.742 25.747 22.013 1.00 77.25 430 LEU A O 1
ATOM 3302 N N . ALA A 1 431 ? -30.524 23.945 23.349 1.00 77.81 431 ALA A N 1
ATOM 3303 C CA . ALA A 1 431 ? -31.876 23.982 23.901 1.00 77.81 431 ALA A CA 1
ATOM 3304 C C . ALA A 1 431 ? -32.120 25.231 24.763 1.00 77.81 431 ALA A C 1
ATOM 3306 O O . ALA A 1 431 ? -33.188 25.833 24.669 1.00 77.81 431 ALA A O 1
ATOM 3307 N N . VAL A 1 432 ? -31.117 25.654 25.539 1.00 79.75 432 VAL A N 1
ATOM 3308 C CA . VAL A 1 432 ? -31.176 26.861 26.387 1.00 79.75 432 VAL A CA 1
ATOM 3309 C C . VAL A 1 432 ? -30.932 28.150 25.576 1.00 79.75 432 VAL A C 1
ATOM 3311 O O . VAL A 1 432 ? -31.216 29.248 26.040 1.00 79.75 432 VAL A O 1
ATOM 3314 N N . GLY A 1 433 ? -30.499 28.040 24.313 1.00 60.66 433 GLY A N 1
ATOM 3315 C CA . GLY A 1 433 ? -30.298 29.181 23.412 1.00 60.66 433 GLY A CA 1
ATOM 3316 C C . GLY A 1 433 ? -28.965 29.913 23.597 1.00 60.66 433 GLY A C 1
ATOM 3317 O O . GLY A 1 433 ? -28.775 30.972 22.999 1.00 60.66 433 GLY A O 1
ATOM 3318 N N . ASP A 1 434 ? -28.035 29.335 24.355 1.00 54.66 434 ASP A N 1
ATOM 3319 C CA . ASP A 1 434 ? -26.807 29.980 24.826 1.00 54.66 434 ASP A CA 1
ATOM 3320 C C . ASP A 1 434 ? -25.577 29.537 24.006 1.00 54.66 434 ASP A C 1
ATOM 3322 O O . ASP A 1 434 ? -24.626 28.915 24.479 1.00 54.66 434 ASP A O 1
ATOM 3326 N N . ALA A 1 435 ? -25.639 29.776 22.693 1.00 52.94 435 ALA A N 1
ATOM 3327 C CA . ALA A 1 435 ? -24.602 29.361 21.745 1.00 52.94 435 ALA A CA 1
ATOM 3328 C C . ALA A 1 435 ? -23.302 30.209 21.733 1.00 52.94 435 ALA A C 1
ATOM 3330 O O . ALA A 1 435 ? -22.265 29.631 21.397 1.00 52.94 435 ALA A O 1
ATOM 3331 N N . PRO A 1 436 ? -23.277 31.528 22.041 1.00 47.84 436 PRO A N 1
ATOM 3332 C CA . PRO A 1 436 ? -22.048 32.316 21.894 1.00 47.84 436 PRO A CA 1
ATOM 3333 C C . PRO A 1 436 ? -21.115 32.314 23.116 1.00 47.84 436 PRO A C 1
ATOM 3335 O O . PRO A 1 436 ? -19.944 32.644 22.955 1.00 47.84 436 PRO A O 1
ATOM 3338 N N . ALA A 1 437 ? -21.587 31.989 24.324 1.00 43.25 437 ALA A N 1
ATOM 3339 C CA . ALA A 1 437 ? -20.907 32.454 25.536 1.00 43.25 437 ALA A CA 1
ATOM 3340 C C . ALA A 1 437 ? -19.691 31.624 26.002 1.00 43.25 437 ALA A C 1
ATOM 3342 O O . ALA A 1 437 ? -18.847 32.161 26.713 1.00 43.25 437 ALA A O 1
ATOM 3343 N N . ARG A 1 438 ? -19.544 30.339 25.638 1.00 43.12 438 ARG A N 1
ATOM 3344 C CA . ARG A 1 438 ? -18.532 29.463 26.280 1.00 43.12 438 ARG A CA 1
ATOM 3345 C C . ARG A 1 438 ? -18.008 28.315 25.403 1.00 43.12 438 ARG A C 1
ATOM 3347 O O . ARG A 1 438 ? -18.084 27.148 25.780 1.00 43.12 438 ARG A O 1
ATOM 3354 N N . TRP A 1 439 ? -17.441 28.613 24.232 1.00 44.97 439 TRP A N 1
ATOM 3355 C CA . TRP A 1 439 ? -16.714 27.590 23.461 1.00 44.97 439 TRP A CA 1
ATOM 3356 C C . TRP A 1 439 ? -15.207 27.608 23.767 1.00 44.97 439 TRP A C 1
ATOM 3358 O O . TRP A 1 439 ? -14.584 28.662 23.634 1.00 44.97 439 TRP A O 1
ATOM 3368 N N . PRO A 1 440 ? -14.586 26.465 24.130 1.00 39.47 440 PRO A N 1
ATOM 3369 C CA . PRO A 1 440 ? -13.137 26.382 24.251 1.00 39.47 440 PRO A CA 1
ATOM 3370 C C . PRO A 1 440 ? -12.505 26.623 22.878 1.00 39.47 440 PRO A C 1
ATOM 3372 O O . PRO A 1 440 ? -12.951 26.100 21.856 1.00 39.47 440 PRO A O 1
ATOM 3375 N N . ASN A 1 441 ? -11.468 27.454 22.855 1.00 41.25 441 ASN A N 1
ATOM 3376 C CA . ASN A 1 441 ? -10.905 28.094 21.667 1.00 41.25 441 ASN A CA 1
ATOM 3377 C C . ASN A 1 441 ? -10.073 27.140 20.769 1.00 41.25 441 ASN A C 1
ATOM 3379 O O . ASN A 1 441 ? -9.084 27.557 20.168 1.00 41.25 441 ASN A O 1
ATOM 3383 N N . SER A 1 442 ? -10.432 25.855 20.659 1.00 44.53 442 SER A N 1
ATOM 3384 C CA . SER A 1 442 ? -9.687 24.862 19.874 1.00 44.53 442 SER A CA 1
ATOM 3385 C C . SER A 1 442 ? -10.127 24.833 18.399 1.00 44.53 442 SER A C 1
ATOM 3387 O O . SER A 1 442 ? -11.310 24.923 18.060 1.00 44.53 442 SER A O 1
ATOM 3389 N N . ARG A 1 443 ? -9.158 24.722 17.474 1.00 37.16 443 ARG A N 1
ATOM 3390 C CA . ARG A 1 443 ? -9.390 24.727 16.008 1.00 37.16 443 ARG A CA 1
ATOM 3391 C C . ARG A 1 443 ? -10.342 23.616 15.532 1.00 37.16 443 ARG A C 1
ATOM 3393 O O . ARG A 1 443 ? -11.049 23.811 14.547 1.00 37.16 443 ARG A O 1
ATOM 3400 N N . THR A 1 444 ? -10.411 22.493 16.243 1.00 41.78 444 THR A N 1
ATOM 3401 C CA . THR A 1 444 ? -11.277 21.343 15.931 1.00 41.78 444 THR A CA 1
ATOM 3402 C C . THR A 1 444 ? -12.763 21.611 16.197 1.00 41.78 444 THR A C 1
ATOM 3404 O O . THR A 1 444 ? -13.608 21.128 15.444 1.00 41.78 444 THR A O 1
ATOM 3407 N N . GLY A 1 445 ? -13.099 22.442 17.193 1.00 37.81 445 GLY A N 1
ATOM 3408 C CA . GLY A 1 445 ? -14.485 22.830 17.494 1.00 37.81 445 GLY A CA 1
ATOM 3409 C C . GLY A 1 445 ? -15.119 23.736 16.432 1.00 37.81 445 GLY A C 1
ATOM 3410 O O . GLY A 1 445 ? -16.313 23.637 16.157 1.00 37.81 445 GLY A O 1
ATOM 3411 N N . ARG A 1 446 ? -14.315 24.574 15.762 1.00 36.66 446 ARG A N 1
ATOM 3412 C CA . ARG A 1 446 ? -14.787 25.444 14.666 1.00 36.66 446 ARG A CA 1
ATOM 3413 C C . ARG A 1 446 ? -15.130 24.661 13.390 1.00 36.66 446 ARG A C 1
ATOM 3415 O O . ARG A 1 446 ? -16.105 24.991 12.718 1.00 36.66 446 ARG A O 1
ATOM 3422 N N . ALA A 1 447 ? -14.372 23.610 13.069 1.00 36.22 447 ALA A N 1
ATOM 3423 C CA . ALA A 1 447 ? -14.557 22.828 11.842 1.00 36.22 447 ALA A CA 1
ATOM 3424 C C . ALA A 1 447 ? -15.832 21.962 11.861 1.00 36.22 447 ALA A C 1
ATOM 3426 O O . ALA A 1 447 ? -16.565 21.908 10.871 1.00 36.22 447 ALA A O 1
ATOM 3427 N N . SER A 1 448 ? -16.140 21.333 13.000 1.00 34.47 448 SER A N 1
ATOM 3428 C CA . SER A 1 448 ? -17.367 20.541 13.176 1.00 34.47 448 SER A CA 1
ATOM 3429 C C . SER A 1 448 ? -18.628 21.413 13.156 1.00 34.47 448 SER A C 1
ATOM 3431 O O . SER A 1 448 ? -19.657 21.000 12.616 1.00 34.47 448 SER A O 1
ATOM 3433 N N . TRP A 1 449 ? -18.533 22.648 13.661 1.00 37.16 449 TRP A N 1
ATOM 3434 C CA . TRP A 1 449 ? -19.629 23.612 13.623 1.00 37.16 449 TRP A CA 1
ATOM 3435 C C . TRP A 1 449 ? -19.923 24.099 12.204 1.00 37.16 449 TRP A C 1
ATOM 3437 O O . TRP A 1 449 ? -21.088 24.124 11.820 1.00 37.16 449 TRP A O 1
ATOM 3447 N N . CYS A 1 450 ? -18.904 24.387 11.382 1.00 33.94 450 CYS A N 1
ATOM 3448 C CA . CYS A 1 450 ? -19.117 24.696 9.963 1.00 33.94 450 CYS A CA 1
ATOM 3449 C C . CYS A 1 450 ? -19.885 23.571 9.255 1.00 33.94 450 CYS A C 1
ATOM 3451 O O . CYS A 1 450 ? -20.904 23.847 8.635 1.00 33.94 450 CYS A O 1
ATOM 3453 N N . ALA A 1 451 ? -19.502 22.302 9.429 1.00 36.59 451 ALA A N 1
ATOM 3454 C CA . ALA A 1 451 ? -20.212 21.177 8.808 1.00 36.59 451 ALA A CA 1
ATOM 3455 C C . ALA A 1 451 ? -21.677 21.037 9.285 1.00 36.59 451 ALA A C 1
ATOM 3457 O O . ALA A 1 451 ? -22.589 20.817 8.478 1.00 36.59 451 ALA A O 1
ATOM 3458 N N . ALA A 1 452 ? -21.935 21.218 10.585 1.00 34.47 452 ALA A N 1
ATOM 3459 C CA . ALA A 1 452 ? -23.285 21.173 11.149 1.00 34.47 452 ALA A CA 1
ATOM 3460 C C . ALA A 1 452 ? -24.150 22.367 10.696 1.00 34.47 452 ALA A C 1
ATOM 3462 O O . ALA A 1 452 ? -25.320 22.193 10.339 1.00 34.47 452 ALA A O 1
ATOM 3463 N N . CYS A 1 453 ? -23.573 23.572 10.635 1.00 34.25 453 CYS A N 1
ATOM 3464 C CA . CYS A 1 453 ? -24.263 24.782 10.197 1.00 34.25 453 CYS A CA 1
ATOM 3465 C C . CYS A 1 453 ? -24.517 24.791 8.686 1.00 34.25 453 CYS A C 1
ATOM 3467 O O . CYS A 1 453 ? -25.586 25.226 8.278 1.00 34.25 453 CYS A O 1
ATOM 3469 N N . THR A 1 454 ? -23.622 24.267 7.842 1.00 40.06 454 THR A N 1
ATOM 3470 C CA . THR A 1 454 ? -23.873 24.150 6.393 1.00 40.06 454 THR A CA 1
ATOM 3471 C C . THR A 1 454 ? -24.996 23.155 6.101 1.00 40.06 454 THR A C 1
ATOM 3473 O O . THR A 1 454 ? -25.823 23.402 5.227 1.00 40.06 454 THR A O 1
ATOM 3476 N N . THR A 1 455 ? -25.108 22.084 6.889 1.00 39.56 455 THR A N 1
ATOM 3477 C CA . THR A 1 455 ? -26.208 21.112 6.768 1.00 39.56 455 THR A CA 1
ATOM 3478 C C . THR A 1 455 ? -27.551 21.700 7.234 1.00 39.56 455 THR A C 1
ATOM 3480 O O . THR A 1 455 ? -28.598 21.387 6.672 1.00 39.56 455 THR A O 1
ATOM 3483 N N . CYS A 1 456 ? -27.534 22.596 8.229 1.00 36.44 456 CYS A N 1
ATOM 3484 C CA . CYS A 1 456 ? -28.730 23.267 8.752 1.00 36.44 456 CYS A CA 1
ATOM 3485 C C . CYS A 1 456 ? -29.165 24.480 7.894 1.00 36.44 456 CYS A C 1
ATOM 3487 O O . CYS A 1 456 ? -30.350 24.659 7.616 1.00 36.44 456 CYS A O 1
ATOM 3489 N N . CYS A 1 457 ? -28.211 25.282 7.410 1.00 38.31 457 CYS A N 1
ATOM 3490 C CA . CYS A 1 457 ? -28.435 26.501 6.621 1.00 38.31 457 CYS A CA 1
ATOM 3491 C C . CYS A 1 457 ? -28.479 26.257 5.101 1.00 38.31 457 CYS A C 1
ATOM 3493 O O . CYS A 1 457 ? -29.001 27.086 4.359 1.00 38.31 457 CYS A O 1
ATOM 3495 N N . GLY A 1 458 ? -27.977 25.124 4.601 1.00 36.03 458 GLY A N 1
ATOM 3496 C CA . GLY A 1 458 ? -28.047 24.773 3.176 1.00 36.03 458 GLY A CA 1
ATOM 3497 C C . GLY A 1 458 ? -29.482 24.617 2.659 1.00 36.03 458 GLY A C 1
ATOM 3498 O O . GLY A 1 458 ? -29.739 24.830 1.478 1.00 36.03 458 GLY A O 1
ATOM 3499 N N . CYS A 1 459 ? -30.439 24.334 3.549 1.00 37.28 459 CYS A N 1
ATOM 3500 C CA . CYS A 1 459 ? -31.863 24.263 3.213 1.00 37.28 459 CYS A CA 1
ATOM 3501 C C . CYS A 1 459 ? -32.559 25.635 3.134 1.00 37.28 459 CYS A C 1
ATOM 3503 O O . CYS A 1 459 ? -33.665 25.708 2.602 1.00 37.28 459 CYS A O 1
ATOM 3505 N N . THR A 1 460 ? -31.972 26.717 3.663 1.00 40.97 460 THR A N 1
ATOM 3506 C CA . THR A 1 460 ? -32.663 28.017 3.779 1.00 40.97 460 THR A CA 1
ATOM 3507 C C . THR A 1 460 ? -32.334 29.009 2.668 1.00 40.97 460 THR A C 1
ATOM 3509 O O . THR A 1 460 ? -33.099 29.948 2.479 1.00 40.97 460 THR A O 1
ATOM 3512 N N . ARG A 1 461 ? -31.278 28.796 1.866 1.00 37.22 461 ARG A N 1
ATOM 3513 C CA . ARG A 1 461 ? -30.955 29.702 0.741 1.00 37.22 461 ARG A CA 1
ATOM 3514 C C . ARG A 1 461 ? -31.940 29.642 -0.435 1.00 37.22 461 ARG A C 1
ATOM 3516 O O . ARG A 1 461 ? -31.926 30.551 -1.253 1.00 37.22 461 ARG A O 1
ATOM 3523 N N . SER A 1 462 ? -32.798 28.624 -0.528 1.00 35.22 462 SER A N 1
ATOM 3524 C CA . SER A 1 462 ? -33.758 28.467 -1.638 1.00 35.22 462 SER A CA 1
ATOM 3525 C C . SER A 1 462 ? -35.220 28.306 -1.205 1.00 35.22 462 SER A C 1
ATOM 3527 O O . SER A 1 462 ? -36.091 28.075 -2.048 1.00 35.22 462 SER A O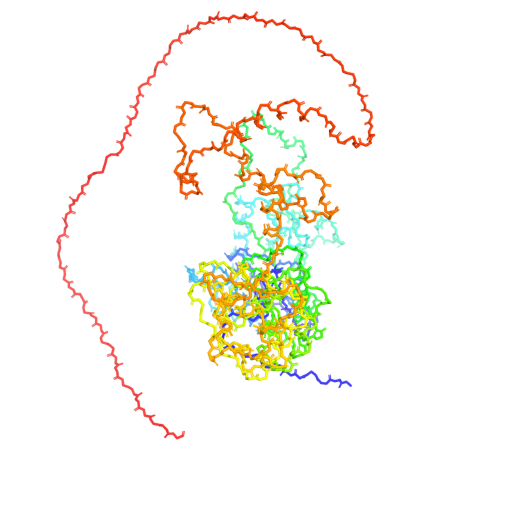 1
ATOM 3529 N N . TRP A 1 463 ? -35.533 28.422 0.091 1.00 33.06 463 TRP A N 1
ATOM 3530 C CA . TRP A 1 463 ? -36.882 28.138 0.583 1.00 33.06 463 TRP A CA 1
ATOM 3531 C C . TRP A 1 463 ? -37.736 29.407 0.697 1.00 33.06 463 TRP A C 1
ATOM 3533 O O . TRP A 1 463 ? -37.602 30.184 1.638 1.00 33.06 463 TRP A O 1
ATOM 3543 N N . SER A 1 464 ? -38.647 29.593 -0.264 1.00 35.62 464 SER A N 1
ATOM 3544 C CA . SER A 1 464 ? -39.743 30.566 -0.164 1.00 35.62 464 SER A CA 1
ATOM 3545 C C . SER A 1 464 ? -40.921 29.992 0.644 1.00 35.62 464 SER A C 1
ATOM 3547 O O . SER A 1 464 ? -41.230 28.806 0.483 1.00 35.62 464 SER A O 1
ATOM 3549 N N . PRO A 1 465 ? -41.646 30.808 1.439 1.00 33.59 465 PRO A N 1
ATOM 3550 C CA . PRO A 1 465 ? -42.708 30.346 2.347 1.00 33.59 465 PRO A CA 1
ATOM 3551 C C . PRO A 1 465 ? -43.885 29.619 1.674 1.00 33.59 465 PRO A C 1
ATOM 3553 O O . PRO A 1 465 ? -44.662 28.954 2.356 1.00 33.59 465 PRO A O 1
ATOM 3556 N N . ALA A 1 466 ? -44.017 29.722 0.348 1.00 36.44 466 ALA A N 1
ATOM 3557 C CA . ALA A 1 466 ? -45.123 29.166 -0.429 1.00 36.44 466 ALA A CA 1
ATOM 3558 C C . ALA A 1 466 ? -44.923 27.711 -0.918 1.00 36.44 466 ALA A C 1
ATOM 3560 O O . ALA A 1 466 ? -45.830 27.153 -1.531 1.00 36.44 466 ALA A O 1
ATOM 3561 N N . ARG A 1 467 ? -43.774 27.051 -0.673 1.00 36.75 467 ARG A N 1
ATOM 3562 C CA . ARG A 1 467 ? -43.534 25.660 -1.134 1.00 36.75 467 ARG A CA 1
ATOM 3563 C C . ARG A 1 467 ? -43.507 24.647 0.014 1.00 36.75 467 ARG A C 1
ATOM 3565 O O . ARG A 1 467 ? -42.868 24.853 1.044 1.00 36.75 467 ARG A O 1
ATOM 3572 N N . ARG A 1 468 ? -44.160 23.492 -0.177 1.00 41.09 468 ARG A N 1
ATOM 3573 C CA . ARG A 1 468 ? -44.128 22.363 0.777 1.00 41.09 468 ARG A CA 1
ATOM 3574 C C . ARG A 1 468 ? -42.679 21.903 1.027 1.00 41.09 468 ARG A C 1
ATOM 3576 O O . ARG A 1 468 ? -41.883 21.812 0.099 1.00 41.09 468 ARG A O 1
ATOM 3583 N N . ARG A 1 469 ? -42.347 21.589 2.290 1.00 43.00 469 ARG A N 1
ATOM 3584 C CA . ARG A 1 469 ? -41.017 21.095 2.714 1.00 43.00 469 ARG A CA 1
ATOM 3585 C C . ARG A 1 469 ? -40.576 19.836 1.937 1.00 43.00 469 ARG A C 1
ATOM 3587 O O . ARG A 1 469 ? -41.421 18.944 1.792 1.00 43.00 469 ARG A O 1
ATOM 3594 N N . PRO A 1 470 ? -39.283 19.713 1.564 1.00 40.97 470 PRO A N 1
ATOM 3595 C CA . PRO A 1 470 ? -38.725 18.507 0.951 1.00 40.97 470 PRO A CA 1
ATOM 3596 C C . PRO A 1 470 ? -38.909 17.248 1.825 1.00 40.97 470 PRO A C 1
ATOM 3598 O O . PRO A 1 470 ? -38.897 17.353 3.058 1.00 40.97 470 PRO A O 1
ATOM 3601 N N . PRO A 1 471 ? -39.020 16.045 1.229 1.00 41.91 471 PRO A N 1
ATOM 3602 C CA . PRO A 1 471 ? -39.314 14.803 1.957 1.00 41.91 471 PRO A CA 1
ATOM 3603 C C . PRO A 1 471 ? -38.280 14.438 3.035 1.00 41.91 471 PRO A C 1
ATOM 3605 O O . PRO A 1 471 ? -38.646 13.941 4.101 1.00 41.91 471 PRO A O 1
ATOM 3608 N N . HIS A 1 472 ? -36.997 14.734 2.801 1.00 42.97 472 HIS A N 1
ATOM 3609 C CA . HIS A 1 472 ? -35.913 14.428 3.742 1.00 42.97 472 HIS A CA 1
ATOM 3610 C C . HIS A 1 472 ? -35.988 15.268 5.033 1.00 42.97 472 HIS A C 1
ATOM 3612 O O . HIS A 1 472 ? -35.645 14.777 6.105 1.00 42.97 472 HIS A O 1
ATOM 3618 N N . CYS A 1 473 ? -36.520 16.496 4.972 1.00 36.66 473 CYS A N 1
ATOM 3619 C CA . CYS A 1 473 ? -36.745 17.325 6.160 1.00 36.66 473 CYS A CA 1
ATOM 3620 C C . CYS A 1 473 ? -37.944 16.848 6.994 1.00 36.66 473 CYS A C 1
ATOM 3622 O O . CYS A 1 473 ? -37.911 16.958 8.218 1.00 36.66 473 CYS A O 1
ATOM 3624 N N . ARG A 1 474 ? -38.995 16.304 6.360 1.00 46.28 474 ARG A N 1
ATOM 3625 C CA . ARG A 1 474 ? -40.181 15.780 7.069 1.00 46.28 474 ARG A CA 1
ATOM 3626 C C . ARG A 1 474 ? -39.880 14.497 7.843 1.00 46.28 474 ARG A C 1
ATOM 3628 O O . ARG A 1 474 ? -40.403 14.327 8.935 1.00 46.28 474 ARG A O 1
ATOM 3635 N N . ARG A 1 475 ? -38.998 13.637 7.318 1.00 46.53 475 ARG A N 1
ATOM 3636 C CA . ARG A 1 475 ? -38.550 12.415 8.013 1.00 46.53 475 ARG A CA 1
ATOM 3637 C C . ARG A 1 475 ? -37.728 12.700 9.273 1.00 46.53 475 ARG A C 1
ATOM 3639 O O . ARG A 1 475 ? -37.693 11.862 10.162 1.00 46.53 475 ARG A O 1
ATOM 3646 N N . ARG A 1 476 ? -37.071 13.863 9.349 1.00 37.41 476 ARG A N 1
ATOM 3647 C CA . ARG A 1 476 ? -36.177 14.224 10.461 1.00 37.41 476 ARG A CA 1
ATOM 3648 C C . ARG A 1 476 ? -36.861 15.057 11.555 1.00 37.41 476 ARG A C 1
ATOM 3650 O O . ARG A 1 476 ? -36.399 15.031 12.685 1.00 37.41 476 ARG A O 1
ATOM 3657 N N . TRP A 1 477 ? -37.943 15.774 11.231 1.00 40.62 477 TRP A N 1
ATOM 3658 C CA . TRP A 1 477 ? -38.708 16.614 12.166 1.00 40.62 477 TRP A CA 1
ATOM 3659 C C . TRP A 1 477 ? -40.220 16.504 11.880 1.00 40.62 477 TRP A C 1
ATOM 3661 O O . TRP A 1 477 ? -40.721 17.234 11.018 1.00 40.62 477 TRP A O 1
ATOM 3671 N N . PRO A 1 478 ? -40.965 15.630 12.587 1.00 40.88 478 PRO A N 1
ATOM 3672 C CA . PRO A 1 478 ? -42.387 15.383 12.309 1.00 40.88 478 PRO A CA 1
ATOM 3673 C C . PRO A 1 478 ? -43.352 16.517 12.722 1.00 40.88 478 PRO A C 1
ATOM 3675 O O . PRO A 1 478 ? -44.541 16.430 12.437 1.00 40.88 478 PRO A O 1
ATOM 3678 N N . GLY A 1 479 ? -42.874 17.587 13.373 1.00 42.19 479 GLY A N 1
ATOM 3679 C CA . GLY A 1 479 ? -43.706 18.676 13.918 1.00 42.19 479 GLY A CA 1
ATOM 3680 C C . GLY A 1 479 ? -43.554 20.048 13.236 1.00 42.19 479 GLY A C 1
ATOM 3681 O O . GLY A 1 479 ? -42.687 20.270 12.381 1.00 42.19 479 GLY A O 1
ATOM 3682 N N . ARG A 1 480 ? -44.400 21.018 13.635 1.00 39.69 480 ARG A N 1
ATOM 3683 C CA . ARG A 1 480 ? -44.264 22.436 13.231 1.00 39.69 480 ARG A CA 1
ATOM 3684 C C . ARG A 1 480 ? -42.980 23.039 13.812 1.00 39.69 480 ARG A C 1
ATOM 3686 O O . ARG A 1 480 ? -42.617 22.785 14.951 1.00 39.69 480 ARG A O 1
ATOM 3693 N N . CYS A 1 481 ? -42.314 23.879 13.017 1.00 34.69 481 CYS A N 1
ATOM 3694 C CA . CYS A 1 481 ? -41.117 24.611 13.442 1.00 34.69 481 CYS A CA 1
ATOM 3695 C C . CYS A 1 481 ? -41.442 25.539 14.635 1.00 34.69 481 CYS A C 1
ATOM 3697 O O . CYS A 1 481 ? -42.384 26.332 14.492 1.00 34.69 481 CYS A O 1
ATOM 3699 N N . PRO A 1 482 ? -40.686 25.502 15.750 1.00 38.56 482 PRO A N 1
ATOM 3700 C CA . PRO A 1 482 ? -40.916 26.374 16.903 1.00 38.56 482 PRO A CA 1
ATOM 3701 C C . PRO A 1 482 ? -40.857 27.861 16.523 1.00 38.56 482 PRO A C 1
ATOM 3703 O O . PRO A 1 482 ? -40.023 28.265 15.708 1.00 38.56 482 PRO A O 1
ATOM 3706 N N . ARG A 1 483 ? -41.714 28.702 17.127 1.00 34.62 483 ARG A N 1
ATOM 3707 C CA . ARG A 1 483 ? -41.743 30.168 16.898 1.00 34.62 483 ARG A CA 1
ATOM 3708 C C . ARG A 1 483 ? -40.368 30.825 17.107 1.00 34.62 483 ARG A C 1
ATOM 3710 O O . ARG A 1 483 ? -40.007 31.728 16.356 1.00 34.62 483 ARG A O 1
ATOM 3717 N N . SER A 1 484 ? -39.559 30.295 18.024 1.00 38.53 484 SER A N 1
ATOM 3718 C CA . SER A 1 484 ? -38.194 30.755 18.316 1.00 38.53 484 SER A CA 1
ATOM 3719 C C . SER A 1 484 ? -37.205 30.575 17.150 1.00 38.53 484 SER A C 1
ATOM 3721 O O . SER A 1 484 ? -36.215 31.298 17.057 1.00 38.53 484 SER A O 1
ATOM 3723 N N . ALA A 1 485 ? -37.462 29.654 16.215 1.00 35.78 485 ALA A N 1
ATOM 3724 C CA . ALA A 1 485 ? -36.658 29.497 15.001 1.00 35.78 485 ALA A CA 1
ATOM 3725 C C . ALA A 1 485 ? -37.022 30.526 13.912 1.00 35.78 485 ALA A C 1
ATOM 3727 O O . ALA A 1 485 ? -36.172 30.869 13.095 1.00 35.78 485 ALA A O 1
ATOM 3728 N N . ARG A 1 486 ? -38.256 31.062 13.913 1.00 35.38 486 ARG A N 1
ATOM 3729 C CA . ARG A 1 486 ? -38.687 32.102 12.955 1.00 35.38 486 ARG A CA 1
ATOM 3730 C C . ARG A 1 486 ? -38.113 33.475 13.300 1.00 35.38 486 ARG A C 1
ATOM 3732 O O . ARG A 1 486 ? -37.633 34.158 12.405 1.00 35.38 486 ARG A O 1
ATOM 3739 N N . ALA A 1 487 ? -38.088 33.832 14.586 1.00 34.12 487 ALA A N 1
ATOM 3740 C CA . ALA A 1 487 ? -37.565 35.119 15.061 1.00 34.12 487 ALA A CA 1
ATOM 3741 C C . ALA A 1 487 ? -36.046 35.285 14.843 1.00 34.12 487 ALA A C 1
ATOM 3743 O O . ALA A 1 487 ? -35.547 36.395 14.698 1.00 34.12 487 ALA A O 1
ATOM 3744 N N . ARG A 1 488 ? -35.294 34.178 14.766 1.00 39.50 488 ARG A N 1
ATOM 3745 C CA . ARG A 1 488 ? -33.832 34.197 14.573 1.00 39.50 488 ARG A CA 1
ATOM 3746 C C . ARG A 1 488 ? -33.384 34.333 13.115 1.00 39.50 488 ARG A C 1
ATOM 3748 O O . ARG A 1 488 ? -32.213 34.619 12.875 1.00 39.50 488 ARG A O 1
ATOM 3755 N N . CYS A 1 489 ? -34.287 34.153 12.148 1.00 33.66 489 CYS A N 1
ATOM 3756 C CA . CYS A 1 489 ? -33.957 34.271 10.725 1.00 33.66 489 CYS A CA 1
ATOM 3757 C C . CYS A 1 489 ? -33.968 35.729 10.233 1.00 33.66 489 CYS A C 1
ATOM 3759 O O . CYS A 1 489 ? -33.185 36.065 9.350 1.00 33.66 489 CYS A O 1
ATOM 3761 N N . SER A 1 490 ? -34.792 36.599 10.826 1.00 34.16 490 SER A N 1
ATOM 3762 C CA . SER A 1 490 ? -34.848 38.035 10.509 1.00 34.16 490 SER A CA 1
ATOM 3763 C C . SER A 1 490 ? -33.701 38.837 11.136 1.00 34.16 490 SER A C 1
ATOM 3765 O O . SER A 1 490 ? -33.262 39.824 10.560 1.00 34.16 490 SER A O 1
ATOM 3767 N N . ALA A 1 491 ? -33.159 38.393 12.275 1.00 34.47 491 ALA A N 1
ATOM 3768 C CA . ALA A 1 491 ? -32.107 39.116 12.997 1.00 34.47 491 ALA A CA 1
ATOM 3769 C C . ALA A 1 491 ? -30.679 38.925 12.429 1.00 34.47 491 ALA A C 1
ATOM 3771 O O . ALA A 1 491 ? -29.754 39.608 12.859 1.00 34.47 491 ALA A O 1
ATOM 3772 N N . ARG A 1 492 ? -30.459 38.003 11.475 1.00 39.31 492 ARG A N 1
ATOM 3773 C CA . ARG A 1 492 ? -29.109 37.656 10.969 1.00 39.31 492 ARG A CA 1
ATOM 3774 C C . ARG A 1 492 ? -28.753 38.187 9.579 1.00 39.31 492 ARG A C 1
ATOM 3776 O O . ARG A 1 492 ? -27.599 38.054 9.185 1.00 39.31 492 ARG A O 1
ATOM 3783 N N . THR A 1 493 ? -29.663 38.845 8.865 1.00 33.28 493 THR A N 1
ATOM 3784 C CA . THR A 1 493 ? -29.315 39.586 7.636 1.00 33.28 493 THR A CA 1
ATOM 3785 C C . THR A 1 493 ? -28.571 40.895 7.922 1.00 33.28 493 THR A C 1
ATOM 3787 O O . THR A 1 493 ? -27.855 41.372 7.050 1.00 33.28 493 THR A O 1
ATOM 3790 N N . ALA A 1 494 ? -28.645 41.432 9.146 1.00 33.31 494 ALA A N 1
ATOM 3791 C CA . ALA A 1 494 ? -27.962 42.673 9.529 1.00 33.31 494 ALA A CA 1
ATOM 3792 C C . ALA A 1 494 ? -26.511 42.479 10.029 1.00 33.31 494 ALA A C 1
ATOM 3794 O O . ALA A 1 494 ? -25.711 43.406 9.980 1.00 33.31 494 ALA A O 1
ATOM 3795 N N . GLY A 1 495 ? -26.141 41.277 10.494 1.00 32.28 495 GLY A N 1
ATOM 3796 C CA . GLY A 1 495 ? -24.873 41.040 11.207 1.00 32.28 495 GLY A CA 1
ATOM 3797 C C . GLY A 1 495 ? -23.707 40.482 10.379 1.00 32.28 495 GLY A C 1
ATOM 3798 O O . GLY A 1 495 ? -22.609 40.344 10.908 1.00 32.28 495 GLY A O 1
ATOM 3799 N N . CYS A 1 496 ? -23.905 40.138 9.102 1.00 27.22 496 CYS A N 1
ATOM 3800 C CA . CYS A 1 496 ? -22.863 39.508 8.271 1.00 27.22 496 CYS A CA 1
ATOM 3801 C C . CYS A 1 496 ? -22.068 40.481 7.378 1.00 27.22 496 CYS A C 1
ATOM 3803 O O . CYS A 1 496 ? -21.243 40.026 6.591 1.00 27.22 496 CYS A O 1
ATOM 3805 N N . ALA A 1 497 ? -22.260 41.798 7.508 1.00 31.58 497 ALA A N 1
ATOM 3806 C CA . ALA A 1 497 ? -21.495 42.803 6.756 1.00 31.58 497 ALA A CA 1
ATOM 3807 C C . ALA A 1 497 ? -20.201 43.280 7.462 1.00 31.58 497 ALA A C 1
ATOM 3809 O O . ALA A 1 497 ? -19.523 44.175 6.966 1.00 31.58 497 ALA A O 1
ATOM 3810 N N . GLY A 1 498 ? -19.829 42.701 8.609 1.00 28.47 498 GLY A N 1
ATOM 3811 C CA . GLY A 1 498 ? -18.694 43.164 9.414 1.00 28.47 498 GLY A CA 1
ATOM 3812 C C . GLY A 1 498 ? -17.498 42.209 9.438 1.00 28.47 498 GLY A C 1
ATOM 3813 O O . GLY A 1 498 ? -17.555 41.183 10.104 1.00 28.47 498 GLY A O 1
ATOM 3814 N N . ARG A 1 499 ? -16.391 42.642 8.815 1.00 27.72 499 ARG A N 1
ATOM 3815 C CA . ARG A 1 499 ? -14.987 42.193 8.987 1.00 27.72 499 ARG A CA 1
ATOM 3816 C C . ARG A 1 499 ? -14.586 40.830 8.397 1.00 27.72 499 ARG A C 1
ATOM 3818 O O . ARG A 1 499 ? -14.523 39.815 9.081 1.00 27.72 499 ARG A O 1
ATOM 3825 N N . ALA A 1 500 ? -14.139 40.874 7.141 1.00 26.34 500 ALA A N 1
ATOM 3826 C CA . ALA A 1 500 ? -13.086 39.988 6.636 1.00 26.34 500 ALA A CA 1
ATOM 3827 C C . ALA A 1 500 ? -11.699 40.504 7.101 1.00 26.34 500 ALA A C 1
ATOM 3829 O O . ALA A 1 500 ? -11.521 41.725 7.176 1.00 26.34 500 ALA A O 1
ATOM 3830 N N . PRO A 1 501 ? -10.707 39.645 7.409 1.00 28.41 501 PRO A N 1
ATOM 3831 C CA . PRO A 1 501 ? -9.364 40.098 7.767 1.00 28.41 501 PRO A CA 1
ATOM 3832 C C . PRO A 1 501 ? -8.609 40.594 6.526 1.00 28.41 501 PRO A C 1
ATOM 3834 O O . PRO A 1 501 ? -8.561 39.906 5.506 1.00 28.41 501 PRO A O 1
ATOM 3837 N N . ARG A 1 502 ? -7.992 41.778 6.631 1.00 26.61 502 ARG A N 1
ATOM 3838 C CA . ARG A 1 502 ? -6.995 42.285 5.679 1.00 26.61 502 ARG A CA 1
ATOM 3839 C C . ARG A 1 502 ? -5.711 41.457 5.801 1.00 26.61 502 ARG A C 1
ATOM 3841 O O . ARG A 1 502 ? -5.119 41.420 6.875 1.00 26.61 502 ARG A O 1
ATOM 3848 N N . ALA A 1 503 ? -5.277 40.857 4.696 1.00 28.52 503 ALA A N 1
ATOM 3849 C CA . ALA A 1 503 ? -3.876 40.523 4.467 1.00 28.52 503 ALA A CA 1
ATOM 3850 C C . ALA A 1 503 ? -3.152 41.777 3.940 1.00 28.52 503 ALA A C 1
ATOM 3852 O O . ALA A 1 503 ? -3.713 42.565 3.178 1.00 28.52 503 ALA A O 1
ATOM 3853 N N . SER A 1 504 ? -1.938 41.984 4.428 1.00 26.89 504 SER A N 1
ATOM 3854 C CA . SER A 1 504 ? -1.028 43.102 4.180 1.00 26.89 504 SER A CA 1
ATOM 3855 C C . SER A 1 504 ? -0.447 43.139 2.756 1.00 26.89 504 SER A C 1
ATOM 3857 O O . SER A 1 504 ? 0.003 42.101 2.291 1.00 26.89 504 SER A O 1
ATOM 3859 N N . GLY A 1 505 ? -0.384 44.350 2.167 1.00 24.44 505 GLY A N 1
ATOM 3860 C CA . GLY A 1 505 ? 0.582 44.855 1.157 1.00 24.44 505 GLY A CA 1
ATOM 3861 C C . GLY A 1 505 ? 0.629 44.167 -0.224 1.00 24.44 505 GLY A C 1
ATOM 3862 O O . GLY A 1 505 ? 0.773 42.962 -0.302 1.00 24.44 505 GLY A O 1
ATOM 3863 N N . GLY A 1 506 ? 0.573 44.843 -1.376 1.00 23.08 506 GLY A N 1
ATOM 3864 C CA . GLY A 1 506 ? 0.646 46.272 -1.667 1.00 23.08 506 GLY A CA 1
ATOM 3865 C C . GLY A 1 506 ? 0.348 46.596 -3.145 1.00 23.08 506 GLY A C 1
ATOM 3866 O O . GLY A 1 506 ? 0.136 45.705 -3.960 1.00 23.08 506 GLY A O 1
ATOM 3867 N N . SER A 1 507 ? 0.311 47.911 -3.390 1.00 25.41 507 SER A N 1
ATOM 3868 C CA . SER A 1 507 ? 0.218 48.698 -4.637 1.00 25.41 507 SER A CA 1
ATOM 3869 C C . SER A 1 507 ? -1.014 48.564 -5.552 1.00 25.41 507 SER A C 1
ATOM 3871 O O . SER A 1 507 ? -1.097 47.824 -6.525 1.00 25.41 507 SER A O 1
ATOM 3873 N N . THR A 1 508 ? -1.945 49.466 -5.259 1.00 26.98 508 THR A N 1
ATOM 3874 C CA . THR A 1 508 ? -2.981 50.054 -6.110 1.00 26.98 508 THR A CA 1
ATOM 3875 C C . THR A 1 508 ? -2.437 50.823 -7.321 1.00 26.98 508 THR A C 1
ATOM 3877 O O . THR A 1 508 ? -1.528 51.638 -7.165 1.00 26.98 508 THR A O 1
ATOM 3880 N N . SER A 1 509 ? -3.155 50.770 -8.447 1.00 25.41 509 SER A N 1
ATOM 3881 C CA . SER A 1 509 ? -3.365 51.942 -9.307 1.00 25.41 509 SER A CA 1
ATOM 3882 C C . SER A 1 509 ? -4.824 52.012 -9.800 1.00 25.41 509 SER A C 1
ATOM 3884 O O . SER A 1 509 ? -5.329 51.143 -10.500 1.00 25.41 509 SER A O 1
ATOM 3886 N N . ARG A 1 510 ? -5.508 53.036 -9.264 1.00 24.14 510 ARG A N 1
ATOM 3887 C CA . ARG A 1 510 ? -6.548 53.932 -9.822 1.00 24.14 510 ARG A CA 1
ATOM 3888 C C . ARG A 1 510 ? -7.420 53.400 -10.976 1.00 24.14 510 ARG A C 1
ATOM 3890 O O . ARG A 1 510 ? -6.932 53.107 -12.051 1.00 24.14 510 ARG A O 1
ATOM 3897 N N . ALA A 1 511 ? -8.723 53.223 -10.744 1.00 24.94 511 ALA A N 1
ATOM 3898 C CA . ALA A 1 511 ? -9.787 54.246 -10.818 1.00 24.94 511 ALA A CA 1
ATOM 3899 C C . ALA A 1 511 ? -10.292 54.502 -12.250 1.00 24.94 511 ALA A C 1
ATOM 3901 O O . ALA A 1 511 ? -9.511 54.798 -13.144 1.00 24.94 511 ALA A O 1
ATOM 3902 N N . GLY A 1 512 ? -11.616 54.449 -12.435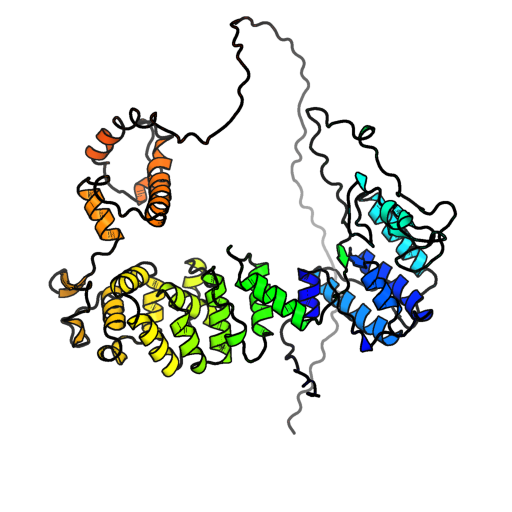 1.00 23.50 512 GLY A N 1
ATOM 3903 C CA . GLY A 1 512 ? -12.272 54.913 -13.658 1.00 23.50 512 GLY A CA 1
ATOM 3904 C C . GLY A 1 512 ? -13.569 54.179 -13.971 1.00 23.50 512 GLY A C 1
ATOM 3905 O O . GLY A 1 512 ? -13.620 53.373 -14.890 1.00 23.50 512 GLY A O 1
ATOM 3906 N N . TRP A 1 513 ? -14.626 54.449 -13.203 1.00 23.69 513 TRP A N 1
ATOM 3907 C CA . TRP A 1 513 ? -15.996 54.190 -13.650 1.00 23.69 513 TRP A CA 1
ATOM 3908 C C . TRP A 1 513 ? -16.482 55.393 -14.467 1.00 23.69 513 TRP A C 1
ATOM 3910 O O . TRP A 1 513 ? -16.518 56.509 -13.953 1.00 23.69 513 TRP A O 1
ATOM 3920 N N . SER A 1 514 ? -16.940 55.158 -15.694 1.00 24.22 514 SER A N 1
ATOM 3921 C CA . SER A 1 514 ? -17.894 56.020 -16.401 1.00 24.22 514 SER A CA 1
ATOM 3922 C C . SER A 1 514 ? -18.885 55.104 -17.139 1.00 24.22 514 SER A C 1
ATOM 3924 O O . SER A 1 514 ? -18.501 54.187 -17.850 1.00 24.22 514 SER A O 1
ATOM 3926 N N . ARG A 1 515 ? -20.140 55.036 -16.690 1.00 23.92 515 ARG A N 1
ATOM 3927 C CA . ARG A 1 515 ? -21.289 55.914 -16.978 1.00 23.92 515 ARG A CA 1
ATOM 3928 C C . ARG A 1 515 ? -22.038 55.477 -18.254 1.00 23.92 515 ARG A C 1
ATOM 3930 O O . ARG A 1 515 ? -21.586 55.724 -19.358 1.00 23.92 515 ARG A O 1
ATOM 3937 N N . TRP A 1 516 ? -23.211 54.875 -18.024 1.00 23.78 516 TRP A N 1
ATOM 3938 C CA . TRP A 1 516 ? -24.469 54.980 -18.783 1.00 23.78 516 TRP A CA 1
ATOM 3939 C C . TRP A 1 516 ? -24.453 54.871 -20.322 1.00 23.78 516 TRP A C 1
ATOM 3941 O O . TRP A 1 516 ? -24.017 55.793 -21.004 1.00 23.78 516 TRP A O 1
ATOM 3951 N N . ARG A 1 517 ? -25.178 53.871 -20.855 1.00 24.02 517 ARG A N 1
ATOM 3952 C CA . ARG A 1 517 ? -26.353 54.119 -21.721 1.00 24.02 517 ARG A CA 1
ATOM 3953 C C . ARG A 1 517 ? -27.148 52.847 -22.039 1.00 24.02 517 ARG A C 1
ATOM 3955 O O . ARG A 1 517 ? -26.605 51.836 -22.466 1.00 24.02 517 ARG A O 1
ATOM 3962 N N . THR A 1 518 ? -28.454 52.947 -21.828 1.00 28.19 518 THR A N 1
ATOM 3963 C CA . THR A 1 518 ? -29.520 52.124 -22.405 1.00 28.19 518 THR A CA 1
ATOM 3964 C C . THR A 1 518 ? -29.867 52.600 -23.824 1.00 28.19 518 THR A C 1
ATOM 3966 O O . THR A 1 518 ? -29.703 53.783 -24.113 1.00 28.19 518 THR A O 1
ATOM 3969 N N . ALA A 1 519 ? -30.417 51.672 -24.625 1.00 25.05 519 ALA A N 1
ATOM 3970 C CA . ALA A 1 519 ? -31.085 51.774 -25.945 1.00 25.05 519 ALA A CA 1
ATOM 3971 C C . ALA A 1 519 ? -30.325 50.971 -27.025 1.00 25.05 519 ALA A C 1
ATOM 3973 O O . ALA A 1 519 ? -29.108 51.030 -27.083 1.00 25.05 519 ALA A O 1
ATOM 3974 N N . GLY A 1 520 ? -30.941 50.171 -27.894 1.00 24.94 520 GLY A N 1
ATOM 3975 C CA . GLY A 1 520 ? -32.353 49.973 -28.192 1.00 24.94 520 GLY A CA 1
ATOM 3976 C C . GLY A 1 520 ? -32.563 48.685 -28.998 1.00 24.94 520 GLY A C 1
ATOM 3977 O O . GLY A 1 520 ? -31.623 48.041 -29.460 1.00 24.94 520 GLY A O 1
ATOM 3978 N N . ARG A 1 521 ? -33.835 48.296 -29.086 1.00 27.42 521 ARG A N 1
ATOM 3979 C CA . ARG A 1 521 ? -34.370 47.223 -29.934 1.00 27.42 521 ARG A CA 1
ATOM 3980 C C . ARG A 1 521 ? -34.323 47.636 -31.402 1.00 27.42 521 ARG A C 1
ATOM 3982 O O . ARG A 1 521 ? -34.507 48.818 -31.645 1.00 27.42 521 ARG A O 1
ATOM 3989 N N . THR A 1 522 ? -34.225 46.632 -32.283 1.00 25.61 522 THR A N 1
ATOM 3990 C CA . THR A 1 522 ? -34.792 46.441 -33.651 1.00 25.61 522 THR A CA 1
ATOM 3991 C C . THR A 1 522 ? -33.804 45.525 -34.390 1.00 25.61 522 THR A C 1
ATOM 3993 O O . THR A 1 522 ? -32.607 45.706 -34.222 1.00 25.61 522 THR A O 1
ATOM 3996 N N . THR A 1 523 ? -34.108 44.499 -35.179 1.00 27.59 523 THR A N 1
ATOM 3997 C CA . THR A 1 523 ? -35.307 43.904 -35.787 1.00 27.59 523 THR A CA 1
ATOM 3998 C C . THR A 1 523 ? -34.813 42.593 -36.423 1.00 27.59 523 THR A C 1
ATOM 4000 O O . THR A 1 523 ? -33.664 42.512 -36.854 1.00 27.59 523 THR A O 1
ATOM 4003 N N . ALA A 1 524 ? -35.657 41.562 -36.479 1.00 28.23 524 ALA A N 1
ATOM 4004 C CA . ALA A 1 524 ? -35.419 40.363 -37.294 1.00 28.23 524 ALA A CA 1
ATOM 4005 C C . ALA A 1 524 ? -35.420 40.709 -38.808 1.00 28.23 524 ALA A C 1
ATOM 4007 O O . ALA A 1 524 ? -35.921 41.775 -39.170 1.00 28.23 524 ALA A O 1
ATOM 4008 N N . PRO A 1 525 ? -34.917 39.823 -39.694 1.00 31.69 525 PRO A N 1
ATOM 4009 C CA . PRO A 1 525 ? -35.837 38.825 -40.236 1.00 31.69 525 PRO A CA 1
ATOM 4010 C C . PRO A 1 525 ? -35.262 37.411 -40.444 1.00 31.69 525 PRO A C 1
ATOM 4012 O O . PRO A 1 525 ? -34.079 37.115 -40.314 1.00 31.69 525 PRO A O 1
ATOM 4015 N N . SER A 1 526 ? -36.223 36.542 -40.730 1.00 26.55 526 SER A N 1
ATOM 4016 C CA . SER A 1 526 ? -36.249 35.099 -40.938 1.00 26.55 526 SER A CA 1
ATOM 4017 C C . SER A 1 526 ? -35.346 34.516 -42.030 1.00 26.55 526 SER A C 1
ATOM 4019 O O . SER A 1 526 ? -35.267 35.058 -43.127 1.00 26.55 526 SER A O 1
ATOM 4021 N N . SER A 1 527 ? -34.898 33.275 -41.817 1.00 27.28 527 SER A N 1
ATOM 4022 C CA . SER A 1 527 ? -35.100 32.173 -42.779 1.00 27.28 527 SER A CA 1
ATOM 4023 C C . SER A 1 527 ? -34.890 30.802 -42.106 1.00 27.28 527 SER A C 1
ATOM 4025 O O . SER A 1 527 ? -33.917 30.571 -41.394 1.00 27.28 527 SER A O 1
ATOM 4027 N N . ARG A 1 528 ? -35.872 29.906 -42.287 1.00 31.84 528 ARG A N 1
ATOM 4028 C CA . ARG A 1 528 ? -35.819 28.458 -41.983 1.00 31.84 528 ARG A CA 1
ATOM 4029 C C . ARG A 1 528 ? -35.036 27.730 -43.096 1.00 31.84 528 ARG A C 1
ATOM 4031 O O . ARG A 1 528 ? -34.975 28.261 -44.202 1.00 31.84 528 ARG A O 1
ATOM 4038 N N . PRO A 1 529 ? -34.530 26.502 -42.864 1.00 33.41 529 PRO A N 1
ATOM 4039 C CA . PRO A 1 529 ? -35.305 25.322 -43.285 1.00 33.41 529 PRO A CA 1
ATOM 4040 C C . PRO A 1 529 ? -35.320 24.135 -42.286 1.00 33.41 529 PRO A C 1
ATOM 4042 O O . PRO A 1 529 ? -34.790 24.204 -41.183 1.00 33.41 529 PRO A O 1
ATOM 4045 N N . ALA A 1 530 ? -36.055 23.097 -42.702 1.00 29.08 530 ALA A N 1
ATOM 4046 C CA . ALA A 1 530 ? -36.756 22.005 -42.011 1.00 29.08 530 ALA A CA 1
ATOM 4047 C C . ALA A 1 530 ? -35.925 20.911 -41.275 1.00 29.08 530 ALA A C 1
ATOM 4049 O O . ALA A 1 530 ? -34.704 20.864 -41.410 1.00 29.08 530 ALA A O 1
ATOM 4050 N N . PRO A 1 531 ? -36.584 20.007 -40.500 1.00 32.19 531 PRO A N 1
ATOM 4051 C CA . PRO A 1 531 ? -35.931 19.074 -39.580 1.00 32.19 531 PRO A CA 1
ATOM 4052 C C . PRO A 1 531 ? -35.884 17.598 -40.040 1.00 32.19 531 PRO A C 1
ATOM 4054 O O . PRO A 1 531 ? -36.840 17.095 -40.616 1.00 32.19 531 PRO A O 1
ATOM 4057 N N . ALA A 1 532 ? -34.818 16.918 -39.591 1.00 31.89 532 ALA A N 1
ATOM 4058 C CA . ALA A 1 532 ? -34.650 15.485 -39.265 1.00 31.89 532 ALA A CA 1
ATOM 4059 C C . ALA A 1 532 ? -34.901 14.398 -40.342 1.00 31.89 532 ALA A C 1
ATOM 4061 O O . ALA A 1 532 ? -35.767 14.510 -41.201 1.00 31.89 532 ALA A O 1
ATOM 4062 N N . PRO A 1 533 ? -34.243 13.234 -40.170 1.00 29.52 533 PRO A N 1
ATOM 4063 C CA . PRO A 1 533 ? -35.076 12.105 -39.764 1.00 29.52 533 PRO A CA 1
ATOM 4064 C C . PRO A 1 533 ? -34.536 11.315 -38.567 1.00 29.52 533 PRO A C 1
ATOM 4066 O O . PRO A 1 533 ? -33.342 11.082 -38.381 1.00 29.52 533 PRO A O 1
ATOM 4069 N N . ARG A 1 534 ? -35.505 10.889 -37.755 1.00 27.70 534 ARG A N 1
ATOM 4070 C CA . ARG A 1 534 ? -35.400 9.920 -36.666 1.00 27.70 534 ARG A CA 1
ATOM 4071 C C . ARG A 1 534 ? -35.223 8.517 -37.246 1.00 27.70 534 ARG A C 1
ATOM 4073 O O . ARG A 1 534 ? -35.950 8.142 -38.159 1.00 27.70 534 ARG A O 1
ATOM 4080 N N . TRP A 1 535 ? -34.338 7.723 -36.656 1.00 25.03 535 TRP A N 1
ATOM 4081 C CA . TRP A 1 535 ? -34.289 6.280 -36.884 1.00 25.03 535 TRP A CA 1
ATOM 4082 C C . TRP A 1 535 ? -35.268 5.568 -35.943 1.00 25.03 535 TRP A C 1
ATOM 4084 O O . TRP A 1 535 ? -35.184 5.697 -34.722 1.00 25.03 535 TRP A O 1
ATOM 4094 N N . SER A 1 536 ? -36.210 4.830 -36.526 1.00 26.86 536 SER A N 1
ATOM 4095 C CA . SER A 1 536 ? -37.116 3.895 -35.854 1.00 26.86 536 SER A CA 1
ATOM 4096 C C . SER A 1 536 ? -36.554 2.464 -35.882 1.00 26.86 536 SER A C 1
ATOM 4098 O O . SER A 1 536 ? -35.982 2.082 -36.903 1.00 26.86 536 SER A O 1
ATOM 4100 N N . PRO A 1 537 ? -36.781 1.629 -34.850 1.00 33.16 537 PRO A N 1
ATOM 4101 C CA . PRO A 1 537 ? -36.370 0.229 -34.848 1.00 33.16 537 PRO A CA 1
ATOM 4102 C C . PRO A 1 537 ? -37.528 -0.700 -35.262 1.00 33.16 537 PRO A C 1
ATOM 4104 O O . PRO A 1 537 ? -38.519 -0.824 -34.547 1.00 33.16 537 PRO A O 1
ATOM 4107 N N . ARG A 1 538 ? -37.392 -1.393 -36.397 1.00 26.72 538 ARG A N 1
ATOM 4108 C CA . ARG A 1 538 ? -38.058 -2.669 -36.751 1.00 26.72 538 ARG A CA 1
ATOM 4109 C C . ARG A 1 538 ? -37.088 -3.382 -37.710 1.00 26.72 538 ARG A C 1
ATOM 4111 O O . ARG A 1 538 ? -36.516 -2.729 -38.564 1.00 26.72 538 ARG A O 1
ATOM 4118 N N . SER A 1 539 ? -36.801 -4.675 -37.634 1.00 27.41 539 SER A N 1
ATOM 4119 C CA . SER A 1 539 ? -37.733 -5.792 -37.540 1.00 27.41 539 SER A CA 1
ATOM 4120 C C . SER A 1 539 ? -36.987 -7.089 -37.197 1.00 27.41 539 SER A C 1
ATOM 4122 O O . SER A 1 539 ? -35.822 -7.274 -37.540 1.00 27.41 539 SER A O 1
ATOM 4124 N N . ARG A 1 540 ? -37.701 -8.000 -36.530 1.00 28.73 540 ARG A N 1
ATOM 4125 C CA . ARG A 1 540 ? -37.395 -9.431 -36.474 1.00 28.73 540 ARG A CA 1
ATOM 4126 C C . ARG A 1 540 ? -37.615 -10.032 -37.863 1.00 28.73 540 ARG A C 1
ATOM 4128 O O . ARG A 1 540 ? -38.703 -9.842 -38.402 1.00 28.73 540 ARG A O 1
ATOM 4135 N N . ARG A 1 541 ? -36.673 -10.834 -38.365 1.00 28.00 541 ARG A N 1
ATOM 4136 C CA . ARG A 1 541 ? -36.977 -11.998 -39.212 1.00 28.00 541 ARG A CA 1
ATOM 4137 C C . ARG A 1 541 ? -36.039 -13.156 -38.883 1.00 28.00 541 ARG A C 1
ATOM 4139 O O . ARG A 1 541 ? -34.836 -12.999 -38.725 1.00 28.00 541 ARG A O 1
ATOM 4146 N N . SER A 1 542 ? -36.699 -14.287 -38.724 1.00 27.22 542 SER A N 1
ATOM 4147 C CA . SER A 1 542 ? -36.262 -15.660 -38.543 1.00 27.22 542 SER A CA 1
ATOM 4148 C C . SER A 1 542 ? -35.556 -16.230 -39.772 1.00 27.22 542 SER A C 1
ATOM 4150 O O . SER A 1 542 ? -36.071 -16.058 -40.874 1.00 27.22 542 SER A O 1
ATOM 4152 N N . CYS A 1 543 ? -34.508 -17.026 -39.549 1.00 27.86 543 CYS A N 1
ATOM 4153 C CA . CYS A 1 543 ? -34.132 -18.146 -40.414 1.00 27.86 543 CYS A CA 1
ATOM 4154 C C . CYS A 1 543 ? -33.789 -19.369 -39.541 1.00 27.86 543 CYS A C 1
ATOM 4156 O O . CYS A 1 543 ? -32.791 -19.388 -38.826 1.00 27.86 543 CYS A O 1
ATOM 4158 N N . SER A 1 544 ? -34.678 -20.361 -39.599 1.00 29.02 544 SER A N 1
ATOM 4159 C CA . SER A 1 544 ? -34.423 -21.812 -39.561 1.00 29.02 544 SER A CA 1
ATOM 4160 C C . SER A 1 544 ? -33.226 -22.205 -40.449 1.00 29.02 544 SER A C 1
ATOM 4162 O O . SER A 1 544 ? -32.980 -21.516 -41.429 1.00 29.02 544 SER A O 1
ATOM 4164 N N . GLY A 1 545 ? -32.468 -23.290 -40.281 1.00 27.52 545 GLY A N 1
ATOM 4165 C CA . GLY A 1 545 ? -32.482 -24.442 -39.382 1.00 27.52 545 GLY A CA 1
ATOM 4166 C C . GLY A 1 545 ? -31.475 -25.496 -39.910 1.00 27.52 545 GLY A C 1
ATOM 4167 O O . GLY A 1 545 ? -31.336 -25.635 -41.121 1.00 27.52 545 GLY A O 1
ATOM 4168 N N . GLY A 1 546 ? -30.813 -26.229 -38.997 1.00 27.31 546 GLY A N 1
ATOM 4169 C CA . GLY A 1 546 ? -30.143 -27.537 -39.208 1.00 27.31 546 GLY A CA 1
ATOM 4170 C C . GLY A 1 546 ? -28.630 -27.556 -39.538 1.00 27.31 546 GLY A C 1
ATOM 4171 O O . GLY A 1 546 ? -28.143 -26.627 -40.175 1.00 27.31 546 GLY A O 1
ATOM 4172 N N . PRO A 1 547 ? -27.874 -28.644 -39.233 1.00 36.66 547 PRO A N 1
ATOM 4173 C CA . PRO A 1 547 ? -27.955 -29.627 -38.132 1.00 36.66 547 PRO A CA 1
ATOM 4174 C C . PRO A 1 547 ? -26.645 -29.681 -37.277 1.00 36.66 547 PRO A C 1
ATOM 4176 O O . PRO A 1 547 ? -25.636 -29.075 -37.648 1.00 36.66 547 PRO A O 1
ATOM 4179 N N . PRO A 1 548 ? -26.608 -30.386 -36.121 1.00 34.31 548 PRO A N 1
ATOM 4180 C CA . PRO A 1 548 ? -25.508 -30.276 -35.159 1.00 34.31 548 PRO A CA 1
ATOM 4181 C C . PRO A 1 548 ? -24.327 -31.197 -35.502 1.00 34.31 548 PRO A C 1
ATOM 4183 O O . PRO A 1 548 ? -24.494 -32.397 -35.728 1.00 34.31 548 PRO A O 1
ATOM 4186 N N . ARG A 1 549 ? -23.103 -30.651 -35.480 1.00 31.84 549 ARG A N 1
ATOM 4187 C CA . ARG A 1 549 ? -21.865 -31.444 -35.513 1.00 31.84 549 ARG A CA 1
ATOM 4188 C C . ARG A 1 549 ? -21.403 -31.783 -34.095 1.00 31.84 549 ARG A C 1
ATOM 4190 O O . ARG A 1 549 ? -21.401 -30.951 -33.195 1.00 31.84 549 ARG A O 1
ATOM 4197 N N . ARG A 1 550 ? -21.050 -33.058 -33.956 1.00 27.92 550 ARG A N 1
ATOM 4198 C CA . ARG A 1 550 ? -20.663 -33.820 -32.766 1.00 27.92 550 ARG A CA 1
ATOM 4199 C C . ARG A 1 550 ? -19.548 -33.159 -31.943 1.00 27.92 550 ARG A C 1
ATOM 4201 O O . ARG A 1 550 ? -18.511 -32.794 -32.487 1.00 27.92 550 ARG A O 1
ATOM 4208 N N . CYS A 1 551 ? -19.738 -33.112 -30.624 1.00 27.25 551 CYS A N 1
ATOM 4209 C CA . CYS A 1 551 ? -18.666 -32.944 -29.640 1.00 27.25 551 CYS A CA 1
ATOM 4210 C C . CYS A 1 551 ? -17.826 -34.231 -29.548 1.00 27.25 551 CYS A C 1
ATOM 4212 O O . CYS A 1 551 ? -18.419 -35.308 -29.444 1.00 27.25 551 CYS A O 1
ATOM 4214 N N . PRO A 1 552 ? -16.486 -34.159 -29.489 1.00 33.62 552 PRO A N 1
ATOM 4215 C CA . PRO A 1 552 ? -15.685 -35.268 -29.010 1.00 33.62 552 PRO A CA 1
ATOM 4216 C C . PRO A 1 552 ? -15.573 -35.235 -27.479 1.00 33.62 552 PRO A C 1
ATOM 4218 O O . PRO A 1 552 ? -15.242 -34.233 -26.847 1.00 33.62 552 PRO A O 1
ATOM 4221 N N . SER A 1 553 ? -15.907 -36.392 -26.926 1.00 29.70 553 SER A N 1
ATOM 4222 C CA . SER A 1 553 ? -15.702 -36.931 -25.586 1.00 29.70 553 SER A CA 1
ATOM 4223 C C . SER A 1 553 ? -14.451 -36.471 -24.822 1.00 29.70 553 SER A C 1
ATOM 4225 O O . SER A 1 553 ? -13.326 -36.573 -25.304 1.00 29.70 553 SER A O 1
ATOM 4227 N N . ARG A 1 554 ? -14.676 -36.120 -23.548 1.00 29.14 554 ARG A N 1
ATOM 4228 C CA . ARG A 1 554 ? -13.710 -36.214 -22.438 1.00 29.14 554 ARG A CA 1
ATOM 4229 C C . ARG A 1 554 ? -13.254 -37.668 -22.231 1.00 29.14 554 ARG A C 1
ATOM 4231 O O . ARG A 1 554 ? -14.120 -38.543 -22.257 1.00 29.14 554 ARG A O 1
ATOM 4238 N N . PRO A 1 555 ? -12.003 -37.921 -21.817 1.00 32.31 555 PRO A N 1
ATOM 4239 C CA . PRO A 1 555 ? -11.676 -39.090 -21.018 1.00 32.31 555 PRO A CA 1
ATOM 4240 C C . PRO A 1 555 ? -11.653 -38.735 -19.521 1.00 32.31 555 PRO A C 1
ATOM 4242 O O . PRO A 1 555 ? -11.002 -37.787 -19.084 1.00 32.31 555 PRO A O 1
ATOM 4245 N N . LYS A 1 556 ? -12.393 -39.519 -18.731 1.00 29.00 556 LYS A N 1
ATOM 4246 C CA . LYS A 1 556 ? -12.163 -39.724 -17.297 1.00 29.00 556 LYS A CA 1
ATOM 4247 C C . LYS A 1 556 ? -11.224 -40.920 -17.164 1.00 29.00 556 LYS A C 1
ATOM 4249 O O . LYS A 1 556 ? -11.572 -41.957 -17.706 1.00 29.00 556 LYS A O 1
ATOM 4254 N N . SER A 1 557 ? -10.149 -40.785 -16.390 1.00 28.12 557 SER A N 1
ATOM 4255 C CA . SER A 1 557 ? -9.677 -41.758 -15.385 1.00 28.12 557 SER A CA 1
ATOM 4256 C C . SER A 1 557 ? -8.188 -41.555 -15.127 1.00 28.12 557 SER A C 1
ATOM 4258 O O . SER A 1 557 ? -7.397 -41.691 -16.052 1.00 28.12 557 SER A O 1
ATOM 4260 N N . LEU A 1 558 ? -7.817 -41.282 -13.876 1.00 28.14 558 LEU A N 1
ATOM 4261 C CA . LEU A 1 558 ? -6.834 -42.072 -13.126 1.00 28.14 558 LEU A CA 1
ATOM 4262 C C . LEU A 1 558 ? -6.706 -41.474 -11.722 1.00 28.14 558 LEU A C 1
ATOM 4264 O O . LEU A 1 558 ? -6.246 -40.357 -11.516 1.00 28.14 558 LEU A O 1
ATOM 4268 N N . CYS A 1 559 ? -7.199 -42.249 -10.765 1.00 25.80 559 CYS A N 1
ATOM 4269 C CA . CYS A 1 559 ? -7.050 -42.076 -9.335 1.00 25.80 559 CYS A CA 1
ATOM 4270 C C . CYS A 1 559 ? -6.263 -43.300 -8.878 1.00 25.80 559 CYS A C 1
ATOM 4272 O O . CYS A 1 559 ? -6.821 -44.384 -8.971 1.00 25.80 559 CYS A O 1
ATOM 4274 N N . TRP A 1 560 ? -5.012 -43.151 -8.437 1.00 26.34 560 TRP A N 1
ATOM 4275 C CA . TRP A 1 560 ? -4.296 -44.178 -7.670 1.00 26.34 560 TRP A CA 1
ATOM 4276 C C . TRP A 1 560 ? -3.406 -43.509 -6.605 1.00 26.34 560 TRP A C 1
ATOM 4278 O O . TRP A 1 560 ? -2.430 -42.834 -6.907 1.00 26.34 560 TRP A O 1
ATOM 4288 N N . THR A 1 561 ? -3.878 -43.631 -5.362 1.00 29.20 561 THR A N 1
ATOM 4289 C CA . THR A 1 561 ? -3.179 -43.997 -4.111 1.00 29.20 561 THR A CA 1
ATOM 4290 C C . THR A 1 561 ? -1.719 -43.609 -3.831 1.00 29.20 561 THR A C 1
ATOM 4292 O O . THR A 1 561 ? -0.797 -44.034 -4.514 1.00 29.20 561 THR A O 1
ATOM 4295 N N . ARG A 1 562 ? -1.566 -42.979 -2.652 1.00 30.91 562 ARG A N 1
ATOM 4296 C CA . ARG A 1 562 ? -0.561 -43.201 -1.585 1.00 30.91 562 ARG A CA 1
ATOM 4297 C C . ARG A 1 562 ? 0.613 -44.147 -1.903 1.00 30.91 562 ARG A C 1
ATOM 4299 O O . ARG A 1 562 ? 0.416 -45.361 -1.942 1.00 30.91 562 ARG A O 1
ATOM 4306 N N . ARG A 1 563 ? 1.827 -43.599 -1.853 1.00 34.62 563 ARG A N 1
ATOM 4307 C CA . ARG A 1 563 ? 2.872 -43.940 -0.874 1.00 34.62 563 ARG A CA 1
ATOM 4308 C C . ARG A 1 563 ? 3.745 -42.719 -0.633 1.00 34.62 563 ARG A C 1
ATOM 4310 O O . ARG A 1 563 ? 3.885 -41.932 -1.593 1.00 34.62 563 ARG A O 1
#

Foldseek 3Di:
DDDDDDDDDDDDDDDDLQLLCCVPVLEHEDDPVQFAPAFDPLLLLLLLLLQLLLLVLQAHEALARLRRSRRGDQVVNQVSSVVVSVSSCVVVPPPDPRDRPDPDPSNDRDPCSQVSSLVSLVVQCVQAVQAAASYPRGTDLQQFWFQFPPRGHIHGPVVQVPDPDAGADSNRRHGGDPPGGPDTNDGDDPVNCDPQDPPPDDPPRRPHRHGHYRYYDPDDSLVVLLVLLQVLQQDQDDDDPVSVVSNLVSLVVDDLPLLVSRDPDRNDLQSVLLNLLSVCVRQPLNCLVVCLVHQQAVLSVLLNQQNVQVHRSPLDPVRLVPGDGDAHDLSRLVSSLVSLLPHDLQRSLVVCQVSLVSNLVVCVRSVNLVCCVVRVSSLLSVQQSVQPFCPDPSHRVSNCPGPPPWHWDQDPNTTTIDDCHPVNVVVVCVVVVNPPDDDDPDPVVVVVVVVVVCVVCVLVVPDDPPDDDDPVVCVVDVDDDDPVVVVVVVVPVPPPPDDDDDDDDDDDDDDDDDDDDDDDDDDDDDDDDDDDDDDDDDDDDDDDDDDDDDDDDDDDDDDDDDD

Radius of gyration: 35.21 Å; chains: 1; bounding box: 77×100×85 Å

Secondary structure (DSSP, 8-state):
-PPPP------SSS--HHHHHHHHH-EE---GGGB-SS--HHHHHHHHHHHHHHHHTTEEE-HHHHHHHHTB-HHHHHHHHHHHHHHHHHHH-TTS----SSTTTTT---TTHHHHHHHHHHHHHHH-TTPPPTTT---STTTT-EEETTT--EE-HHHHHTS-SS-B-TTT-PBPPSS-EEEE-PPPPGGGSPPPPTT-------S-PPPEEEEEP-S-HHHHHHHHHHHHHT-SSPPPHHHHHHHHHHHHHS-S-HHHHS-S---SHHHHHHHHHHHHHHHGGGGHHHHHHH--SHHHHHHHHHHHTTS-TT--HHHHHHPPPPP--HHHHHHHHHHHHTS-HHHHHHHHHHTHHHHHHHHHHH-GGGGTTT-HHHHHHHHHHHT--TTSTTS-GGGGSPPTT-EEEEETTEEEEE---HHHHHHHHHHHT--SS-----HHHHHHHHHHHHHHHTTTSS--TTSPPPHHHHHH--SPPPHHHHHHHHTTSSSSSS-PPPPP-----------------------------PPP-----------PPPPP-PPP-------

Sequence (563 aa):
MPRALPVTFDVRVDLDLGSFLLRRRTAVAVDPADLLPAADPWSLRGLTALDADLANRGYLPTVELRAALARLAPLRLAELGGALLARIDHLLGTDREHTPLFRRFPDAVPEVAQLHHSRRMRAFLRSQPHQPCARCGRRGAEVGIGLLAPCAHLLCPDCLDAQDGPPHCPSCGTALAVHPFLFGGKRKTVREQAPPRKGDKEPREPRGSVLRPLRLLNEDETTAALAELTGLLTRRTALNPQDRDDLATLLAHAPADLAALLPAEIPVRETKALALAELLRREGASALPVLAERLTTATDVLRLLWAHSGAEPDLLPATARRLRLRNLPRPLRRGLLGVLDALPAASLAEDLRRHREPWLRVGELLHPFEHARQFPSAAAAFALLRGTDLDAATAAPGLAEPPAPLRVERVRGRRRLAHTGFAARVESLLAVGDAPARWPNSRTGRASWCAACTTCCGCTRSWSPARRRPPHCRRRWPGRCPRSARARCSARTAGCAGRAPRASGGSTSRAGWSRWRTAGRTTAPSSRPAPAPRWSPRSRRSCSGGPPRRCPSRPKSLCWTRR

pLDDT: mean 72.69, std 25.64, range [23.08, 98.19]